Protein AF-A0A8C4X9M4-F1 (afdb_monomer_lite)

Radius of gyration: 30.43 Å; chains: 1; bounding box: 102×62×81 Å

Organism: Erpetoichthys calabaricus (NCBI:txid27687)

pLDDT: mean 81.37, std 16.79, range [33.28, 98.75]

InterPro domains:
  IPR005076 Glycosyl transferase, family 6 [PF03414] (450-712)
  IPR005076 Glycosyl transferase, family 6 [PTHR10462] (444-713)
  IPR008166 Glycosyltransferase family 92 [PF01697] (181-415)
  IPR029044 Nucleotide-diphospho-sugar transferases [G3DSA:3.90.550.10] (434-714)
  IPR029044 Nucleotide-diphospho-sugar transferases [SSF53448] (448-701)

Structure (mmCIF, N/CA/C/O backbone):
data_AF-A0A8C4X9M4-F1
#
_entry.id   AF-A0A8C4X9M4-F1
#
loop_
_atom_site.group_PDB
_atom_site.id
_atom_site.type_symbol
_atom_site.label_atom_id
_atom_site.label_alt_id
_atom_site.label_comp_id
_atom_site.label_asym_id
_atom_site.label_entity_id
_atom_site.label_seq_id
_atom_site.pdbx_PDB_ins_code
_atom_site.Cartn_x
_atom_site.Cartn_y
_atom_site.Cartn_z
_atom_site.occupancy
_atom_site.B_iso_or_equiv
_atom_site.auth_seq_id
_atom_site.auth_comp_id
_atom_site.auth_asym_id
_atom_site.auth_atom_id
_atom_site.pdbx_PDB_model_num
ATOM 1 N N . MET A 1 1 ? -63.709 -1.879 -30.026 1.00 47.09 1 MET A N 1
ATOM 2 C CA . MET A 1 1 ? -64.457 -0.706 -30.551 1.00 47.09 1 MET A CA 1
ATOM 3 C C . MET A 1 1 ? -64.930 0.314 -29.487 1.00 47.09 1 MET A C 1
ATOM 5 O O . MET A 1 1 ? -65.822 1.101 -29.778 1.00 47.09 1 MET A O 1
ATOM 9 N N . LYS A 1 2 ? -64.311 0.402 -28.291 1.00 44.72 2 LYS A N 1
ATOM 10 C CA . LYS A 1 2 ? -64.614 1.450 -27.280 1.00 44.72 2 LYS A CA 1
ATOM 11 C C . LYS A 1 2 ? -63.436 2.371 -26.901 1.00 44.72 2 LYS A C 1
ATOM 13 O O . LYS A 1 2 ? -63.653 3.320 -26.165 1.00 44.72 2 LYS A O 1
ATOM 18 N N . ALA A 1 3 ? -62.230 2.161 -27.441 1.00 43.72 3 ALA A N 1
ATOM 19 C CA . ALA A 1 3 ? -61.067 3.018 -27.162 1.00 43.72 3 ALA A CA 1
ATOM 20 C C . ALA A 1 3 ? -60.929 4.222 -28.122 1.00 43.72 3 ALA A C 1
ATOM 22 O O . ALA A 1 3 ? -60.404 5.260 -27.736 1.00 43.72 3 ALA A O 1
ATOM 23 N N . GLY A 1 4 ? -61.457 4.129 -29.351 1.00 40.62 4 GLY A N 1
ATOM 24 C CA . GLY A 1 4 ? -61.323 5.195 -30.358 1.00 40.62 4 GLY A CA 1
ATOM 25 C C . GLY A 1 4 ? -62.154 6.455 -30.081 1.00 40.62 4 GLY A C 1
ATOM 26 O O . GLY A 1 4 ? -61.749 7.544 -30.465 1.00 40.62 4 GLY A O 1
ATOM 27 N N . LYS A 1 5 ? -63.279 6.338 -29.357 1.00 43.12 5 LYS A N 1
ATOM 28 C CA . LYS A 1 5 ? -64.180 7.478 -29.095 1.00 43.12 5 LYS A CA 1
ATOM 29 C C . LYS A 1 5 ? -63.738 8.380 -27.930 1.00 43.12 5 LYS A C 1
ATOM 31 O O . LYS A 1 5 ? -64.136 9.539 -27.901 1.00 43.12 5 LYS A O 1
ATOM 36 N N . SER A 1 6 ? -62.901 7.899 -27.003 1.00 49.69 6 SER A N 1
ATOM 37 C CA . SER A 1 6 ? -62.399 8.728 -25.887 1.00 49.69 6 SER A CA 1
ATOM 38 C C . SER A 1 6 ? -61.188 9.583 -26.261 1.00 49.69 6 SER A C 1
ATOM 40 O O . SER A 1 6 ? -61.026 10.673 -25.716 1.00 49.69 6 SER A O 1
ATOM 42 N N . VAL A 1 7 ? -60.363 9.144 -27.218 1.00 52.72 7 VAL A N 1
ATOM 43 C CA . VAL A 1 7 ? -59.187 9.915 -27.658 1.00 52.72 7 VAL A CA 1
ATOM 44 C C . VAL A 1 7 ? -59.606 11.111 -28.524 1.00 52.72 7 VAL A C 1
ATOM 46 O O . VAL A 1 7 ? -59.104 12.214 -28.322 1.00 52.72 7 VAL A O 1
ATOM 49 N N . GLU A 1 8 ? -60.608 10.954 -29.398 1.00 48.59 8 GLU A N 1
ATOM 50 C CA . GLU A 1 8 ? -61.173 12.078 -30.168 1.00 48.59 8 GLU A CA 1
ATOM 51 C C . GLU A 1 8 ? -61.848 13.142 -29.284 1.00 48.59 8 GLU A C 1
ATOM 53 O O . GLU A 1 8 ? -61.804 14.332 -29.609 1.00 48.59 8 GLU A O 1
ATOM 58 N N . ALA A 1 9 ? -62.427 12.750 -28.144 1.00 51.44 9 ALA A N 1
ATOM 59 C CA . ALA A 1 9 ? -63.027 13.686 -27.193 1.00 51.44 9 ALA A CA 1
ATOM 60 C C . ALA A 1 9 ? -61.966 14.514 -26.438 1.00 51.44 9 ALA A C 1
ATOM 62 O O . ALA A 1 9 ? -62.130 15.723 -26.274 1.00 51.44 9 ALA A O 1
ATOM 63 N N . LEU A 1 10 ? -60.841 13.903 -26.049 1.00 48.84 10 LEU A N 1
ATOM 64 C CA . LEU A 1 10 ? -59.723 14.590 -25.384 1.00 48.84 10 LEU A CA 1
ATOM 65 C C . LEU A 1 10 ? -58.949 15.529 -26.328 1.00 48.84 10 LEU A C 1
ATOM 67 O O . LEU A 1 10 ? -58.513 16.606 -25.914 1.00 48.84 10 LEU A O 1
ATOM 71 N N . ILE A 1 11 ? -58.834 15.179 -27.612 1.00 53.25 11 ILE A N 1
ATOM 72 C CA . ILE A 1 11 ? -58.195 16.044 -28.617 1.00 53.25 11 ILE A CA 1
ATOM 73 C C . ILE A 1 11 ? -59.064 17.282 -28.914 1.00 53.25 11 ILE A C 1
ATOM 75 O O . ILE A 1 11 ? -58.534 18.385 -29.046 1.00 53.25 11 ILE A O 1
ATOM 79 N N . LYS A 1 12 ? -60.400 17.153 -28.925 1.00 52.09 12 LYS A N 1
ATOM 80 C CA . LYS A 1 12 ? -61.302 18.308 -29.107 1.00 52.09 12 LYS A CA 1
ATOM 81 C C . LYS A 1 12 ? -61.300 19.278 -27.921 1.00 52.09 12 LYS A C 1
ATOM 83 O O . LYS A 1 12 ? -61.408 20.481 -28.135 1.00 52.09 12 LYS A O 1
ATOM 88 N N . VAL A 1 13 ? -61.127 18.790 -26.690 1.00 54.84 13 VAL A N 1
ATOM 89 C CA . VAL A 1 13 ? -61.069 19.650 -25.488 1.00 54.84 13 VAL A CA 1
ATOM 90 C C . VAL A 1 13 ? -59.728 20.392 -25.373 1.00 54.84 13 VAL A C 1
ATOM 92 O O . VAL A 1 13 ? -59.682 21.520 -24.887 1.00 54.84 13 VAL A O 1
ATOM 95 N N . THR A 1 14 ? -58.636 19.818 -25.883 1.00 50.75 14 THR A N 1
ATOM 96 C CA . THR A 1 14 ? -57.288 20.415 -25.797 1.00 50.75 14 THR A CA 1
ATOM 97 C C . THR A 1 14 ? -56.970 21.434 -26.900 1.00 50.75 14 THR A C 1
ATOM 99 O O . THR A 1 14 ? -55.984 22.165 -26.782 1.00 50.75 14 THR A O 1
ATOM 102 N N . ALA A 1 15 ? -57.810 21.549 -27.937 1.00 51.25 15 ALA A N 1
ATOM 103 C CA . ALA A 1 15 ? -57.636 22.508 -29.033 1.00 51.25 15 ALA A CA 1
ATOM 104 C C . ALA A 1 15 ? -57.929 23.975 -28.646 1.00 51.25 15 ALA A C 1
ATOM 106 O O . ALA A 1 15 ? -57.422 24.881 -29.300 1.00 51.25 15 ALA A O 1
ATOM 107 N N . ASN A 1 16 ? -58.684 24.217 -27.565 1.00 54.06 16 ASN A N 1
ATOM 108 C CA . ASN A 1 16 ? -59.077 25.562 -27.110 1.00 54.06 16 ASN A CA 1
ATOM 109 C C . ASN A 1 16 ? -58.292 26.075 -25.889 1.00 54.06 16 ASN A C 1
ATOM 111 O O . ASN A 1 16 ? -58.661 27.088 -25.294 1.00 54.06 16 ASN A O 1
ATOM 115 N N . TRP A 1 17 ? -57.213 25.401 -25.485 1.00 53.72 17 TRP A N 1
ATOM 116 C CA . TRP A 1 17 ? -56.373 25.880 -24.386 1.00 53.72 17 TRP A CA 1
ATOM 117 C C . TRP A 1 17 ? -55.208 26.737 -24.895 1.00 53.72 17 TRP A C 1
ATOM 119 O O . TRP A 1 17 ? -54.519 26.336 -25.836 1.00 53.72 17 TRP A O 1
ATOM 129 N N . PRO A 1 18 ? -54.932 27.900 -24.271 1.00 60.44 18 PRO A N 1
ATOM 130 C CA . PRO A 1 18 ? -53.779 28.715 -24.635 1.00 60.44 18 PRO A CA 1
ATOM 131 C C . PRO A 1 18 ? -52.488 27.890 -24.507 1.00 60.44 18 PRO A C 1
ATOM 133 O O . PRO A 1 18 ? -52.309 27.166 -23.525 1.00 60.44 18 PRO A O 1
ATOM 136 N N . LYS A 1 19 ? -51.591 28.001 -25.504 1.00 55.25 19 LYS A N 1
ATOM 137 C CA . LYS A 1 19 ? -50.382 27.162 -25.698 1.00 55.25 19 LYS A CA 1
ATOM 138 C C . LYS A 1 19 ? -49.574 26.892 -24.419 1.00 55.25 19 LYS A C 1
ATOM 140 O O . LYS A 1 19 ? -49.049 25.792 -24.270 1.00 55.25 19 LYS A O 1
ATOM 145 N N . LEU A 1 20 ? -49.515 27.847 -23.484 1.00 51.44 20 LEU A N 1
ATOM 146 C CA . LEU A 1 20 ? -48.825 27.676 -22.202 1.00 51.44 20 LEU A CA 1
ATOM 147 C C . LEU A 1 20 ? -49.398 26.519 -21.361 1.00 51.44 20 LEU A C 1
ATOM 149 O O . LEU A 1 20 ? -48.630 25.713 -20.850 1.00 51.44 20 LEU A O 1
ATOM 153 N N . LYS A 1 21 ? -50.727 26.373 -21.251 1.00 55.19 21 LYS A N 1
ATOM 154 C CA . LYS A 1 21 ? -51.350 25.328 -20.411 1.00 55.19 21 LYS A CA 1
ATOM 155 C C . LYS A 1 21 ? -51.181 23.921 -20.988 1.00 55.19 21 LYS A C 1
ATOM 157 O O . LYS A 1 21 ? -51.096 22.960 -20.231 1.00 55.19 21 LYS A O 1
ATOM 162 N N . ARG A 1 22 ? -51.073 23.789 -22.315 1.00 55.50 22 ARG A N 1
ATOM 163 C CA . ARG A 1 22 ? -50.861 22.494 -22.982 1.00 55.50 22 ARG A CA 1
ATOM 164 C C . ARG A 1 22 ? -49.475 21.917 -22.686 1.00 55.50 22 ARG A C 1
ATOM 166 O O . ARG A 1 22 ? -49.361 20.724 -22.433 1.00 55.50 22 ARG A O 1
ATOM 173 N N . ASN A 1 23 ? -48.445 22.763 -22.654 1.00 54.53 23 ASN A N 1
ATOM 174 C CA . ASN A 1 23 ? -47.084 22.332 -22.332 1.00 54.53 23 ASN A CA 1
ATOM 175 C C . ASN A 1 23 ? -46.951 21.881 -20.871 1.00 54.53 23 ASN A C 1
ATOM 177 O O . ASN A 1 23 ? -46.285 20.885 -20.615 1.00 54.53 23 ASN A O 1
ATOM 181 N N . TRP A 1 24 ? -47.637 22.544 -19.934 1.00 60.66 24 TRP A N 1
ATOM 182 C CA . TRP A 1 24 ? -47.657 22.129 -18.525 1.00 60.66 24 TRP A CA 1
ATOM 183 C C . TRP A 1 24 ? -48.346 20.780 -18.310 1.00 60.66 24 TRP A C 1
ATOM 185 O O . TRP A 1 24 ? -47.853 19.967 -17.538 1.00 60.66 24 TRP A O 1
ATOM 195 N N . VAL A 1 25 ? -49.437 20.497 -19.029 1.00 68.19 25 VAL A N 1
ATOM 196 C CA . VAL A 1 25 ? -50.090 19.178 -18.959 1.00 68.19 25 VAL A CA 1
ATOM 197 C C . VAL A 1 25 ? -49.214 18.089 -19.570 1.00 68.19 25 VAL A C 1
ATOM 199 O O . VAL A 1 25 ? -49.108 17.014 -18.993 1.00 68.19 25 VAL A O 1
ATOM 202 N N . ILE A 1 26 ? -48.549 18.357 -20.698 1.00 69.12 26 ILE A N 1
ATOM 203 C CA . ILE A 1 26 ? -47.621 17.391 -21.306 1.00 69.12 26 ILE A CA 1
ATOM 204 C C . ILE A 1 26 ? -46.441 17.121 -20.366 1.00 69.12 26 ILE A C 1
ATOM 206 O O . ILE A 1 26 ? -46.107 15.965 -20.143 1.00 69.12 26 ILE A O 1
ATOM 210 N N . LEU A 1 27 ? -45.862 18.158 -19.753 1.00 66.88 27 LEU A N 1
ATOM 211 C CA . LEU A 1 27 ? -44.806 18.010 -18.746 1.00 66.88 27 LEU A CA 1
ATOM 212 C C . LEU A 1 27 ? -45.279 17.206 -17.533 1.00 66.88 27 LEU A C 1
ATOM 214 O O . LEU A 1 27 ? -44.558 16.328 -17.076 1.00 66.88 27 LEU A O 1
ATOM 218 N N . PHE A 1 28 ? -46.496 17.456 -17.049 1.00 71.88 28 PHE A N 1
ATOM 219 C CA . PHE A 1 28 ? -47.061 16.723 -15.920 1.00 71.88 28 PHE A CA 1
ATOM 220 C C . PHE A 1 28 ? -47.314 15.250 -16.259 1.00 71.88 28 PHE A C 1
ATOM 222 O O . PHE A 1 28 ? -46.987 14.376 -15.465 1.00 71.88 28 PHE A O 1
ATOM 229 N N . VAL A 1 29 ? -47.829 14.951 -17.455 1.00 72.56 29 VAL A N 1
ATOM 230 C CA . VAL A 1 29 ? -48.044 13.571 -17.917 1.00 72.56 29 VAL A CA 1
ATOM 231 C C . VAL A 1 29 ? -46.710 12.856 -18.152 1.00 72.56 29 VAL A C 1
ATOM 233 O O . VAL A 1 29 ? -46.568 11.711 -17.737 1.00 72.56 29 VAL A O 1
ATOM 236 N N . CYS A 1 30 ? -45.706 13.521 -18.729 1.00 69.56 30 CYS A N 1
ATOM 237 C CA . CYS A 1 30 ? -44.357 12.965 -18.867 1.00 69.56 30 CYS A CA 1
ATOM 238 C C . CYS A 1 30 ? -43.699 12.715 -17.503 1.00 69.56 30 CYS A C 1
ATOM 240 O O . CYS A 1 30 ? -43.087 11.669 -17.317 1.00 69.56 30 CYS A O 1
ATOM 242 N N . ALA A 1 31 ? -43.863 13.623 -16.536 1.00 69.94 31 ALA A N 1
ATOM 243 C CA . ALA A 1 31 ? -43.383 13.435 -15.170 1.00 69.94 31 ALA A CA 1
ATOM 244 C C . ALA A 1 31 ? -44.100 12.269 -14.477 1.00 69.94 31 ALA A C 1
ATOM 246 O O . ALA A 1 31 ? -43.450 11.453 -13.835 1.00 69.94 31 ALA A O 1
ATOM 247 N N . LEU A 1 32 ? -45.417 12.127 -14.661 1.00 68.38 32 LEU A N 1
ATOM 248 C CA . LEU A 1 32 ? -46.183 11.013 -14.103 1.00 68.38 32 LEU A CA 1
ATOM 249 C C . LEU A 1 32 ? -45.760 9.672 -14.720 1.00 68.38 32 LEU A C 1
ATOM 251 O O . LEU A 1 32 ? -45.630 8.686 -14.005 1.00 68.38 32 LEU A O 1
ATOM 255 N N . ILE A 1 33 ? -45.502 9.636 -16.031 1.00 71.25 33 ILE A N 1
ATOM 256 C CA . ILE A 1 33 ? -44.995 8.447 -16.729 1.00 71.25 33 ILE A CA 1
ATOM 257 C C . ILE A 1 33 ? -43.567 8.125 -16.279 1.00 71.25 33 ILE A C 1
ATOM 259 O O . ILE A 1 33 ? -43.276 6.960 -16.048 1.00 71.25 33 ILE A O 1
ATOM 263 N N . LEU A 1 34 ? -42.700 9.122 -16.083 1.00 66.69 34 LEU A N 1
ATOM 264 C CA . LEU A 1 34 ? -41.352 8.923 -15.539 1.00 66.69 34 LEU A CA 1
ATOM 265 C C . LEU A 1 34 ? -41.389 8.399 -14.101 1.00 66.69 34 LEU A C 1
ATOM 267 O O . LEU A 1 34 ? -40.649 7.478 -13.781 1.00 66.69 34 LEU A O 1
ATOM 271 N N . VAL A 1 35 ? -42.287 8.914 -13.257 1.00 66.50 35 VAL A N 1
ATOM 272 C CA . VAL A 1 35 ? -42.500 8.422 -11.887 1.00 66.50 35 VAL A CA 1
ATOM 273 C C . VAL A 1 35 ? -43.066 7.001 -11.898 1.00 66.50 35 VAL A C 1
ATOM 275 O O . VAL A 1 35 ? -42.642 6.164 -11.107 1.00 66.50 35 VAL A O 1
ATOM 278 N N . LEU A 1 36 ? -43.992 6.686 -12.804 1.00 59.72 36 LEU A N 1
ATOM 279 C CA . LEU A 1 36 ? -44.545 5.337 -12.933 1.00 59.72 36 LEU A CA 1
ATOM 280 C C . LEU A 1 36 ? -43.521 4.350 -13.508 1.00 59.72 36 LEU A C 1
ATOM 282 O O . LEU A 1 36 ? -43.437 3.232 -13.016 1.00 59.72 36 LEU A O 1
ATOM 286 N N . MET A 1 37 ? -42.694 4.759 -14.475 1.00 57.19 37 MET A N 1
ATOM 287 C CA . MET A 1 37 ? -41.579 3.956 -14.987 1.00 57.19 37 MET A CA 1
ATOM 288 C C . MET A 1 37 ? -40.493 3.747 -13.925 1.00 57.19 37 MET A C 1
ATOM 290 O O . MET A 1 37 ? -39.989 2.638 -13.792 1.00 57.19 37 MET A O 1
ATOM 294 N N . TYR A 1 38 ? -40.177 4.772 -13.130 1.00 51.47 38 TYR A N 1
ATOM 295 C CA . TYR A 1 38 ? -39.238 4.676 -12.009 1.00 51.47 38 TYR A CA 1
ATOM 296 C C . TYR A 1 38 ? -39.736 3.702 -10.928 1.00 51.47 38 TYR A C 1
ATOM 298 O O . TYR A 1 38 ? -38.955 2.916 -10.402 1.00 51.47 38 TYR A O 1
ATOM 306 N N . ASN A 1 39 ? -41.047 3.684 -10.660 1.00 50.28 39 ASN A N 1
ATOM 307 C CA . ASN A 1 39 ? -41.654 2.804 -9.658 1.00 50.28 39 ASN A CA 1
ATOM 308 C C . ASN A 1 39 ? -41.941 1.367 -10.144 1.00 50.28 39 ASN A C 1
ATOM 310 O O . ASN A 1 39 ? -42.086 0.484 -9.307 1.00 50.28 39 ASN A O 1
ATOM 314 N N . PHE A 1 40 ? -42.034 1.105 -11.457 1.00 51.59 40 PHE A N 1
ATOM 315 C CA . PHE A 1 40 ? -42.367 -0.232 -11.995 1.00 51.59 40 PHE A CA 1
ATOM 316 C C . PHE A 1 40 ? -41.189 -1.007 -12.612 1.00 51.59 40 PHE A C 1
ATOM 318 O O . PHE A 1 40 ? -41.346 -2.189 -12.909 1.00 51.59 40 PHE A O 1
ATOM 325 N N . VAL A 1 41 ? -40.022 -0.383 -12.819 1.00 51.62 41 VAL A N 1
ATOM 326 C CA . VAL A 1 41 ? -38.842 -1.037 -13.432 1.00 51.62 41 VAL A CA 1
ATOM 327 C C . VAL A 1 41 ? -37.854 -1.588 -12.390 1.00 51.62 41 VAL A C 1
ATOM 329 O O . VAL A 1 41 ? -36.991 -2.397 -12.725 1.00 51.62 41 VAL A O 1
ATOM 332 N N . LEU A 1 42 ? -37.992 -1.221 -11.114 1.00 42.31 42 LEU A N 1
ATOM 333 C CA . LEU A 1 42 ? -37.138 -1.721 -10.036 1.00 42.31 42 LEU A CA 1
ATOM 334 C C . LEU A 1 42 ? -37.854 -2.844 -9.263 1.00 42.31 42 LEU A C 1
ATOM 336 O O . LEU A 1 42 ? -38.961 -2.621 -8.773 1.00 42.31 42 LEU A O 1
ATOM 340 N N . PRO A 1 43 ? -37.250 -4.042 -9.121 1.00 47.62 43 PRO A N 1
ATOM 341 C CA . PRO A 1 43 ? -37.761 -5.062 -8.212 1.00 47.62 43 PRO A CA 1
ATOM 342 C C . PRO A 1 43 ? -37.904 -4.473 -6.803 1.00 47.62 43 PRO A C 1
ATOM 344 O O . PRO A 1 43 ? -37.061 -3.691 -6.365 1.00 47.62 43 PRO A O 1
ATOM 347 N N . SER A 1 44 ? -38.941 -4.867 -6.067 1.00 48.06 44 SER A N 1
ATOM 348 C CA . SER A 1 44 ? -39.230 -4.383 -4.708 1.00 48.06 44 SER A CA 1
ATOM 349 C C . SER A 1 44 ? -38.080 -4.588 -3.703 1.00 48.06 44 SER A C 1
ATOM 351 O O . SER A 1 44 ? -38.029 -3.885 -2.696 1.00 48.06 44 SER A O 1
ATOM 353 N N . SER A 1 45 ? -37.120 -5.478 -3.989 1.00 46.97 45 SER A N 1
ATOM 354 C CA . SER A 1 45 ? -35.856 -5.600 -3.245 1.00 46.97 45 SER A CA 1
ATOM 355 C C . SER A 1 45 ? -34.909 -4.410 -3.471 1.00 46.97 45 SER A C 1
ATOM 357 O O . SER A 1 45 ? -34.357 -3.880 -2.510 1.00 46.97 45 SER A O 1
ATOM 359 N N . LEU A 1 46 ? -34.783 -3.911 -4.708 1.00 43.88 46 LEU A N 1
ATOM 360 C CA . LEU A 1 46 ? -33.947 -2.750 -5.044 1.00 43.88 46 LEU A CA 1
ATOM 361 C C . LEU A 1 46 ? -34.511 -1.440 -4.485 1.00 43.88 46 LEU A C 1
ATOM 363 O O . LEU A 1 46 ? -33.744 -0.558 -4.112 1.00 43.88 46 LEU A O 1
ATOM 367 N N . PHE A 1 47 ? -35.839 -1.310 -4.406 1.00 43.53 47 PHE A N 1
ATOM 368 C CA . PHE A 1 47 ? -36.482 -0.120 -3.841 1.00 43.53 47 PHE A CA 1
ATOM 369 C C . PHE A 1 47 ? -36.113 0.071 -2.363 1.00 43.53 47 PHE A C 1
ATOM 371 O O . PHE A 1 47 ? -35.767 1.179 -1.968 1.00 43.53 47 PHE A O 1
ATOM 378 N N . ASN A 1 48 ? -36.083 -1.003 -1.566 1.00 42.25 48 ASN A N 1
ATOM 379 C CA . ASN A 1 48 ? -35.665 -0.936 -0.160 1.00 42.25 48 ASN A CA 1
ATOM 380 C C . ASN A 1 48 ? -34.163 -0.638 0.006 1.00 42.25 48 ASN A C 1
ATOM 382 O O . ASN A 1 48 ? -33.794 0.107 0.912 1.00 42.25 48 ASN A O 1
ATOM 386 N N . ILE A 1 49 ? -33.312 -1.146 -0.895 1.00 47.00 49 ILE A N 1
ATOM 387 C CA . ILE A 1 49 ? -31.861 -0.876 -0.901 1.00 47.00 49 ILE A CA 1
ATOM 388 C C . ILE A 1 49 ? -31.564 0.581 -1.304 1.00 47.00 49 ILE A C 1
ATOM 390 O O . ILE A 1 49 ? -30.657 1.204 -0.758 1.00 47.00 49 ILE A O 1
ATOM 394 N N . ILE A 1 50 ? -32.335 1.151 -2.237 1.00 45.56 50 ILE A N 1
ATOM 395 C CA . ILE A 1 50 ? -32.154 2.530 -2.717 1.00 45.56 50 ILE A CA 1
ATOM 396 C C . ILE A 1 50 ? -32.783 3.550 -1.751 1.00 45.56 50 ILE A C 1
ATOM 398 O O . ILE A 1 50 ? -32.194 4.604 -1.525 1.00 45.56 50 ILE A O 1
ATOM 402 N N . HIS A 1 51 ? -33.936 3.259 -1.133 1.00 40.31 51 HIS A N 1
ATOM 403 C CA . HIS A 1 51 ? -34.620 4.214 -0.246 1.00 40.31 51 HIS A CA 1
ATOM 404 C C . HIS A 1 51 ? -34.073 4.300 1.184 1.00 40.31 51 HIS A C 1
ATOM 406 O O . HIS A 1 51 ? -34.354 5.291 1.858 1.00 40.31 51 HIS A O 1
ATOM 412 N N . GLN A 1 52 ? -33.258 3.346 1.649 1.00 46.16 52 GLN A N 1
ATOM 413 C CA . GLN A 1 52 ? -32.510 3.520 2.906 1.00 46.16 52 GLN A CA 1
ATOM 414 C C . GLN A 1 52 ? -31.388 4.573 2.804 1.00 46.16 52 GLN A C 1
ATOM 416 O O . GLN A 1 52 ? -30.823 4.968 3.823 1.00 46.16 52 GLN A O 1
ATOM 421 N N . ARG A 1 53 ? -31.106 5.091 1.600 1.00 48.84 53 ARG A N 1
ATOM 422 C CA . ARG A 1 53 ? -30.031 6.048 1.315 1.00 48.84 53 ARG A CA 1
ATOM 423 C C . ARG A 1 53 ? -30.529 7.490 1.335 1.00 48.84 53 ARG A C 1
ATOM 425 O O . ARG A 1 53 ? -30.599 8.164 0.310 1.00 48.84 53 ARG A O 1
ATOM 432 N N . ILE A 1 54 ? -30.899 7.980 2.515 1.00 41.69 54 ILE A N 1
ATOM 433 C CA . ILE A 1 54 ? -30.961 9.431 2.734 1.00 41.69 54 ILE A CA 1
ATOM 434 C C . ILE A 1 54 ? -29.513 9.920 2.700 1.00 41.69 54 ILE A C 1
ATOM 436 O O . ILE A 1 54 ? -28.705 9.403 3.466 1.00 41.69 54 ILE A O 1
ATOM 440 N N . ALA A 1 55 ? -29.197 10.875 1.819 1.00 36.53 55 ALA A N 1
ATOM 441 C CA . ALA A 1 55 ? -27.874 11.485 1.713 1.00 36.53 55 ALA A CA 1
ATOM 442 C C . ALA A 1 55 ? -27.405 11.963 3.097 1.00 36.53 55 ALA A C 1
ATOM 444 O O . ALA A 1 55 ? -27.855 12.994 3.604 1.00 36.53 55 ALA A O 1
ATOM 445 N N . LYS A 1 56 ? -26.544 11.165 3.728 1.00 46.91 56 LYS A N 1
ATOM 446 C CA . LYS A 1 56 ? -25.822 11.527 4.940 1.00 46.91 56 LYS A CA 1
ATOM 447 C C . LYS A 1 56 ? -24.540 12.218 4.503 1.00 46.91 56 LYS A C 1
ATOM 449 O O . LYS A 1 56 ? -23.978 11.905 3.457 1.00 46.91 56 LYS A O 1
ATOM 454 N N . THR A 1 57 ? -24.086 13.184 5.290 1.00 41.94 57 THR A N 1
ATOM 455 C CA . THR A 1 57 ? -22.770 13.790 5.088 1.00 41.94 57 THR A CA 1
ATOM 456 C C . THR A 1 57 ? -21.722 12.669 5.104 1.00 41.94 57 THR A C 1
ATOM 458 O O . THR A 1 57 ? -21.757 11.865 6.044 1.00 41.94 57 THR A O 1
ATOM 461 N N . PRO A 1 58 ? -20.830 12.569 4.099 1.00 51.00 58 PRO A N 1
ATOM 462 C CA . PRO A 1 58 ? -19.842 11.497 4.050 1.00 51.00 58 PRO A CA 1
ATOM 463 C C . PRO A 1 58 ? -19.021 11.479 5.341 1.00 51.00 58 PRO A C 1
ATOM 465 O O . PRO A 1 58 ? -18.509 12.510 5.781 1.00 51.00 58 PRO A O 1
ATOM 468 N N . SER A 1 59 ? -18.923 10.305 5.966 1.00 59.78 59 SER A N 1
ATOM 469 C CA . SER A 1 59 ? -18.242 10.116 7.256 1.00 59.78 59 SER A CA 1
ATOM 470 C C . SER A 1 59 ? -16.740 9.879 7.068 1.00 59.78 59 SER A C 1
ATOM 472 O O . SER A 1 59 ? -16.201 8.873 7.527 1.00 59.78 59 SER A O 1
ATOM 474 N N . ILE A 1 60 ? -16.075 10.782 6.342 1.00 55.12 60 ILE A N 1
ATOM 475 C CA . ILE A 1 60 ? -14.623 10.757 6.133 1.00 55.12 60 ILE A CA 1
ATOM 476 C C . ILE A 1 60 ? -14.001 11.832 7.012 1.00 55.12 60 ILE A C 1
ATOM 478 O O . ILE A 1 60 ? -14.263 13.022 6.837 1.00 55.12 60 ILE A O 1
ATOM 482 N N . PHE A 1 61 ? -13.151 11.409 7.941 1.00 58.41 61 PHE A N 1
ATOM 483 C CA . PHE A 1 61 ? -12.427 12.311 8.824 1.00 58.41 61 PHE A CA 1
ATOM 484 C C . PHE A 1 61 ? -10.939 12.259 8.492 1.00 58.41 61 PHE A C 1
ATOM 486 O O . PHE A 1 61 ? -10.289 11.233 8.688 1.00 58.41 61 PHE A O 1
ATOM 493 N N . THR A 1 62 ? -10.398 13.373 8.002 1.00 52.59 62 THR A N 1
ATOM 494 C CA . THR A 1 62 ? -8.949 13.585 7.930 1.00 52.59 62 THR A CA 1
ATOM 495 C C . THR A 1 62 ? -8.489 14.152 9.262 1.00 52.59 62 THR A C 1
ATOM 497 O O . THR A 1 62 ? -8.917 15.239 9.655 1.00 52.59 62 THR A O 1
ATOM 500 N N . MET A 1 63 ? -7.648 13.410 9.976 1.00 53.25 63 MET A N 1
ATOM 501 C CA . MET A 1 63 ? -7.089 13.877 11.239 1.00 53.25 63 MET A CA 1
ATOM 502 C C . MET A 1 63 ? -5.766 14.600 10.990 1.00 53.25 63 MET A C 1
ATOM 504 O O . MET A 1 63 ? -4.876 14.086 10.318 1.00 53.25 63 MET A O 1
ATOM 508 N N . HIS A 1 64 ? -5.653 15.812 11.529 1.00 51.53 64 HIS A N 1
ATOM 509 C CA . HIS A 1 64 ? -4.401 16.559 11.584 1.00 51.53 64 HIS A CA 1
ATOM 510 C C . HIS A 1 64 ? -3.813 16.395 12.984 1.00 51.53 64 HIS A C 1
ATOM 512 O O . HIS A 1 64 ? -4.487 16.697 13.970 1.00 51.53 64 HIS A O 1
ATOM 518 N N . HIS A 1 65 ? -2.577 15.905 13.072 1.00 57.03 65 HIS A N 1
ATOM 519 C CA . HIS A 1 65 ? -1.945 15.599 14.353 1.00 57.03 65 HIS A CA 1
ATOM 520 C C . HIS A 1 65 ? -1.051 16.757 14.818 1.00 57.03 65 HIS A C 1
ATOM 522 O O . HIS A 1 65 ? -0.261 17.266 14.019 1.00 57.03 65 HIS A O 1
ATOM 528 N N . PRO A 1 66 ? -1.130 17.178 16.095 1.00 50.47 66 PRO A N 1
ATOM 529 C CA . PRO A 1 66 ? -0.151 18.089 16.679 1.00 50.47 66 PRO A CA 1
ATOM 530 C C . PRO A 1 66 ? 1.223 17.434 16.637 1.00 50.47 66 PRO A C 1
ATOM 532 O O . PRO A 1 66 ? 1.466 16.435 17.313 1.00 50.47 66 PRO A O 1
ATOM 535 N N . THR A 1 67 ? 2.136 18.008 15.862 1.00 46.34 67 THR A N 1
ATOM 536 C CA . THR A 1 67 ? 3.518 17.545 15.801 1.00 46.34 67 THR A CA 1
ATOM 537 C C . THR A 1 67 ? 4.368 18.285 16.824 1.00 46.34 67 THR A C 1
ATOM 539 O O . THR A 1 67 ? 4.720 19.451 16.640 1.00 46.34 67 THR A O 1
ATOM 542 N N . SER A 1 68 ? 4.794 17.574 17.863 1.00 53.09 68 SER A N 1
ATOM 543 C CA . SER A 1 68 ? 6.141 17.776 18.393 1.00 53.09 68 SER A CA 1
ATOM 544 C C . SER A 1 68 ? 6.986 16.577 17.960 1.00 53.09 68 SER A C 1
ATOM 546 O O . SER A 1 68 ? 6.450 15.488 17.797 1.00 53.09 68 SER A O 1
ATOM 548 N N . HIS A 1 69 ? 8.306 16.721 17.824 1.00 53.41 69 HIS A N 1
ATOM 549 C CA . HIS A 1 69 ? 9.196 15.586 17.508 1.00 53.41 69 HIS A CA 1
ATOM 550 C C . HIS A 1 69 ? 9.174 14.473 18.588 1.00 53.41 69 HIS A C 1
ATOM 552 O O . HIS A 1 69 ? 9.883 13.479 18.466 1.00 53.41 69 HIS A O 1
ATOM 558 N N . LYS A 1 70 ? 8.410 14.661 19.676 1.00 61.12 70 LYS A N 1
ATOM 559 C CA . LYS A 1 70 ? 8.405 13.823 20.878 1.00 61.12 70 LYS A CA 1
ATOM 560 C C . LYS A 1 70 ? 7.067 13.117 21.135 1.00 61.12 70 LYS A C 1
ATOM 562 O O . LYS A 1 70 ? 7.081 12.048 21.724 1.00 61.12 70 LYS A O 1
ATOM 567 N N . PHE A 1 71 ? 5.937 13.692 20.721 1.00 68.94 71 PHE A N 1
ATOM 568 C CA . PHE A 1 71 ? 4.599 13.141 20.963 1.00 68.94 71 PHE A CA 1
ATOM 569 C C . PHE A 1 71 ? 3.651 13.473 19.810 1.00 68.94 71 PHE A C 1
ATOM 571 O O . PHE A 1 71 ? 3.653 14.612 19.330 1.00 68.94 71 PHE A O 1
ATOM 578 N N . VAL A 1 72 ? 2.826 12.495 19.427 1.00 74.94 72 VAL A N 1
ATOM 579 C CA . VAL A 1 72 ? 1.799 12.608 18.386 1.00 74.94 72 VAL A CA 1
ATOM 580 C C . VAL A 1 72 ? 0.450 12.202 18.971 1.00 74.94 72 VAL A C 1
ATOM 582 O O . VAL A 1 72 ? 0.240 11.037 19.299 1.00 74.94 72 VAL A O 1
ATOM 585 N N . ALA A 1 73 ? -0.468 13.166 19.099 1.00 79.50 73 ALA A N 1
ATOM 586 C CA . ALA A 1 73 ? -1.836 12.916 19.556 1.00 79.50 73 ALA A CA 1
ATOM 587 C C . ALA A 1 73 ? -2.730 12.515 18.377 1.00 79.50 73 ALA A C 1
ATOM 589 O O . ALA A 1 73 ? -2.828 13.251 17.390 1.00 79.50 73 ALA A O 1
ATOM 590 N N . PHE A 1 74 ? -3.443 11.401 18.503 1.00 81.69 74 PHE A N 1
ATOM 591 C CA . PHE A 1 74 ? -4.399 10.960 17.491 1.00 81.69 74 PHE A CA 1
ATOM 592 C C . PHE A 1 74 ? -5.827 11.344 17.847 1.00 81.69 74 PHE A C 1
ATOM 594 O O . PHE A 1 74 ? -6.529 11.959 17.047 1.00 81.69 74 PHE A O 1
ATOM 601 N N . SER A 1 75 ? -6.243 11.032 19.068 1.00 89.44 75 SER A N 1
ATOM 602 C CA . SER A 1 75 ? -7.624 11.199 19.516 1.00 89.44 75 SER A CA 1
ATOM 603 C C . SER A 1 75 ? -7.683 11.423 21.018 1.00 89.44 75 SER A C 1
ATOM 605 O O . SER A 1 75 ? -6.798 10.975 21.747 1.00 89.44 75 SER A O 1
ATOM 607 N N . ALA A 1 76 ? -8.752 12.060 21.491 1.00 91.69 76 ALA A N 1
ATOM 608 C CA . ALA A 1 76 ? -9.003 12.221 22.915 1.00 91.69 76 ALA A CA 1
ATOM 609 C C . ALA A 1 76 ? -10.437 11.846 23.292 1.00 91.69 76 ALA A C 1
ATOM 611 O O . ALA A 1 76 ? -11.374 12.168 22.560 1.00 91.69 76 ALA A O 1
ATOM 612 N N . PHE A 1 77 ? -10.618 11.214 24.451 1.00 92.25 77 PHE A N 1
ATOM 613 C CA . PHE A 1 77 ? -11.910 10.718 24.929 1.00 92.25 77 PHE A CA 1
ATOM 614 C C . PHE A 1 77 ? -12.140 11.068 26.397 1.00 92.25 77 PHE A C 1
ATOM 616 O O . PHE A 1 77 ? -11.236 10.943 27.219 1.00 92.25 77 PHE A O 1
ATOM 623 N N . LEU A 1 78 ? -13.364 11.473 26.741 1.00 92.19 78 LEU A N 1
ATOM 624 C CA . LEU A 1 78 ? -13.787 11.586 28.138 1.00 92.19 78 LEU A CA 1
ATOM 625 C C . LEU A 1 78 ? -14.097 10.193 28.711 1.00 92.19 78 LEU A C 1
ATOM 627 O O . LEU A 1 78 ? -15.013 9.524 28.227 1.00 92.19 78 LEU A O 1
ATOM 631 N N . ASP A 1 79 ? -13.393 9.807 29.775 1.00 88.94 79 ASP A N 1
ATOM 632 C CA . ASP A 1 79 ? -13.636 8.590 30.551 1.00 88.94 79 ASP A CA 1
ATOM 633 C C . ASP A 1 79 ? -14.103 8.950 31.970 1.00 88.94 79 ASP A C 1
ATOM 635 O O . ASP A 1 79 ? -13.349 9.439 32.813 1.00 88.94 79 ASP A O 1
ATOM 639 N N . ASP A 1 80 ? -15.393 8.740 32.216 1.00 87.88 80 ASP A N 1
ATOM 640 C CA . ASP A 1 80 ? -16.071 8.992 33.489 1.00 87.88 80 ASP A CA 1
ATOM 641 C C . ASP A 1 80 ? -16.697 7.717 34.074 1.00 87.88 80 ASP A C 1
ATOM 643 O O . ASP A 1 80 ? -17.645 7.791 34.856 1.00 87.88 80 ASP A O 1
ATOM 647 N N . ARG A 1 81 ? -16.186 6.542 33.674 1.00 85.06 81 ARG A N 1
ATOM 648 C CA . ARG A 1 81 ? -16.701 5.235 34.111 1.00 85.06 81 ARG A CA 1
ATOM 649 C C . ARG A 1 81 ? -16.268 4.853 35.523 1.00 85.06 81 ARG A C 1
ATOM 651 O O . ARG A 1 81 ? -16.997 4.119 36.185 1.00 85.06 81 ARG A O 1
ATOM 658 N N . ASP A 1 82 ? -15.097 5.304 35.975 1.00 70.56 82 ASP A N 1
ATOM 659 C CA . ASP A 1 82 ? -14.610 4.989 37.318 1.00 70.56 82 ASP A CA 1
ATOM 660 C C . ASP A 1 82 ? -15.310 5.855 38.371 1.00 70.56 82 ASP A C 1
ATOM 662 O O . ASP A 1 82 ? -14.960 7.014 38.598 1.00 70.56 82 ASP A O 1
ATOM 666 N N . SER A 1 83 ? -16.304 5.268 39.038 1.00 54.31 83 SER A N 1
ATOM 667 C CA . SER A 1 83 ? -17.044 5.908 40.126 1.00 54.31 83 SER A CA 1
ATOM 668 C C . SER A 1 83 ? -16.220 6.108 41.403 1.00 54.31 83 SER A C 1
ATOM 670 O O . SER A 1 83 ? -16.675 6.823 42.294 1.00 54.31 83 SER A O 1
ATOM 672 N N . ASN A 1 84 ? -15.052 5.463 41.521 1.00 52.53 84 ASN A N 1
ATOM 673 C CA . ASN A 1 84 ? -14.165 5.570 42.683 1.00 52.53 84 ASN A CA 1
ATOM 674 C C . ASN A 1 84 ? -13.072 6.636 42.500 1.00 52.53 84 ASN A C 1
ATOM 676 O O . ASN A 1 84 ? -12.416 7.007 43.475 1.00 52.53 84 ASN A O 1
ATOM 680 N N . SER A 1 85 ? -12.879 7.139 41.278 1.00 59.12 85 SER A N 1
ATOM 681 C CA . SER A 1 85 ? -11.947 8.230 40.993 1.00 59.12 85 SER A CA 1
ATOM 682 C C . SER A 1 85 ? -12.512 9.586 41.429 1.00 59.12 85 SER A C 1
ATOM 684 O O . SER A 1 85 ? -13.696 9.881 41.280 1.00 59.12 85 SER A O 1
ATOM 686 N N . VAL A 1 86 ? -11.636 10.440 41.970 1.00 60.75 86 VAL A N 1
ATOM 687 C CA . VAL A 1 86 ? -11.986 11.764 42.527 1.00 60.75 86 VAL A CA 1
ATOM 688 C C . VAL A 1 86 ? -12.511 12.730 41.448 1.00 60.75 86 VAL A C 1
ATOM 690 O O . VAL A 1 86 ? -13.291 13.633 41.754 1.00 60.75 86 VAL A O 1
ATOM 693 N N . SER A 1 87 ? -12.121 12.536 40.186 1.00 69.31 87 SER A N 1
ATOM 694 C CA . SER A 1 87 ? -12.592 13.306 39.031 1.00 69.31 87 SER A CA 1
ATOM 695 C C . SER A 1 87 ? -12.568 12.457 37.747 1.00 69.31 87 SER A C 1
ATOM 697 O O . SER A 1 87 ? -11.757 11.534 37.644 1.00 69.31 87 SER A O 1
ATOM 699 N N . PRO A 1 88 ? -13.451 12.733 36.763 1.00 85.88 88 PRO A N 1
ATOM 700 C CA . PRO A 1 88 ? -13.377 12.096 35.450 1.00 85.88 88 PRO A CA 1
ATOM 701 C C . PRO A 1 88 ? -12.064 12.466 34.751 1.00 85.88 88 PRO A C 1
ATOM 703 O O . PRO A 1 88 ? -11.504 13.540 34.984 1.00 85.88 88 PRO A O 1
ATOM 706 N N . VAL A 1 89 ? -11.589 11.603 33.859 1.00 89.06 89 VAL A N 1
ATOM 707 C CA . VAL A 1 89 ? -10.317 11.801 33.154 1.00 89.06 89 VAL A CA 1
ATOM 708 C C . VAL A 1 89 ? -10.531 11.936 31.653 1.00 89.06 89 VAL A C 1
ATOM 710 O O . VAL A 1 89 ? -11.539 11.504 31.099 1.00 89.06 89 VAL A O 1
ATOM 713 N N . ILE A 1 90 ? -9.577 12.569 30.982 1.00 90.38 90 ILE A N 1
ATOM 714 C CA . ILE A 1 90 ? -9.502 12.643 29.527 1.00 90.38 90 ILE A CA 1
ATOM 715 C C . ILE A 1 90 ? -8.333 11.764 29.100 1.00 90.38 90 ILE A C 1
ATOM 717 O O . ILE A 1 90 ? -7.197 12.011 29.503 1.00 90.38 90 ILE A O 1
ATOM 721 N N . ARG A 1 91 ? -8.622 10.744 28.298 1.00 89.06 91 ARG A N 1
ATOM 722 C CA . ARG A 1 91 ? -7.623 9.850 27.713 1.00 89.06 91 ARG A CA 1
ATOM 723 C C . ARG A 1 91 ? -7.182 10.386 26.374 1.00 89.06 91 ARG A C 1
ATOM 725 O O . ARG A 1 91 ? -8.033 10.677 25.534 1.00 89.06 91 ARG A O 1
ATOM 732 N N . VAL A 1 92 ? -5.880 10.521 26.177 1.00 87.31 92 VAL A N 1
ATOM 733 C CA . VAL A 1 92 ? -5.290 10.943 24.908 1.00 87.31 92 VAL A CA 1
ATOM 734 C C . VAL A 1 92 ? -4.520 9.770 24.327 1.00 87.31 92 VAL A C 1
ATOM 736 O O . VAL A 1 92 ? -3.492 9.371 24.869 1.00 87.31 92 VAL A O 1
ATOM 739 N N . ILE A 1 93 ? -5.029 9.250 23.214 1.00 85.94 93 ILE A N 1
ATOM 740 C CA . ILE A 1 93 ? -4.424 8.144 22.478 1.00 85.94 93 ILE A CA 1
ATOM 741 C C . ILE A 1 93 ? -3.421 8.721 21.478 1.00 85.94 93 ILE A C 1
ATOM 743 O O . ILE A 1 93 ? -3.749 9.646 20.723 1.00 85.94 93 ILE A O 1
ATOM 747 N N . GLY A 1 94 ? -2.200 8.197 21.484 1.00 80.44 94 GLY A N 1
ATOM 748 C CA . GLY A 1 94 ? -1.077 8.761 20.746 1.00 80.44 94 GLY A CA 1
ATOM 749 C C . GLY A 1 94 ? 0.122 7.827 20.620 1.00 80.44 94 GLY A C 1
ATOM 750 O O . GLY A 1 94 ? 0.117 6.705 21.120 1.00 80.44 94 GLY A O 1
ATOM 751 N N . LEU A 1 95 ? 1.177 8.340 19.992 1.00 75.56 95 LEU A N 1
ATOM 752 C CA . LEU A 1 95 ? 2.532 7.788 20.059 1.00 75.56 95 LEU A CA 1
ATOM 753 C C . LEU A 1 95 ? 3.407 8.716 20.900 1.00 75.56 95 LEU A C 1
ATOM 755 O O . LEU A 1 95 ? 3.387 9.935 20.705 1.00 75.56 95 LEU A O 1
ATOM 759 N N . ASN A 1 96 ? 4.202 8.145 21.802 1.00 69.38 96 ASN A N 1
ATOM 760 C CA . ASN A 1 96 ? 5.112 8.893 22.666 1.00 69.38 96 ASN A CA 1
ATOM 761 C C . ASN A 1 96 ? 6.556 8.424 22.495 1.00 69.38 96 ASN A C 1
ATOM 763 O O . ASN A 1 96 ? 6.804 7.228 22.507 1.00 69.38 96 ASN A O 1
ATOM 767 N N . ASN A 1 97 ? 7.520 9.341 22.397 1.00 64.94 97 ASN A N 1
ATOM 768 C CA . ASN A 1 97 ? 8.946 9.024 22.350 1.00 64.94 97 ASN A CA 1
ATOM 769 C C . ASN A 1 97 ? 9.492 8.649 23.744 1.00 64.94 97 ASN A C 1
ATOM 771 O O . ASN A 1 97 ? 9.668 9.508 24.609 1.00 64.94 97 ASN A O 1
ATOM 775 N N . LEU A 1 98 ? 9.796 7.363 23.936 1.00 57.06 98 LEU A N 1
ATOM 776 C CA . LEU A 1 98 ? 10.228 6.737 25.189 1.00 57.06 98 LEU A CA 1
ATOM 777 C C . LEU A 1 98 ? 11.619 7.191 25.662 1.00 57.06 98 LEU A C 1
ATOM 779 O O . LEU A 1 98 ? 11.947 7.040 26.840 1.00 57.06 98 LEU A O 1
ATOM 783 N N . TYR A 1 99 ? 12.450 7.777 24.791 1.00 55.12 99 TYR A N 1
ATOM 784 C CA . TYR A 1 99 ? 13.775 8.275 25.187 1.00 55.12 99 TYR A CA 1
ATOM 785 C C . TYR A 1 99 ? 13.740 9.647 25.871 1.00 55.12 99 TYR A C 1
ATOM 787 O O . TYR A 1 99 ? 14.750 10.091 26.428 1.00 55.12 99 TYR A O 1
ATOM 795 N N . HIS A 1 100 ? 12.592 10.328 25.878 1.00 57.78 100 HIS A N 1
ATOM 796 C CA . HIS A 1 100 ? 12.446 11.641 26.493 1.00 57.78 100 HIS A CA 1
ATOM 797 C C . HIS A 1 100 ? 11.725 11.567 27.847 1.00 57.78 100 HIS A C 1
ATOM 799 O O . HIS A 1 100 ? 10.515 11.427 27.918 1.00 57.78 100 HIS A O 1
ATOM 805 N N . LYS A 1 101 ? 12.474 11.768 28.942 1.00 61.06 101 LYS A N 1
ATOM 806 C CA . LYS A 1 101 ? 11.968 11.795 30.336 1.00 61.06 101 LYS A CA 1
ATOM 807 C C . LYS A 1 101 ? 11.356 13.141 30.769 1.00 61.06 101 LYS A C 1
ATOM 809 O O . LYS A 1 101 ? 11.344 13.469 31.957 1.00 61.06 101 LYS A O 1
ATOM 814 N N . GLU A 1 102 ? 10.959 13.988 29.824 1.00 68.12 102 GLU A N 1
ATOM 815 C CA . GLU A 1 102 ? 10.375 15.295 30.145 1.00 68.12 102 GLU A CA 1
ATOM 816 C C . GLU A 1 102 ? 8.921 15.137 30.594 1.00 68.12 102 GLU A C 1
ATOM 818 O O . GLU A 1 102 ? 8.189 14.306 30.071 1.00 68.12 102 GLU A O 1
ATOM 823 N N . LYS A 1 103 ? 8.483 15.974 31.540 1.00 76.94 103 LYS A N 1
ATOM 824 C CA . LYS A 1 103 ? 7.076 15.997 31.949 1.00 76.94 103 LYS A CA 1
ATOM 825 C C . LYS A 1 103 ? 6.198 16.453 30.789 1.00 76.94 103 LYS A C 1
ATOM 827 O O . LYS A 1 103 ? 6.454 17.501 30.192 1.00 76.94 103 LYS A O 1
ATOM 832 N N . VAL A 1 104 ? 5.129 15.707 30.549 1.00 79.75 104 VAL A N 1
ATOM 833 C CA . VAL A 1 104 ? 4.101 16.047 29.567 1.00 79.75 104 VAL A CA 1
ATOM 834 C C . VAL A 1 104 ? 2.921 16.727 30.263 1.00 79.75 104 VAL A C 1
ATOM 836 O O . VAL A 1 104 ? 2.507 16.341 31.359 1.00 79.75 104 VAL A O 1
ATOM 839 N N . TYR A 1 105 ? 2.389 17.767 29.627 1.00 84.75 105 TYR A N 1
ATOM 840 C CA . TYR A 1 105 ? 1.245 18.537 30.092 1.00 84.75 105 TYR A CA 1
ATOM 841 C C . TYR A 1 105 ? 0.106 18.464 29.080 1.00 84.75 105 TYR A C 1
ATOM 843 O O . TYR A 1 105 ? 0.314 18.621 27.876 1.00 84.75 105 TYR A O 1
ATOM 851 N N . CYS A 1 106 ? -1.104 18.275 29.593 1.00 87.62 106 CYS A N 1
ATOM 852 C CA . CYS A 1 106 ? -2.341 18.366 28.841 1.00 87.62 106 CYS A CA 1
ATOM 853 C C . CYS A 1 106 ? -2.955 19.753 29.037 1.00 87.62 106 CYS A C 1
ATOM 855 O O . CYS A 1 106 ? -3.128 20.206 30.170 1.00 87.62 106 CYS A O 1
ATOM 857 N N . HIS A 1 107 ? -3.321 20.409 27.944 1.00 89.81 107 HIS A N 1
ATOM 858 C CA . HIS A 1 107 ? -4.003 21.697 27.921 1.00 89.81 107 HIS A CA 1
ATOM 859 C C . HIS A 1 107 ? -5.444 21.476 27.472 1.00 89.81 107 HIS A C 1
ATOM 861 O O . HIS A 1 107 ? -5.710 21.329 26.282 1.00 89.81 107 HIS A O 1
ATOM 867 N N . VAL A 1 108 ? -6.365 21.412 28.429 1.00 91.62 108 VAL A N 1
ATOM 868 C CA . VAL A 1 108 ? -7.785 21.134 28.187 1.00 91.62 108 VAL A CA 1
ATOM 869 C C . VAL A 1 108 ? -8.527 22.448 27.991 1.00 91.62 108 VAL A C 1
ATOM 871 O O . VAL A 1 108 ? -8.501 23.301 28.880 1.00 91.62 108 VAL A O 1
ATOM 874 N N . ARG A 1 109 ? -9.205 22.605 26.853 1.00 92.06 109 ARG A N 1
ATOM 875 C CA . ARG A 1 109 ? -10.088 23.737 26.568 1.00 92.06 109 ARG A CA 1
ATOM 876 C C . ARG A 1 109 ? -11.542 23.352 26.816 1.00 92.06 109 ARG A C 1
ATOM 878 O O . ARG A 1 109 ? -12.043 22.351 26.301 1.00 92.06 109 ARG A O 1
ATOM 885 N N . CYS A 1 110 ? -12.229 24.207 27.553 1.00 92.06 110 CYS A N 1
ATOM 886 C CA . CYS A 1 110 ? -13.661 24.142 27.803 1.00 92.06 110 CYS A CA 1
ATOM 887 C C . CYS A 1 110 ? -14.256 25.552 27.839 1.00 92.06 110 CYS A C 1
ATOM 889 O O . CYS A 1 110 ? -13.527 26.545 27.788 1.00 92.06 110 CYS A O 1
ATOM 891 N N . ASP A 1 111 ? -15.579 25.648 27.957 1.00 90.94 111 ASP A N 1
ATOM 892 C CA . ASP A 1 111 ? -16.291 26.936 27.962 1.00 90.94 111 ASP A CA 1
ATOM 893 C C . ASP A 1 111 ? -15.822 27.898 29.073 1.00 90.94 111 ASP A C 1
ATOM 895 O O . ASP A 1 111 ? -15.932 29.115 28.934 1.00 90.94 111 ASP A O 1
ATOM 899 N N . SER A 1 112 ? -15.278 27.371 30.177 1.00 89.12 112 SER A N 1
ATOM 900 C CA . SER A 1 112 ? -14.776 28.169 31.303 1.00 89.12 112 SER A CA 1
ATOM 901 C C . SER A 1 112 ? -13.320 28.628 31.159 1.00 89.12 112 SER A C 1
ATOM 903 O O . SER A 1 112 ? -12.859 29.427 31.977 1.00 89.12 112 SER A O 1
ATOM 905 N N . GLY A 1 113 ? -12.585 28.150 30.150 1.00 90.25 113 GLY A N 1
ATOM 906 C CA . GLY A 1 113 ? -11.191 28.520 29.905 1.00 90.25 113 GLY A CA 1
ATOM 907 C C . GLY A 1 113 ? -10.294 27.342 29.520 1.00 90.25 113 GLY A C 1
ATOM 908 O O . GLY A 1 113 ? -10.759 26.283 29.103 1.00 90.25 113 GLY A O 1
ATOM 909 N N . ILE A 1 114 ? -8.979 27.549 29.642 1.00 90.81 114 ILE A N 1
ATOM 910 C CA . ILE A 1 114 ? -7.961 26.530 29.361 1.00 90.81 114 ILE A CA 1
ATOM 911 C C . ILE A 1 114 ? -7.282 26.138 30.671 1.00 90.81 114 ILE A C 1
ATOM 913 O O . ILE A 1 114 ? -6.768 26.998 31.384 1.00 90.81 114 ILE A O 1
ATOM 917 N N . TYR A 1 115 ? -7.220 24.840 30.954 1.00 91.12 115 TYR A N 1
ATOM 918 C CA . TYR A 1 115 ? -6.584 24.291 32.148 1.00 91.12 115 TYR A CA 1
ATOM 919 C C . TYR A 1 115 ? -5.401 23.412 31.752 1.00 91.12 115 TYR A C 1
ATOM 921 O O . TYR A 1 115 ? -5.542 22.500 30.941 1.00 91.12 115 TYR A O 1
ATOM 929 N N . SER A 1 116 ? -4.232 23.691 32.329 1.00 90.31 116 SER A N 1
ATOM 930 C CA . SER A 1 116 ? -3.035 22.865 32.157 1.00 90.31 116 SER A CA 1
ATOM 931 C C . SER A 1 116 ? -2.924 21.883 33.317 1.00 90.31 116 SER A C 1
ATOM 933 O O . SER A 1 116 ? -2.924 22.296 34.479 1.00 90.31 116 SER A O 1
ATOM 935 N N . VAL A 1 117 ? -2.803 20.598 33.007 1.00 88.50 117 VAL A N 1
ATOM 936 C CA . VAL A 1 117 ? -2.582 19.524 33.983 1.00 88.50 117 VAL A CA 1
ATOM 937 C C . VAL A 1 117 ? -1.385 18.689 33.562 1.00 88.50 117 VAL A C 1
ATOM 939 O O . VAL A 1 117 ? -1.125 18.532 32.374 1.00 88.50 117 VAL A O 1
ATOM 942 N N . GLN A 1 118 ? -0.625 18.175 34.525 1.00 87.19 118 GLN A N 1
ATOM 943 C CA . GLN A 1 118 ? 0.418 17.201 34.212 1.00 87.19 118 GLN A CA 1
ATOM 944 C C . GLN A 1 118 ? -0.262 15.878 33.834 1.00 87.19 118 GLN A C 1
ATOM 946 O O . GLN A 1 118 ? -1.162 15.438 34.551 1.00 87.19 118 GLN A O 1
ATOM 951 N N . ALA A 1 119 ? 0.152 15.268 32.724 1.00 82.25 119 ALA A N 1
ATOM 952 C CA . ALA A 1 119 ? -0.332 13.951 32.331 1.00 82.25 119 ALA A CA 1
ATOM 953 C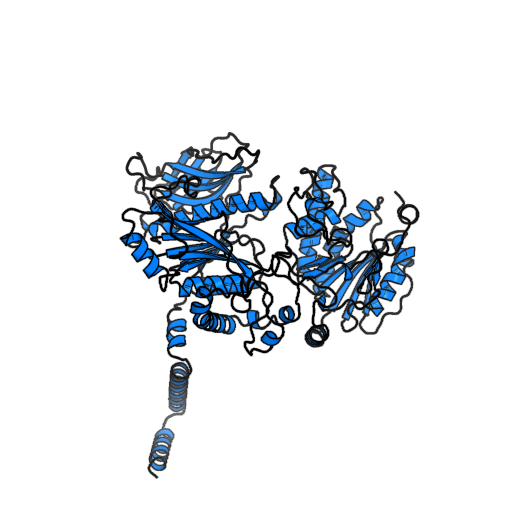 C . ALA A 1 119 ? 0.113 12.899 33.363 1.00 82.25 119 ALA A C 1
ATOM 955 O O . ALA A 1 119 ? 1.250 12.929 33.844 1.00 82.25 119 ALA A O 1
ATOM 956 N N . MET A 1 120 ? -0.789 11.984 33.712 1.00 77.12 120 MET A N 1
ATOM 957 C CA . MET A 1 120 ? -0.469 10.749 34.420 1.00 77.12 120 MET A CA 1
ATOM 958 C C . MET A 1 120 ? -0.106 9.699 33.366 1.00 77.12 120 MET A C 1
ATOM 960 O O . MET A 1 120 ? -0.834 9.533 32.387 1.00 77.12 120 MET A O 1
ATOM 964 N N . GLU A 1 121 ? 1.032 9.031 33.538 1.00 62.88 121 GLU A N 1
ATOM 965 C CA . GLU A 1 121 ? 1.568 8.069 32.570 1.00 62.88 121 GLU A CA 1
ATOM 966 C C . GLU A 1 121 ? 1.087 6.640 32.873 1.00 62.88 121 GLU A C 1
ATOM 968 O O . GLU A 1 121 ? 1.559 6.028 33.831 1.00 62.88 121 GLU A O 1
ATOM 973 N N . PRO A 1 122 ? 0.244 6.045 32.019 1.00 54.53 122 PRO A N 1
ATOM 974 C CA . PRO A 1 122 ? 0.428 4.684 31.555 1.00 54.53 122 PRO A CA 1
ATOM 975 C C . PRO A 1 122 ? 1.186 4.768 30.229 1.00 54.53 122 PRO A C 1
ATOM 977 O O . PRO A 1 122 ? 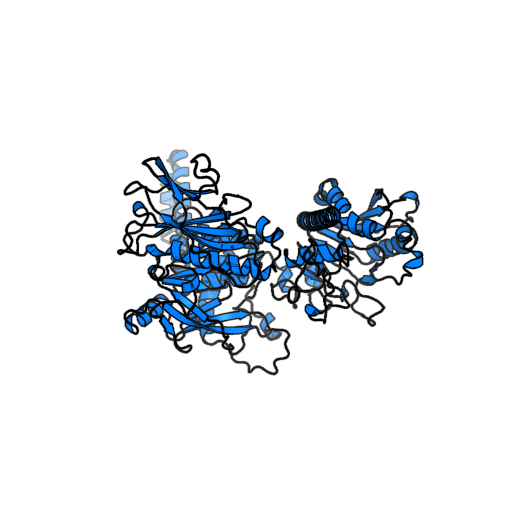0.620 5.026 29.167 1.00 54.53 122 PRO A O 1
ATOM 980 N N . VAL A 1 123 ? 2.505 4.626 30.303 1.00 50.88 123 VAL A N 1
ATOM 981 C CA . VAL A 1 123 ? 3.323 4.325 29.129 1.00 50.88 123 VAL A CA 1
ATOM 982 C C . VAL A 1 123 ? 3.399 2.808 29.053 1.00 50.88 123 VAL A C 1
ATOM 984 O O . VAL A 1 123 ? 3.908 2.183 29.986 1.00 50.88 123 VAL A O 1
ATOM 987 N N . PHE A 1 124 ? 2.888 2.217 27.974 1.00 53.91 124 PHE A N 1
ATOM 988 C CA . PHE A 1 124 ? 3.105 0.797 27.719 1.00 53.91 124 PHE A CA 1
ATOM 989 C C . PHE A 1 124 ? 4.554 0.644 27.247 1.00 53.91 124 PHE A C 1
ATOM 991 O O . PHE A 1 124 ? 4.973 1.175 26.222 1.00 53.91 124 PHE A O 1
ATOM 998 N N . SER A 1 125 ? 5.363 0.032 28.109 1.00 42.78 125 SER A N 1
ATOM 999 C CA . SER A 1 125 ? 6.756 -0.306 27.845 1.00 42.78 125 SER A CA 1
ATOM 1000 C C . SER A 1 125 ? 6.787 -1.643 27.123 1.00 42.78 125 SER A C 1
ATOM 1002 O O . SER A 1 125 ? 6.333 -2.625 27.701 1.00 42.78 125 SER A O 1
ATOM 1004 N N . ASN A 1 126 ? 7.430 -1.715 25.958 1.00 45.38 126 ASN A N 1
ATOM 1005 C CA . ASN A 1 126 ? 7.951 -2.987 25.465 1.00 45.38 126 ASN A CA 1
ATOM 1006 C C . ASN A 1 126 ? 9.447 -3.099 25.775 1.00 45.38 126 ASN A C 1
ATOM 1008 O O . ASN A 1 126 ? 10.222 -2.169 25.545 1.00 45.38 126 ASN A O 1
ATOM 1012 N N . ASP A 1 127 ? 9.840 -4.285 26.246 1.00 42.38 127 ASP A N 1
ATOM 1013 C CA . ASP A 1 127 ? 11.195 -4.756 26.583 1.00 42.38 127 ASP A CA 1
ATOM 1014 C C . ASP A 1 127 ? 12.204 -4.742 25.403 1.00 42.38 127 ASP A C 1
ATOM 1016 O O . ASP A 1 127 ? 13.269 -5.357 25.469 1.00 42.38 127 ASP A O 1
ATOM 1020 N N . ILE A 1 128 ? 11.903 -4.052 24.298 1.00 40.31 128 ILE A N 1
ATOM 1021 C CA . ILE A 1 128 ? 12.589 -4.203 23.007 1.00 40.31 128 ILE A CA 1
ATOM 1022 C C . ILE A 1 128 ? 12.967 -2.839 22.406 1.00 40.31 128 ILE A C 1
ATOM 1024 O O . ILE A 1 128 ? 12.609 -2.518 21.284 1.00 40.31 128 ILE A O 1
ATOM 1028 N N . GLY A 1 129 ? 13.702 -2.007 23.150 1.00 40.09 129 GLY A N 1
ATOM 1029 C CA . GLY A 1 129 ? 14.564 -0.963 22.563 1.00 40.09 129 GLY A CA 1
ATOM 1030 C C . GLY A 1 129 ? 13.934 0.021 21.556 1.00 40.09 129 GLY A C 1
ATOM 1031 O O . GLY A 1 129 ? 14.647 0.480 20.667 1.00 40.09 129 GLY A O 1
ATOM 1032 N N . VAL A 1 130 ? 12.644 0.350 21.683 1.00 46.47 130 VAL A N 1
ATOM 1033 C CA . VAL A 1 130 ? 11.910 1.244 20.767 1.00 46.47 130 VAL A CA 1
ATOM 1034 C C . VAL A 1 130 ? 12.082 2.725 21.170 1.00 46.47 130 VAL A C 1
ATOM 1036 O O . VAL A 1 130 ? 11.961 3.035 22.357 1.00 46.47 130 VAL A O 1
ATOM 1039 N N . PRO A 1 131 ? 12.306 3.680 20.236 1.00 44.88 131 PRO A N 1
ATOM 1040 C CA . PRO A 1 131 ? 12.292 5.110 20.529 1.00 44.88 131 PRO A CA 1
ATOM 1041 C C . PRO A 1 131 ? 10.923 5.683 20.856 1.00 44.88 131 PRO A C 1
ATOM 1043 O O . PRO A 1 131 ? 10.876 6.719 21.506 1.00 44.88 131 PRO A O 1
ATOM 1046 N N . SER A 1 132 ? 9.825 5.066 20.415 1.00 52.09 132 SER A N 1
ATOM 1047 C CA . SER A 1 132 ? 8.464 5.553 20.646 1.00 52.09 132 SER A CA 1
ATOM 1048 C C . SER A 1 132 ? 7.474 4.414 20.885 1.00 52.09 132 SER A C 1
ATOM 1050 O O . SER A 1 132 ? 7.409 3.519 20.061 1.00 52.09 132 SER A O 1
ATOM 1052 N N . GLY A 1 133 ? 6.696 4.463 21.966 1.00 59.34 133 GLY A N 1
ATOM 1053 C CA . GLY A 1 133 ? 5.690 3.456 22.323 1.00 59.34 133 GLY A CA 1
ATOM 1054 C C . GLY A 1 133 ? 4.264 3.993 22.224 1.00 59.34 133 GLY A C 1
ATOM 1055 O O . GLY A 1 133 ? 4.052 5.214 22.154 1.00 59.34 133 GLY A O 1
ATOM 1056 N N . GLU A 1 134 ? 3.287 3.086 22.227 1.00 71.19 134 GLU A N 1
ATOM 1057 C CA . GLU A 1 134 ? 1.875 3.438 22.325 1.00 71.19 134 GLU A CA 1
ATOM 1058 C C . GLU A 1 134 ? 1.618 4.233 23.603 1.00 71.19 134 GLU A C 1
ATOM 1060 O O . GLU A 1 134 ? 2.174 3.970 24.674 1.00 71.19 134 GLU A O 1
ATOM 1065 N N . SER A 1 135 ? 0.757 5.239 23.495 1.00 70.62 135 SER A N 1
ATOM 1066 C CA . SER A 1 135 ? 0.468 6.131 24.603 1.00 70.62 135 SER A CA 1
ATOM 1067 C C . SER A 1 135 ? -1.030 6.280 24.810 1.00 70.62 135 SER A C 1
ATOM 1069 O O . SER A 1 135 ? -1.748 6.710 23.910 1.00 70.62 135 SER A O 1
ATOM 1071 N N . ASP A 1 136 ? -1.478 5.960 26.023 1.00 76.00 136 ASP A N 1
ATOM 1072 C CA . ASP A 1 136 ? -2.812 6.259 26.552 1.00 76.00 136 ASP A CA 1
ATOM 1073 C C . ASP A 1 136 ? -2.645 7.228 27.725 1.00 76.00 136 ASP A C 1
ATOM 1075 O O . ASP A 1 136 ? -2.680 6.846 28.893 1.00 76.00 136 ASP A O 1
ATOM 1079 N N . MET A 1 137 ? -2.352 8.495 27.427 1.00 80.94 137 MET A N 1
ATOM 1080 C CA . MET A 1 137 ? -2.085 9.470 28.483 1.00 80.94 137 MET A CA 1
ATOM 1081 C C . MET A 1 137 ? -3.370 9.827 29.216 1.00 80.94 137 MET A C 1
ATOM 1083 O O . MET A 1 137 ? -4.381 10.166 28.597 1.00 80.94 137 MET A O 1
ATOM 1087 N N . ILE A 1 138 ? -3.297 9.857 30.543 1.00 85.75 138 ILE A N 1
ATOM 1088 C CA . ILE A 1 138 ? -4.436 10.185 31.392 1.00 85.75 138 ILE A CA 1
ATOM 1089 C C . ILE A 1 138 ? -4.292 11.625 31.881 1.00 85.75 138 ILE A C 1
ATOM 1091 O O . ILE A 1 138 ? -3.362 11.970 32.609 1.00 85.75 138 ILE A O 1
ATOM 1095 N N . CYS A 1 139 ? -5.233 12.481 31.501 1.00 88.06 139 CYS A N 1
ATOM 1096 C CA . CYS A 1 139 ? -5.278 13.882 31.900 1.00 88.06 139 CYS A CA 1
ATOM 1097 C C . CYS A 1 139 ? -6.460 14.120 32.847 1.00 88.06 139 CYS A C 1
ATOM 1099 O O . CYS A 1 139 ? -7.599 13.785 32.529 1.00 88.06 139 CYS A O 1
ATOM 1101 N N . GLU A 1 140 ? -6.219 14.741 34.000 1.00 89.56 140 GLU A N 1
ATOM 1102 C CA . GLU A 1 140 ? -7.289 15.115 34.932 1.00 89.56 140 GLU A CA 1
ATOM 1103 C C . GLU A 1 140 ? -8.248 16.144 34.296 1.00 89.56 140 GLU A C 1
ATOM 1105 O O . GLU A 1 140 ? -7.807 17.176 33.780 1.00 89.56 140 GLU A O 1
ATOM 1110 N N . ASN A 1 141 ? -9.566 15.920 34.372 1.00 89.62 141 ASN A N 1
ATOM 1111 C CA . ASN A 1 141 ? -10.540 16.913 33.920 1.00 89.62 141 ASN A CA 1
ATOM 1112 C C . ASN A 1 141 ? -10.777 17.998 34.987 1.00 89.62 141 ASN A C 1
ATOM 1114 O O . ASN A 1 141 ? -11.586 17.833 35.902 1.00 89.62 141 ASN A O 1
ATOM 1118 N N . ARG A 1 142 ? -10.134 19.160 34.818 1.00 89.19 142 ARG A N 1
ATOM 1119 C CA . ARG A 1 142 ? -10.331 20.344 35.681 1.00 89.19 142 ARG A CA 1
ATOM 1120 C C . ARG A 1 142 ? -11.400 21.327 35.205 1.00 89.19 142 ARG A C 1
ATOM 1122 O O . ARG A 1 142 ? -11.616 22.344 35.858 1.00 89.19 142 ARG A O 1
ATOM 1129 N N . CYS A 1 143 ? -12.100 21.020 34.117 1.00 88.12 143 CYS A N 1
ATOM 1130 C CA . CYS A 1 143 ? -13.205 21.841 33.619 1.00 88.12 143 CYS A CA 1
ATOM 1131 C C . CYS A 1 143 ? -14.496 21.683 34.441 1.00 88.12 143 CYS A C 1
ATOM 1133 O O . CYS A 1 143 ? -15.456 22.425 34.236 1.00 88.12 143 CYS A O 1
ATOM 1135 N N . GLY A 1 144 ? -14.544 20.737 35.386 1.00 84.06 144 GLY A N 1
ATOM 1136 C CA . GLY A 1 144 ? -15.725 20.503 36.213 1.00 84.06 144 GLY A CA 1
ATOM 1137 C C . GLY A 1 144 ? -16.934 20.117 35.358 1.00 84.06 144 GLY A C 1
ATOM 1138 O O . GLY A 1 144 ? -16.894 19.119 34.641 1.00 84.06 144 GLY A O 1
ATOM 1139 N N . SER A 1 145 ? -18.009 20.905 35.443 1.00 82.50 145 SER A N 1
ATOM 1140 C CA . SER A 1 145 ? -19.234 20.723 34.654 1.00 82.50 145 SER A CA 1
ATOM 1141 C C . SER A 1 145 ? -19.264 21.521 33.345 1.00 82.50 145 SER A C 1
ATOM 1143 O O . SER A 1 145 ? -20.302 21.533 32.690 1.00 82.50 145 SER A O 1
ATOM 1145 N N . ALA A 1 146 ? -18.200 22.254 33.001 1.00 84.88 146 ALA A N 1
ATOM 1146 C CA . ALA A 1 146 ? -18.139 22.986 31.738 1.00 84.88 146 ALA A CA 1
ATOM 1147 C C . ALA A 1 146 ? -17.993 22.018 30.555 1.00 84.88 146 ALA A C 1
ATOM 1149 O O . ALA A 1 146 ? -17.319 20.990 30.671 1.00 84.88 146 ALA A O 1
ATOM 1150 N N . SER A 1 147 ? -18.583 22.372 29.411 1.00 88.69 147 SER A N 1
ATOM 1151 C CA . SER A 1 147 ? -18.515 21.553 28.200 1.00 88.69 147 SER A CA 1
ATOM 1152 C C . SER A 1 147 ? -17.072 21.464 27.708 1.00 88.69 147 SER A C 1
ATOM 1154 O O . SER A 1 147 ? -16.387 22.480 27.554 1.00 88.69 147 SER A O 1
ATOM 1156 N N . LEU A 1 148 ? -16.604 20.242 27.468 1.00 92.50 148 LEU A N 1
ATOM 1157 C CA . LEU A 1 148 ? -15.271 19.977 26.931 1.00 92.50 148 LEU A CA 1
ATOM 1158 C C . LEU A 1 148 ? -15.243 20.221 25.419 1.00 92.50 148 LEU A C 1
ATOM 1160 O O . LEU A 1 148 ? -16.170 19.830 24.712 1.00 92.50 148 LEU A O 1
ATOM 1164 N N . ILE A 1 149 ? -14.165 20.836 24.926 1.00 91.00 149 ILE A N 1
ATOM 1165 C CA . ILE A 1 149 ? -14.020 21.208 23.513 1.00 91.00 149 ILE A CA 1
ATOM 1166 C C . ILE A 1 149 ? -12.881 20.408 22.870 1.00 91.00 149 ILE A C 1
ATOM 1168 O O . ILE A 1 149 ? -13.115 19.516 22.053 1.00 91.00 149 ILE A O 1
ATOM 1172 N N . ASP A 1 150 ? -11.641 20.710 23.246 1.00 91.56 150 ASP A N 1
ATOM 1173 C CA . ASP A 1 150 ? -10.433 20.109 22.684 1.00 91.56 150 ASP A CA 1
ATOM 1174 C C . ASP A 1 150 ? -9.303 20.051 23.722 1.00 91.56 150 ASP A C 1
ATOM 1176 O O . ASP A 1 150 ? -9.394 20.609 24.820 1.00 91.56 150 ASP A O 1
ATOM 1180 N N . ILE A 1 151 ? -8.257 19.301 23.393 1.00 89.44 151 ILE A N 1
ATOM 1181 C CA . ILE A 1 151 ? -7.071 19.115 24.222 1.00 89.44 151 ILE A CA 1
ATOM 1182 C C . ILE A 1 151 ? -5.817 19.215 23.358 1.00 89.44 151 ILE A C 1
ATOM 1184 O O . ILE A 1 151 ? -5.755 18.663 22.261 1.00 89.44 151 ILE A O 1
ATOM 1188 N N . ALA A 1 152 ? -4.801 19.909 23.857 1.00 86.81 152 ALA A N 1
ATOM 1189 C CA . ALA A 1 152 ? -3.462 19.902 23.280 1.00 86.81 152 ALA A CA 1
ATOM 1190 C C . ALA A 1 152 ? -2.456 19.306 24.266 1.00 86.81 152 ALA A C 1
ATOM 1192 O O . ALA A 1 152 ? -2.674 19.322 25.477 1.00 86.81 152 ALA A O 1
ATOM 1193 N N . VAL A 1 153 ? -1.347 18.787 23.748 1.00 81.19 153 VAL A N 1
ATOM 1194 C CA . VAL A 1 153 ? -0.309 18.131 24.547 1.00 81.19 153 VAL A CA 1
ATOM 1195 C C . VAL A 1 153 ? 1.017 18.816 24.274 1.00 81.19 153 VAL A C 1
ATOM 1197 O O . VAL A 1 153 ? 1.382 19.027 23.118 1.00 81.19 153 VAL A O 1
ATOM 1200 N N . SER A 1 154 ? 1.748 19.175 25.327 1.00 79.19 154 SER A N 1
ATOM 1201 C CA . SER A 1 154 ? 3.068 19.781 25.175 1.00 79.19 154 SER A CA 1
ATOM 1202 C C . SER A 1 154 ? 3.993 19.484 26.354 1.00 79.19 154 SER A C 1
ATOM 1204 O O . SER A 1 154 ? 3.564 19.044 27.417 1.00 79.19 154 SER A O 1
ATOM 1206 N N . THR A 1 155 ? 5.286 19.761 26.190 1.00 76.44 155 THR A N 1
ATOM 1207 C CA . THR A 1 155 ? 6.272 19.686 27.283 1.00 76.44 155 THR A CA 1
ATOM 1208 C C . THR A 1 155 ? 6.330 20.970 28.121 1.00 76.44 155 THR A C 1
ATOM 1210 O O . THR A 1 155 ? 7.118 21.077 29.061 1.00 76.44 155 THR A O 1
ATOM 1213 N N . LYS A 1 156 ? 5.511 21.980 27.794 1.00 74.94 156 LYS A N 1
ATOM 1214 C CA . LYS A 1 156 ? 5.485 23.280 28.472 1.00 74.94 156 LYS A CA 1
ATOM 1215 C C . LYS A 1 156 ? 4.194 23.429 29.266 1.00 74.94 156 LYS A C 1
ATOM 1217 O O . LYS A 1 156 ? 3.116 23.132 28.785 1.00 74.94 156 LYS A O 1
ATOM 1222 N N . HIS A 1 157 ? 4.277 23.999 30.464 1.00 75.88 157 HIS A N 1
ATOM 1223 C CA . HIS A 1 157 ? 3.088 24.255 31.288 1.00 75.88 157 HIS A CA 1
ATOM 1224 C C . HIS A 1 157 ? 2.210 25.420 30.759 1.00 75.88 157 HIS A C 1
ATOM 1226 O O . HIS A 1 157 ? 1.037 25.541 31.118 1.00 75.88 157 HIS A O 1
ATOM 1232 N N . ASN A 1 158 ? 2.757 26.298 29.907 1.00 69.12 158 ASN A N 1
ATOM 1233 C CA . ASN A 1 158 ? 2.071 27.510 29.443 1.00 69.12 158 ASN A CA 1
ATOM 1234 C C . ASN A 1 158 ? 1.065 27.250 28.308 1.00 69.12 158 ASN A C 1
ATOM 1236 O O . ASN A 1 158 ? 1.378 26.583 27.328 1.00 69.12 158 ASN A O 1
ATOM 1240 N N . HIS A 1 159 ? -0.097 27.910 28.393 1.00 61.75 159 HIS A N 1
ATOM 1241 C CA . HIS A 1 159 ? -1.243 27.830 27.466 1.00 61.75 159 HIS A CA 1
ATOM 1242 C C . HIS A 1 159 ? -0.982 28.307 26.022 1.00 61.75 159 HIS A C 1
ATOM 1244 O O . HIS A 1 159 ? -1.895 28.318 25.201 1.00 61.75 159 HIS A O 1
ATOM 1250 N N . SER A 1 160 ? 0.250 28.702 25.692 1.00 57.91 160 SER A N 1
ATOM 1251 C CA . SER A 1 160 ? 0.677 29.077 24.335 1.00 57.91 160 SER A CA 1
ATOM 1252 C C . SER A 1 160 ? 0.613 27.908 23.338 1.00 57.91 160 SER A C 1
ATOM 1254 O O . SER A 1 160 ? 0.813 28.119 22.150 1.00 57.91 160 SER A O 1
ATOM 1256 N N . ALA A 1 161 ? 0.363 26.688 23.821 1.00 60.75 161 ALA A N 1
ATOM 1257 C CA . ALA A 1 161 ? 0.508 25.424 23.108 1.00 60.75 161 ALA A CA 1
ATOM 1258 C C . ALA A 1 161 ? -0.833 24.767 22.723 1.00 60.75 161 ALA A C 1
ATOM 1260 O O . ALA A 1 161 ? -0.955 23.551 22.776 1.00 60.75 161 ALA A O 1
ATOM 1261 N N . MET A 1 162 ? -1.847 25.556 22.347 1.00 73.44 162 MET A N 1
ATOM 1262 C CA . MET A 1 162 ? -3.080 25.011 21.744 1.00 73.44 162 MET A CA 1
ATOM 1263 C C . MET A 1 162 ? -2.939 24.707 20.243 1.00 73.44 162 MET A C 1
ATOM 1265 O O . MET A 1 162 ? -3.903 24.307 19.592 1.00 73.44 162 MET A O 1
ATOM 1269 N N . GLU A 1 163 ? -1.756 24.937 19.679 1.00 68.88 163 GLU A N 1
ATOM 1270 C CA . GLU A 1 163 ? -1.435 24.584 18.302 1.00 68.88 163 GLU A CA 1
ATOM 1271 C C . GLU A 1 163 ? -1.502 23.058 18.127 1.00 68.88 163 GLU A C 1
ATOM 1273 O O . GLU A 1 163 ? -0.858 22.308 18.859 1.00 68.88 163 GLU A O 1
ATOM 1278 N N . GLY A 1 164 ? -2.342 22.606 17.192 1.00 72.38 164 GLY A N 1
ATOM 1279 C CA . GLY A 1 164 ? -2.593 21.188 16.924 1.00 72.38 164 GLY A CA 1
ATOM 1280 C C . GLY A 1 164 ? -3.500 20.467 17.936 1.00 72.38 164 GLY A C 1
ATOM 1281 O O . GLY A 1 164 ? -3.453 19.252 18.035 1.00 72.38 164 GLY A O 1
ATOM 1282 N N . SER A 1 165 ? -4.351 21.160 18.694 1.00 84.69 165 SER A N 1
ATOM 1283 C CA . SER A 1 165 ? -5.314 20.495 19.592 1.00 84.69 165 SER A CA 1
ATOM 1284 C C . SER A 1 165 ? -6.215 19.464 18.890 1.00 84.69 165 SER A C 1
ATOM 1286 O O . SER A 1 165 ? -6.725 19.729 17.800 1.00 84.69 165 SER A O 1
ATOM 1288 N N . VAL A 1 166 ? -6.506 18.346 19.561 1.00 87.81 166 VAL A N 1
ATOM 1289 C CA . VAL A 1 166 ? -7.468 17.326 19.116 1.00 87.81 166 VAL A CA 1
ATOM 1290 C C . VAL A 1 166 ? -8.797 17.474 19.857 1.00 87.81 166 VAL A C 1
ATOM 1292 O O . VAL A 1 166 ? -8.831 17.778 21.049 1.00 87.81 166 VAL A O 1
ATOM 1295 N N . LYS A 1 167 ? -9.916 17.261 19.158 1.00 91.50 167 LYS A N 1
ATOM 1296 C CA . LYS A 1 167 ? -11.255 17.341 19.758 1.00 91.50 167 LYS A CA 1
ATOM 1297 C C . LYS A 1 167 ? -11.438 16.244 20.810 1.00 91.50 167 LYS A C 1
ATOM 1299 O O . LYS A 1 167 ? -11.080 15.094 20.564 1.00 91.50 167 LYS A O 1
ATOM 1304 N N . ILE A 1 168 ? -12.058 16.585 21.939 1.00 91.88 168 ILE A N 1
ATOM 1305 C CA . ILE A 1 168 ? -12.451 15.592 22.944 1.00 91.88 168 ILE A CA 1
ATOM 1306 C C . ILE A 1 168 ? -13.767 14.949 22.496 1.00 91.88 168 ILE A C 1
ATOM 1308 O O . ILE A 1 168 ? -14.775 15.623 22.281 1.00 91.88 168 ILE A O 1
ATOM 1312 N N . LEU A 1 169 ? -13.748 13.632 22.321 1.00 91.94 169 LEU A N 1
ATOM 1313 C CA . LEU A 1 169 ? -14.877 12.827 21.873 1.00 91.94 169 LEU A CA 1
ATOM 1314 C C . LEU A 1 169 ? -15.611 12.194 23.061 1.00 91.94 169 LEU A C 1
ATOM 1316 O O . LEU A 1 169 ? -15.097 12.122 24.180 1.00 91.94 169 LEU A O 1
ATOM 1320 N N . ASN A 1 170 ? -16.833 11.720 22.802 1.00 90.62 170 ASN A N 1
ATOM 1321 C CA . ASN A 1 170 ? -17.698 11.067 23.790 1.00 90.62 170 ASN A CA 1
ATOM 1322 C C . ASN A 1 170 ? -17.967 11.896 25.054 1.00 90.62 170 ASN A C 1
ATOM 1324 O O . ASN A 1 170 ? -18.143 11.347 26.148 1.00 90.62 170 ASN A O 1
ATOM 1328 N N . THR A 1 171 ? -18.031 13.221 24.898 1.00 90.88 171 THR A N 1
ATOM 1329 C CA . THR A 1 171 ? -18.456 14.137 25.962 1.00 90.88 171 THR A CA 1
ATOM 1330 C C . THR A 1 171 ? -19.889 13.833 26.392 1.00 90.88 171 THR A C 1
ATOM 1332 O O . THR A 1 171 ? -20.669 13.261 25.628 1.00 90.88 171 THR A O 1
ATOM 1335 N N . LYS A 1 172 ? -20.253 14.204 27.623 1.00 87.69 172 LYS A N 1
ATOM 1336 C CA . LYS A 1 172 ? -21.564 13.873 28.206 1.00 87.69 172 LYS A CA 1
ATOM 1337 C C . LYS A 1 172 ? -22.729 14.382 27.357 1.00 87.69 172 LYS A C 1
ATOM 1339 O O . LYS A 1 172 ? -23.723 13.680 27.216 1.00 87.69 172 LYS A O 1
ATOM 1344 N N . GLU A 1 173 ? -22.576 15.557 26.760 1.00 86.00 173 GLU A N 1
ATOM 1345 C CA . GLU A 1 173 ? -23.577 16.214 25.918 1.00 86.00 173 GLU A CA 1
ATOM 1346 C C . GLU A 1 173 ? -23.750 15.512 24.563 1.00 86.00 173 GLU A C 1
ATOM 1348 O O . GLU A 1 173 ? -24.813 15.601 23.954 1.00 86.00 173 GLU A O 1
ATOM 1353 N N . GLY A 1 174 ? -22.710 14.820 24.084 1.00 83.62 174 GLY A N 1
ATOM 1354 C CA . GLY A 1 174 ? -22.702 14.134 22.791 1.00 83.62 174 GLY A CA 1
ATOM 1355 C C . GLY A 1 174 ? -23.109 12.659 22.842 1.00 83.62 174 GLY A C 1
ATOM 1356 O O . GLY A 1 174 ? -23.223 12.032 21.789 1.00 83.62 174 GLY A O 1
ATOM 1357 N N . ARG A 1 175 ? -23.303 12.077 24.033 1.00 91.12 175 ARG A N 1
ATOM 1358 C CA . ARG A 1 175 ? -23.640 10.652 24.182 1.00 91.12 175 ARG A CA 1
ATOM 1359 C C . ARG A 1 175 ? -25.111 10.394 23.837 1.00 91.12 175 ARG A C 1
ATOM 1361 O O . ARG A 1 175 ? -25.982 11.111 24.329 1.00 91.12 175 ARG A O 1
ATOM 1368 N N . PRO A 1 176 ? -25.422 9.348 23.055 1.00 91.88 176 PRO A N 1
ATOM 1369 C CA . PRO A 1 176 ? -26.804 8.940 22.849 1.00 91.88 176 PRO A CA 1
ATOM 1370 C C . PRO A 1 176 ? -27.378 8.297 24.124 1.00 91.88 176 PRO A C 1
ATOM 1372 O O . PRO A 1 176 ? -26.647 7.733 24.940 1.00 91.88 176 PRO A O 1
ATOM 1375 N N . THR A 1 177 ? -28.702 8.362 24.291 1.00 90.00 177 THR A N 1
ATOM 1376 C CA . THR A 1 177 ? -29.408 7.743 25.430 1.00 90.00 177 THR A CA 1
ATOM 1377 C C . THR A 1 177 ? -29.451 6.220 25.343 1.00 90.00 177 THR A C 1
ATOM 1379 O O . THR A 1 177 ? -29.501 5.541 26.364 1.00 90.00 177 THR A O 1
ATOM 1382 N N . GLU A 1 178 ? -29.424 5.684 24.125 1.00 92.69 178 GLU A N 1
ATOM 1383 C CA . GLU A 1 178 ? -29.418 4.255 23.831 1.00 92.69 178 GLU A CA 1
ATOM 1384 C C . GLU A 1 178 ? -28.318 3.939 22.818 1.00 92.69 178 GLU A C 1
ATOM 1386 O O . GLU A 1 178 ? -27.872 4.810 22.065 1.00 92.69 178 GLU A O 1
ATOM 1391 N N . PHE A 1 179 ? -27.888 2.679 22.785 1.00 93.38 179 PHE A N 1
ATOM 1392 C CA . PHE A 1 179 ? -26.959 2.228 21.758 1.00 93.38 179 PHE A CA 1
ATOM 1393 C C . PHE A 1 179 ? -27.607 2.346 20.377 1.00 93.38 179 PHE A C 1
ATOM 1395 O O . PHE A 1 179 ? -28.703 1.843 20.142 1.00 93.38 179 PHE A O 1
ATOM 1402 N N . GLN A 1 180 ? -26.895 2.981 19.454 1.00 92.81 180 GLN A N 1
ATOM 1403 C CA . GLN A 1 180 ? -27.301 3.129 18.058 1.00 92.81 180 GLN A CA 1
ATOM 1404 C C . GLN A 1 180 ? -27.045 1.844 17.262 1.00 92.81 180 GLN A C 1
ATOM 1406 O O . GLN A 1 180 ? -27.722 1.583 16.268 1.00 92.81 180 GLN A O 1
ATOM 1411 N N . HIS A 1 181 ? -26.080 1.034 17.707 1.00 94.75 181 HIS A N 1
ATOM 1412 C CA . HIS A 1 181 ? -25.647 -0.179 17.023 1.00 94.75 181 HIS A CA 1
ATOM 1413 C C . HIS A 1 181 ? -25.554 -1.365 17.990 1.00 94.75 181 HIS A C 1
ATOM 1415 O O . HIS A 1 181 ? -25.036 -1.251 19.103 1.00 94.75 181 HIS A O 1
ATOM 1421 N N . GLY A 1 182 ? -26.034 -2.533 17.552 1.00 93.81 182 GLY A N 1
ATOM 1422 C CA . GLY A 1 182 ? -25.888 -3.781 18.306 1.00 93.81 182 GLY A CA 1
ATOM 1423 C C . GLY A 1 182 ? -24.456 -4.319 18.270 1.00 93.81 182 GLY A C 1
ATOM 1424 O O . GLY A 1 182 ? -23.904 -4.674 19.309 1.00 93.81 182 GLY A O 1
ATOM 1425 N N . LEU A 1 183 ? -23.850 -4.335 17.082 1.00 96.19 183 LEU A N 1
ATOM 1426 C CA . LEU A 1 183 ? -22.468 -4.742 16.849 1.00 96.19 183 LEU A CA 1
ATOM 1427 C C . LEU A 1 183 ? -21.836 -3.810 15.812 1.00 96.19 183 LEU A C 1
ATOM 1429 O O . LEU A 1 183 ? -22.412 -3.607 14.740 1.00 96.19 183 LEU A O 1
ATOM 1433 N N . THR A 1 184 ? -20.663 -3.273 16.131 1.00 96.88 184 THR A N 1
ATOM 1434 C CA . THR A 1 184 ? -19.845 -2.463 15.219 1.00 96.88 184 THR A CA 1
ATOM 1435 C C . THR A 1 184 ? -18.560 -3.204 14.882 1.00 96.88 184 THR A C 1
ATOM 1437 O O . THR A 1 184 ? -17.949 -3.814 15.757 1.00 96.88 184 THR A O 1
ATOM 1440 N N . ILE A 1 185 ? -18.154 -3.159 13.615 1.00 96.31 185 ILE A N 1
ATOM 1441 C CA . ILE A 1 185 ? -16.911 -3.780 13.150 1.00 96.31 185 ILE A CA 1
ATOM 1442 C C . ILE A 1 185 ? -15.827 -2.717 13.057 1.00 96.31 185 ILE A C 1
ATOM 1444 O O . ILE A 1 185 ? -16.005 -1.708 12.382 1.00 96.31 185 ILE A O 1
ATOM 1448 N N . CYS A 1 186 ? -14.702 -2.954 13.711 1.00 94.12 186 CYS A N 1
ATOM 1449 C CA . CYS A 1 186 ? -13.505 -2.141 13.592 1.00 94.12 186 CYS A CA 1
ATOM 1450 C C . CYS A 1 186 ? -12.515 -2.884 12.705 1.00 94.12 186 CYS A C 1
ATOM 1452 O O . CYS A 1 186 ? -11.939 -3.884 13.137 1.00 94.12 186 CYS A O 1
ATOM 1454 N N . ILE A 1 187 ? -12.316 -2.391 11.481 1.00 91.75 187 ILE A N 1
ATOM 1455 C CA . ILE A 1 187 ? -11.227 -2.860 10.628 1.00 91.75 187 ILE A CA 1
ATOM 1456 C C . ILE A 1 187 ? -9.936 -2.245 11.165 1.00 91.75 187 ILE A C 1
ATOM 1458 O O . ILE A 1 187 ? -9.584 -1.120 10.809 1.00 91.75 187 ILE A O 1
ATOM 1462 N N . ASN A 1 188 ? -9.299 -2.955 12.096 1.00 79.31 188 ASN A N 1
ATOM 1463 C CA . ASN A 1 188 ? -8.140 -2.473 12.845 1.00 79.31 188 ASN A CA 1
ATOM 1464 C C . ASN A 1 188 ? -6.811 -2.775 12.144 1.00 79.31 188 ASN A C 1
ATOM 1466 O O . ASN A 1 188 ? -5.836 -2.069 12.386 1.00 79.31 188 ASN A O 1
ATOM 1470 N N . LYS A 1 189 ? -6.776 -3.754 11.228 1.00 79.31 189 LYS A N 1
ATOM 1471 C CA . LYS A 1 189 ? -5.637 -3.936 10.322 1.00 79.31 189 LYS A CA 1
ATOM 1472 C C . LYS A 1 189 ? -5.536 -2.719 9.403 1.00 79.31 189 LYS A C 1
ATOM 1474 O O . LYS A 1 189 ? -6.416 -2.486 8.574 1.00 79.31 189 LYS A O 1
ATOM 1479 N N . VAL A 1 190 ? -4.464 -1.952 9.584 1.00 69.94 190 VAL A N 1
ATOM 1480 C CA . VAL A 1 190 ? -4.194 -0.703 8.867 1.00 69.94 190 VAL A CA 1
ATOM 1481 C C . VAL A 1 190 ? -4.323 -0.920 7.359 1.00 69.94 190 VAL A C 1
ATOM 1483 O O . VAL A 1 190 ? -3.631 -1.767 6.789 1.00 69.94 190 VAL A O 1
ATOM 1486 N N . LEU A 1 191 ? -5.165 -0.120 6.698 1.00 70.56 191 LEU A N 1
ATOM 1487 C CA . LEU A 1 191 ? -5.103 -0.001 5.245 1.00 70.56 191 LEU A CA 1
ATOM 1488 C C . LEU A 1 191 ? -3.899 0.888 4.891 1.00 70.56 191 LEU A C 1
ATOM 1490 O O . LEU A 1 191 ? -3.998 2.117 4.914 1.00 70.56 191 LEU A O 1
ATOM 1494 N N . ASP A 1 192 ? -2.764 0.236 4.635 1.00 62.12 192 ASP A N 1
ATOM 1495 C CA . ASP A 1 192 ? -1.515 0.816 4.127 1.00 62.12 192 ASP A CA 1
ATOM 1496 C C . ASP A 1 192 ? -1.212 0.162 2.780 1.00 62.12 192 ASP A C 1
ATOM 1498 O O . ASP A 1 192 ? -0.997 -1.046 2.678 1.00 62.12 192 ASP A O 1
ATOM 1502 N N . GLU A 1 193 ? -1.352 0.953 1.727 1.00 61.66 193 GLU A N 1
ATOM 1503 C CA . GLU A 1 193 ? -1.289 0.556 0.327 1.00 61.66 193 GLU A CA 1
ATOM 1504 C C . GLU A 1 193 ? -2.166 -0.648 -0.005 1.00 61.66 193 GLU A C 1
ATOM 1506 O O . GLU A 1 193 ? -1.859 -1.482 -0.857 1.00 61.66 193 GLU A O 1
ATOM 1511 N N . TYR A 1 194 ? -3.304 -0.734 0.679 1.00 67.31 194 TYR A N 1
ATOM 1512 C CA . TYR A 1 194 ? -4.200 -1.862 0.546 1.00 67.31 194 TYR A CA 1
ATOM 1513 C C . TYR A 1 194 ? -4.865 -1.858 -0.833 1.00 67.31 194 TYR A C 1
ATOM 1515 O O . TYR A 1 194 ? -5.606 -0.935 -1.196 1.00 67.31 194 TYR A O 1
ATOM 1523 N N . ILE A 1 195 ? -4.606 -2.911 -1.607 1.00 65.94 195 ILE A N 1
ATOM 1524 C CA . ILE A 1 195 ? -5.094 -3.038 -2.982 1.00 65.94 195 ILE A CA 1
ATOM 1525 C C . ILE A 1 195 ? -6.125 -4.152 -3.181 1.00 65.94 195 ILE A C 1
ATOM 1527 O O . ILE A 1 195 ? -6.639 -4.279 -4.288 1.00 65.94 195 ILE A O 1
ATOM 1531 N N . ASN A 1 196 ? -6.507 -4.915 -2.146 1.00 78.06 196 ASN A N 1
ATOM 1532 C CA . ASN A 1 196 ? -7.503 -5.994 -2.272 1.00 78.06 196 ASN A CA 1
ATOM 1533 C C . ASN A 1 196 ? -8.941 -5.440 -2.314 1.00 78.06 196 ASN A C 1
ATOM 1535 O O . ASN A 1 196 ? -9.783 -5.760 -1.472 1.00 78.06 196 ASN A O 1
ATOM 1539 N N . VAL A 1 197 ? -9.226 -4.596 -3.304 1.00 84.38 197 VAL A N 1
ATOM 1540 C CA . VAL A 1 197 ? -10.498 -3.892 -3.502 1.00 84.38 197 VAL A CA 1
ATOM 1541 C C . VAL A 1 197 ? -11.679 -4.854 -3.470 1.00 84.38 197 VAL A C 1
ATOM 1543 O O . VAL A 1 197 ? -12.622 -4.641 -2.711 1.00 84.38 197 VAL A O 1
ATOM 1546 N N . ILE A 1 198 ? -11.636 -5.934 -4.255 1.00 83.88 198 ILE A N 1
ATOM 1547 C CA . ILE A 1 198 ? -12.787 -6.841 -4.345 1.00 83.88 198 ILE A CA 1
ATOM 1548 C C . ILE A 1 198 ? -13.016 -7.615 -3.044 1.00 83.88 198 ILE A C 1
ATOM 1550 O O . ILE A 1 198 ? -14.163 -7.865 -2.674 1.00 83.88 198 ILE A O 1
ATOM 1554 N N . GLN A 1 199 ? -11.948 -7.974 -2.328 1.00 86.44 199 GLN A N 1
ATOM 1555 C CA . GLN A 1 199 ? -12.056 -8.700 -1.065 1.00 86.44 199 GLN A CA 1
ATOM 1556 C C . GLN A 1 199 ? -12.701 -7.825 0.009 1.00 86.44 199 GLN A C 1
ATOM 1558 O O . GLN A 1 199 ? -13.662 -8.259 0.634 1.00 86.44 199 GLN A O 1
ATOM 1563 N N . LEU A 1 200 ? -12.267 -6.567 0.142 1.00 89.69 200 LEU A N 1
ATOM 1564 C CA . LEU A 1 200 ? -12.870 -5.636 1.094 1.00 89.69 200 LEU A CA 1
ATOM 1565 C C . LEU A 1 200 ? -14.357 -5.397 0.804 1.00 89.69 200 LEU A C 1
ATOM 1567 O O . LEU A 1 200 ? -15.162 -5.415 1.731 1.00 89.69 200 LEU A O 1
ATOM 1571 N N . ILE A 1 201 ? -14.740 -5.216 -0.466 1.00 90.81 201 ILE A N 1
ATOM 1572 C CA . ILE A 1 201 ? -16.153 -5.066 -0.856 1.00 90.81 201 ILE A CA 1
ATOM 1573 C C . ILE A 1 201 ? -16.960 -6.294 -0.410 1.00 90.81 201 ILE A C 1
ATOM 1575 O O . ILE A 1 201 ? -18.024 -6.136 0.183 1.00 90.81 201 ILE A O 1
ATOM 1579 N N . GLN A 1 202 ? -16.457 -7.508 -0.661 1.00 90.69 202 GLN A N 1
ATOM 1580 C CA . GLN A 1 202 ? -17.119 -8.749 -0.243 1.00 90.69 202 GLN A CA 1
ATOM 1581 C C . GLN A 1 202 ? -17.261 -8.840 1.277 1.00 90.69 202 GLN A C 1
ATOM 1583 O O . GLN A 1 202 ? -18.336 -9.191 1.756 1.00 90.69 202 GLN A O 1
ATOM 1588 N N . SER A 1 203 ? -16.224 -8.477 2.033 1.00 92.56 203 SER A N 1
ATOM 1589 C CA . SER A 1 203 ? -16.274 -8.459 3.496 1.00 92.56 203 SER A CA 1
ATOM 1590 C C . SER A 1 203 ? -17.284 -7.439 4.023 1.00 92.56 203 SER A C 1
ATOM 1592 O O . SER A 1 203 ? -18.116 -7.786 4.854 1.00 92.56 203 SER A O 1
ATOM 1594 N N . ILE A 1 204 ? -17.294 -6.209 3.496 1.00 93.50 204 ILE A N 1
ATOM 1595 C CA . ILE A 1 204 ? -18.260 -5.161 3.872 1.00 93.50 204 ILE A CA 1
ATOM 1596 C C . ILE A 1 204 ? -19.700 -5.619 3.610 1.00 93.50 204 ILE A C 1
ATOM 1598 O O . ILE A 1 204 ? -20.567 -5.467 4.475 1.00 93.50 204 ILE A O 1
ATOM 1602 N N . GLU A 1 205 ? -19.966 -6.194 2.436 1.00 93.00 205 GLU A N 1
ATOM 1603 C CA . GLU A 1 205 ? -21.298 -6.697 2.095 1.00 93.00 205 GLU A CA 1
ATOM 1604 C C . GLU A 1 205 ? -21.695 -7.895 2.963 1.00 93.00 205 GLU A C 1
ATOM 1606 O O . GLU A 1 205 ? -22.843 -7.983 3.402 1.00 93.00 205 GLU A O 1
ATOM 1611 N N . MET A 1 206 ? -20.744 -8.765 3.314 1.00 93.12 206 MET A N 1
ATOM 1612 C CA . MET A 1 206 ? -20.970 -9.823 4.299 1.00 93.12 206 MET A CA 1
ATOM 1613 C C . MET A 1 206 ? -21.289 -9.265 5.686 1.00 93.12 206 MET A C 1
ATOM 1615 O O . MET A 1 206 ? -22.228 -9.740 6.320 1.00 93.12 206 MET A O 1
ATOM 1619 N N . TYR A 1 207 ? -20.587 -8.232 6.156 1.00 95.12 207 TYR A N 1
ATOM 1620 C CA . TYR A 1 207 ? -20.889 -7.589 7.439 1.00 95.12 207 TYR A CA 1
ATOM 1621 C C . TYR A 1 207 ? -22.309 -7.020 7.447 1.00 95.12 207 TYR A C 1
ATOM 1623 O O . TYR A 1 207 ? -23.038 -7.177 8.427 1.00 95.12 207 TYR A O 1
ATOM 1631 N N . ARG A 1 208 ? -22.737 -6.413 6.335 1.00 92.62 208 ARG A N 1
ATOM 1632 C CA . ARG A 1 208 ? -24.106 -5.910 6.174 1.00 92.62 208 ARG A CA 1
ATOM 1633 C C . ARG A 1 208 ? -25.130 -7.046 6.221 1.00 92.62 208 ARG A C 1
ATOM 1635 O O . ARG A 1 208 ? -26.103 -6.944 6.964 1.00 92.62 208 ARG A O 1
ATOM 1642 N N . LEU A 1 209 ? -24.893 -8.138 5.489 1.00 92.56 209 LEU A N 1
ATOM 1643 C CA . LEU A 1 209 ? -25.753 -9.330 5.484 1.00 92.56 209 LEU A CA 1
ATOM 1644 C C . LEU A 1 209 ? -25.861 -9.989 6.866 1.00 92.56 209 LEU A C 1
ATOM 1646 O O . LEU A 1 209 ? -26.935 -10.437 7.260 1.00 92.56 209 LEU A O 1
ATOM 1650 N N . LEU A 1 210 ? -24.762 -10.014 7.618 1.00 94.00 210 LEU A N 1
ATOM 1651 C CA . LEU A 1 210 ? -24.696 -10.587 8.962 1.00 94.00 210 LEU A CA 1
ATOM 1652 C C . LEU A 1 210 ? -25.249 -9.647 10.046 1.00 94.00 210 LEU A C 1
ATOM 1654 O O . LEU A 1 210 ? -25.353 -10.048 11.205 1.00 94.00 210 LEU A O 1
ATOM 1658 N N . GLY A 1 211 ? -25.669 -8.430 9.688 1.00 93.94 211 GLY A N 1
ATOM 1659 C CA . GLY A 1 211 ? -26.359 -7.508 10.589 1.00 93.94 211 GLY A CA 1
ATOM 1660 C C . GLY A 1 211 ? -25.438 -6.594 11.397 1.00 93.94 211 GLY A C 1
ATOM 1661 O O . GLY A 1 211 ? -25.788 -6.221 12.518 1.00 93.94 211 GLY A O 1
ATOM 1662 N N . ALA A 1 212 ? -24.272 -6.226 10.858 1.00 95.69 212 ALA A N 1
ATOM 1663 C CA . ALA A 1 212 ? -23.468 -5.138 11.410 1.00 95.69 212 ALA A CA 1
ATOM 1664 C C . ALA A 1 212 ? -24.282 -3.837 11.459 1.00 95.69 212 ALA A C 1
ATOM 1666 O O . ALA A 1 212 ? -24.984 -3.496 10.508 1.00 95.69 212 ALA A O 1
ATOM 1667 N N . GLY A 1 213 ? -24.155 -3.081 12.547 1.00 92.75 213 GLY A N 1
ATOM 1668 C CA . GLY A 1 213 ? -24.766 -1.756 12.652 1.00 92.75 213 GLY A CA 1
ATOM 1669 C C . GLY A 1 213 ? -23.943 -0.660 11.973 1.00 92.75 213 GLY A C 1
ATOM 1670 O O . GLY A 1 213 ? -24.518 0.284 11.434 1.00 92.75 213 GLY A O 1
ATOM 1671 N N . LYS A 1 214 ? -22.613 -0.785 12.019 1.00 93.81 214 LYS A N 1
ATOM 1672 C CA . LYS A 1 214 ? -21.635 0.167 11.480 1.00 93.81 214 LYS A CA 1
ATOM 1673 C C . LYS A 1 214 ? -20.289 -0.530 11.269 1.00 93.81 214 LYS A C 1
ATOM 1675 O O . LYS A 1 214 ? -19.983 -1.506 11.959 1.00 93.81 214 LYS A O 1
ATOM 1680 N N . VAL A 1 215 ? -19.478 -0.005 10.355 1.00 94.94 215 VAL A N 1
ATOM 1681 C CA . VAL A 1 215 ? -18.072 -0.393 10.183 1.00 94.94 215 VAL A CA 1
ATOM 1682 C C . VAL A 1 215 ? -17.186 0.848 10.299 1.00 94.94 215 VAL A C 1
ATOM 1684 O O . VAL A 1 215 ? -17.457 1.863 9.662 1.00 94.94 215 VAL A O 1
ATOM 1687 N N . SER A 1 216 ? -16.125 0.778 11.093 1.00 93.62 216 SER A N 1
ATOM 1688 C CA . SER A 1 216 ? -15.079 1.801 11.168 1.00 93.62 216 SER A CA 1
ATOM 1689 C C . SER A 1 216 ? -13.826 1.279 10.467 1.00 93.62 216 SER A C 1
ATOM 1691 O O . SER A 1 216 ? -13.387 0.159 10.732 1.00 93.62 216 SER A O 1
ATOM 1693 N N . VAL A 1 217 ? -13.264 2.078 9.561 1.00 92.00 217 VAL A N 1
ATOM 1694 C CA . VAL A 1 217 ? -12.085 1.731 8.758 1.00 92.00 217 VAL A CA 1
ATOM 1695 C C . VAL A 1 217 ? -10.992 2.759 8.991 1.00 92.00 217 VAL A C 1
ATOM 1697 O O . VAL A 1 217 ? -11.208 3.952 8.772 1.00 92.00 217 VAL A O 1
ATOM 1700 N N . TYR A 1 218 ? -9.812 2.289 9.383 1.00 88.69 218 TYR A N 1
ATOM 1701 C CA . TYR A 1 218 ? -8.632 3.126 9.568 1.00 88.69 218 TYR A CA 1
ATOM 1702 C C . TYR A 1 218 ? -7.710 3.011 8.353 1.00 88.69 218 TYR A C 1
ATOM 1704 O O . TYR A 1 218 ? -7.338 1.908 7.944 1.00 88.69 218 TYR A O 1
ATOM 1712 N N . LYS A 1 219 ? -7.337 4.153 7.768 1.00 85.19 219 LYS A N 1
ATOM 1713 C CA . LYS A 1 219 ? -6.440 4.212 6.607 1.00 85.19 219 LYS A CA 1
ATOM 1714 C C . LYS A 1 219 ? -5.305 5.207 6.819 1.00 85.19 219 LYS A C 1
ATOM 1716 O O . LYS A 1 219 ? -5.519 6.282 7.384 1.00 85.19 219 LYS A O 1
ATOM 1721 N N . ILE A 1 220 ? -4.133 4.866 6.289 1.00 79.94 220 ILE A N 1
ATOM 1722 C CA . ILE A 1 220 ? -3.011 5.802 6.129 1.00 79.94 220 ILE A CA 1
ATOM 1723 C C . ILE A 1 220 ? -3.030 6.319 4.692 1.00 79.94 220 ILE A C 1
ATOM 1725 O O . ILE A 1 220 ? -3.224 7.506 4.441 1.00 79.94 220 ILE A O 1
ATOM 1729 N N . ASN A 1 221 ? -2.926 5.395 3.741 1.00 74.50 221 ASN A N 1
ATOM 1730 C CA . ASN A 1 221 ? -3.019 5.638 2.309 1.00 74.50 221 ASN A CA 1
ATOM 1731 C C . ASN A 1 221 ? -3.745 4.447 1.641 1.00 74.50 221 ASN A C 1
ATOM 1733 O O . ASN A 1 221 ? -3.941 3.389 2.237 1.00 74.50 221 ASN A O 1
ATOM 1737 N N . CYS A 1 222 ? -4.202 4.614 0.404 1.00 78.50 222 CYS A N 1
ATOM 1738 C CA . CYS A 1 222 ? -4.750 3.516 -0.393 1.00 78.50 222 CYS A CA 1
ATOM 1739 C C . CYS A 1 222 ? -4.714 3.880 -1.883 1.00 78.50 222 CYS A C 1
ATOM 1741 O O . CYS A 1 222 ? -4.413 5.021 -2.232 1.00 78.50 222 CYS A O 1
ATOM 1743 N N . SER A 1 223 ? -5.006 2.919 -2.762 1.00 75.81 223 SER A N 1
ATOM 1744 C CA . SER A 1 223 ? -5.140 3.199 -4.200 1.00 75.81 223 SER A CA 1
ATOM 1745 C C . SER A 1 223 ? -6.338 4.110 -4.500 1.00 75.81 223 SER A C 1
ATOM 1747 O O . SER A 1 223 ? -7.335 4.085 -3.778 1.00 75.81 223 SER A O 1
ATOM 1749 N N . ASP A 1 224 ? -6.301 4.843 -5.616 1.00 78.38 224 ASP A N 1
ATOM 1750 C CA . ASP A 1 224 ? -7.421 5.694 -6.059 1.00 78.38 224 ASP A CA 1
ATOM 1751 C C . ASP A 1 224 ? -8.727 4.900 -6.230 1.00 78.38 224 ASP A C 1
ATOM 1753 O O . ASP A 1 224 ? -9.825 5.397 -5.968 1.00 78.38 224 ASP A O 1
ATOM 1757 N N . MET A 1 225 ? -8.614 3.637 -6.648 1.00 80.44 225 MET A N 1
ATOM 1758 C CA . MET A 1 225 ? -9.752 2.727 -6.763 1.00 80.44 225 MET A CA 1
ATOM 1759 C C . MET A 1 225 ? -10.338 2.378 -5.391 1.00 80.44 225 MET A C 1
ATOM 1761 O O . MET A 1 225 ? -11.557 2.391 -5.227 1.00 80.44 225 MET A O 1
ATOM 1765 N N . MET A 1 226 ? -9.483 2.089 -4.405 1.00 86.06 226 MET A N 1
ATOM 1766 C CA . MET A 1 226 ? -9.912 1.843 -3.028 1.00 86.06 226 MET A CA 1
ATOM 1767 C C . MET A 1 226 ? -10.557 3.090 -2.419 1.00 86.06 226 MET A C 1
ATOM 1769 O O . MET A 1 226 ? -11.602 2.987 -1.781 1.00 86.06 226 MET A O 1
ATOM 1773 N N . GLN A 1 227 ? -9.978 4.267 -2.664 1.00 87.25 227 GLN A N 1
ATOM 1774 C CA . GLN A 1 227 ? -10.508 5.540 -2.189 1.00 87.25 227 GLN A CA 1
ATOM 1775 C C . GLN A 1 227 ? -11.955 5.748 -2.660 1.00 87.25 227 GLN A C 1
ATOM 1777 O O . GLN A 1 227 ? -12.830 5.971 -1.830 1.00 87.25 227 GLN A O 1
ATOM 1782 N N . GLN A 1 228 ? -12.234 5.551 -3.952 1.00 87.44 228 GLN A N 1
ATOM 1783 C CA . GLN A 1 228 ? -13.594 5.666 -4.501 1.00 87.44 228 GLN A CA 1
ATOM 1784 C C . GLN A 1 228 ? -14.586 4.663 -3.888 1.00 87.44 228 GLN A C 1
ATOM 1786 O O . GLN A 1 228 ? -15.762 4.977 -3.708 1.00 87.44 228 GLN A O 1
ATOM 1791 N N . VAL A 1 229 ? -14.131 3.449 -3.562 1.00 89.38 229 VAL A N 1
ATOM 1792 C CA . VAL A 1 229 ? -14.961 2.433 -2.892 1.00 89.38 229 VAL A CA 1
ATOM 1793 C C . VAL A 1 229 ? -15.285 2.847 -1.458 1.00 89.38 229 VAL A C 1
ATOM 1795 O O . VAL A 1 229 ? -16.432 2.729 -1.028 1.00 89.38 229 VAL A O 1
ATOM 1798 N N . LEU A 1 230 ? -14.294 3.349 -0.720 1.00 90.44 230 LEU A N 1
ATOM 1799 C CA . LEU A 1 230 ? -14.492 3.852 0.637 1.00 90.44 230 LEU A CA 1
ATOM 1800 C C . LEU A 1 230 ? -15.424 5.070 0.653 1.00 90.44 230 LEU A C 1
ATOM 1802 O O . LEU A 1 230 ? -16.305 5.131 1.508 1.00 90.44 230 LEU A O 1
ATOM 1806 N N . ASP A 1 231 ? -15.284 5.986 -0.310 1.00 89.56 231 ASP A N 1
ATOM 1807 C CA . ASP A 1 231 ? -16.151 7.162 -0.455 1.00 89.56 231 ASP A CA 1
ATOM 1808 C C . ASP A 1 231 ? -17.614 6.749 -0.648 1.00 89.56 231 ASP A C 1
ATOM 1810 O O . ASP A 1 231 ? -18.495 7.219 0.071 1.00 89.56 231 ASP A O 1
ATOM 1814 N N . TYR A 1 232 ? -17.863 5.785 -1.537 1.00 88.88 232 TYR A N 1
ATOM 1815 C CA . TYR A 1 232 ? -19.197 5.236 -1.779 1.00 88.88 232 TYR A CA 1
ATOM 1816 C C . TYR A 1 232 ? -19.867 4.701 -0.506 1.00 88.88 232 TYR A C 1
ATOM 1818 O O . TYR A 1 232 ? -21.022 5.019 -0.214 1.00 88.88 232 TYR A O 1
ATOM 1826 N N . TYR A 1 233 ? -19.149 3.897 0.277 1.00 90.25 233 TYR A N 1
ATOM 1827 C CA . TYR A 1 233 ? -19.703 3.340 1.509 1.00 90.25 233 TYR A CA 1
ATOM 1828 C C . TYR A 1 233 ? -19.805 4.360 2.651 1.00 90.25 233 TYR A C 1
ATOM 1830 O O . TYR A 1 233 ? -20.662 4.211 3.531 1.00 90.25 233 TYR A O 1
ATOM 1838 N N . ALA A 1 234 ? -18.952 5.387 2.645 1.00 90.19 234 ALA A N 1
ATOM 1839 C CA . ALA A 1 234 ? -19.006 6.485 3.600 1.00 90.19 234 ALA A CA 1
ATOM 1840 C C . ALA A 1 234 ? -20.209 7.409 3.355 1.00 90.19 234 ALA A C 1
ATOM 1842 O O . ALA A 1 234 ? -20.820 7.878 4.316 1.00 90.19 234 ALA A O 1
ATOM 1843 N N . GLU A 1 235 ? -20.582 7.642 2.093 1.00 87.25 235 GLU A N 1
ATOM 1844 C CA . GLU A 1 235 ? -21.793 8.386 1.708 1.00 87.25 235 GLU A CA 1
ATOM 1845 C C . GLU A 1 235 ? -23.085 7.639 2.079 1.00 87.25 235 GLU A C 1
ATOM 1847 O O . GLU A 1 235 ? -24.063 8.250 2.514 1.00 87.25 235 GLU A O 1
ATOM 1852 N N . ASP A 1 236 ? -23.082 6.306 1.974 1.00 82.81 236 ASP A N 1
ATOM 1853 C CA . ASP A 1 236 ? -24.179 5.439 2.437 1.00 82.81 236 ASP A CA 1
ATOM 1854 C C . ASP A 1 236 ? -24.331 5.460 3.977 1.00 82.81 236 ASP A C 1
ATOM 1856 O O . ASP A 1 236 ? -25.383 5.119 4.522 1.00 82.81 236 ASP A O 1
ATOM 1860 N N . GLY A 1 237 ? -23.293 5.899 4.700 1.00 85.19 237 GLY A N 1
ATOM 1861 C CA . GLY A 1 237 ? -23.272 6.020 6.160 1.00 85.19 237 GLY A CA 1
ATOM 1862 C C . GLY A 1 237 ? -23.172 4.686 6.905 1.00 85.19 237 GLY A C 1
ATOM 1863 O O . GLY A 1 237 ? -23.360 4.659 8.121 1.00 85.19 237 GLY A O 1
ATOM 1864 N N . PHE A 1 238 ? -22.906 3.590 6.188 1.00 89.12 238 PHE A N 1
ATOM 1865 C CA . PHE A 1 238 ? -22.601 2.283 6.773 1.00 89.12 238 PHE A CA 1
ATOM 1866 C C . PHE A 1 238 ? -21.148 2.209 7.254 1.00 89.12 238 PHE A C 1
ATOM 1868 O O . PHE A 1 238 ? -20.864 1.563 8.266 1.00 89.12 238 PHE A O 1
ATOM 1875 N N . ILE A 1 239 ? -20.246 2.898 6.545 1.00 91.94 239 ILE A N 1
ATOM 1876 C CA . ILE A 1 239 ? -18.824 2.973 6.873 1.00 91.94 239 ILE A CA 1
ATOM 1877 C C . ILE A 1 239 ? -18.452 4.366 7.378 1.00 91.94 239 ILE A C 1
ATOM 1879 O O . ILE A 1 239 ? -18.867 5.381 6.829 1.00 91.94 239 ILE A O 1
ATOM 1883 N N . GLU A 1 240 ? -17.623 4.404 8.414 1.00 91.69 240 GLU A N 1
ATOM 1884 C CA . GLU A 1 240 ? -16.874 5.581 8.842 1.00 91.69 240 GLU A CA 1
ATOM 1885 C C . GLU A 1 240 ? -15.397 5.379 8.506 1.00 91.69 240 GLU A C 1
ATOM 1887 O O . GLU A 1 240 ? -14.792 4.390 8.921 1.00 91.69 240 GLU A O 1
ATOM 1892 N N . VAL A 1 241 ? -14.817 6.315 7.756 1.00 90.69 241 VAL A N 1
ATOM 1893 C CA . VAL A 1 241 ? -13.422 6.247 7.312 1.00 90.69 241 VAL A CA 1
ATOM 1894 C C . VAL A 1 241 ? -12.597 7.254 8.102 1.00 90.69 241 VAL A C 1
ATOM 1896 O O . VAL A 1 241 ? -12.829 8.463 8.035 1.00 90.69 241 VAL A O 1
ATOM 1899 N N . LEU A 1 242 ? -11.601 6.754 8.825 1.00 88.75 242 LEU A N 1
ATOM 1900 C CA . LEU A 1 242 ? -10.678 7.534 9.640 1.00 88.75 242 LEU A CA 1
ATOM 1901 C C . LEU A 1 242 ? -9.316 7.558 8.938 1.00 88.75 242 LEU A C 1
ATOM 1903 O O . LEU A 1 242 ? -8.627 6.544 8.868 1.00 88.75 242 LEU A O 1
ATOM 1907 N N . SER A 1 243 ? -8.947 8.715 8.383 1.00 84.56 243 SER A N 1
ATOM 1908 C CA . SER A 1 243 ? -7.698 8.911 7.637 1.00 84.56 243 SER A CA 1
ATOM 1909 C C . SER A 1 243 ? -6.652 9.592 8.510 1.00 84.56 243 SER A C 1
ATOM 1911 O O . SER A 1 243 ? -6.865 10.727 8.944 1.00 84.56 243 SER A O 1
ATOM 1913 N N . TRP A 1 244 ? -5.542 8.904 8.768 1.00 78.31 244 TRP A N 1
ATOM 1914 C CA . TRP A 1 244 ? -4.467 9.381 9.639 1.00 78.31 244 TRP A CA 1
ATOM 1915 C C . TRP A 1 244 ? -3.201 9.547 8.798 1.00 78.31 244 TRP A C 1
ATOM 1917 O O . TRP A 1 244 ? -2.655 8.563 8.303 1.00 78.31 244 TRP A O 1
ATOM 1927 N N . ASP A 1 245 ? -2.729 10.781 8.610 1.00 70.81 245 ASP A N 1
ATOM 1928 C CA . ASP A 1 245 ? -1.478 11.008 7.880 1.00 70.81 245 ASP A CA 1
ATOM 1929 C C . ASP A 1 245 ? -0.280 10.821 8.815 1.00 70.81 245 ASP A C 1
ATOM 1931 O O . ASP A 1 245 ? 0.175 11.746 9.489 1.00 70.81 245 ASP A O 1
ATOM 1935 N N . ILE A 1 246 ? 0.213 9.586 8.865 1.00 69.81 246 ILE A N 1
ATOM 1936 C CA . ILE A 1 246 ? 1.400 9.186 9.634 1.00 69.81 246 ILE A CA 1
ATOM 1937 C C . ILE A 1 246 ? 2.555 8.749 8.734 1.00 69.81 246 ILE A C 1
ATOM 1939 O O . ILE A 1 246 ? 3.528 8.148 9.190 1.00 69.81 246 ILE A O 1
ATOM 1943 N N . SER A 1 247 ? 2.489 9.117 7.453 1.00 64.56 247 SER A N 1
ATOM 1944 C CA . SER A 1 247 ? 3.466 8.753 6.423 1.00 64.56 247 SER A CA 1
ATOM 1945 C C . SER A 1 247 ? 4.896 9.166 6.787 1.00 64.56 247 SER A C 1
ATOM 1947 O O . SER A 1 247 ? 5.860 8.544 6.350 1.00 64.56 247 SER A O 1
ATOM 1949 N N . GLN A 1 248 ? 5.057 10.233 7.576 1.00 60.16 248 GLN A N 1
ATOM 1950 C CA . GLN A 1 248 ? 6.369 10.684 8.045 1.00 60.16 248 GLN A CA 1
ATOM 1951 C C . GLN A 1 248 ? 6.925 9.832 9.192 1.00 60.16 248 GLN A C 1
ATOM 1953 O O . GLN A 1 248 ? 8.132 9.611 9.230 1.00 60.16 248 GLN A O 1
ATOM 1958 N N . LEU A 1 249 ? 6.067 9.307 10.076 1.00 61.59 249 LEU A N 1
ATOM 1959 C CA . LEU A 1 249 ? 6.491 8.446 11.186 1.00 61.59 249 LEU A CA 1
ATOM 1960 C C . LEU A 1 249 ? 7.049 7.117 10.664 1.00 61.59 249 LEU A C 1
ATOM 1962 O O . LEU A 1 249 ? 8.106 6.684 11.121 1.00 61.59 249 LEU A O 1
ATOM 1966 N N . LEU A 1 250 ? 6.411 6.558 9.628 1.00 60.28 250 LEU A N 1
ATOM 1967 C CA . LEU A 1 250 ? 6.858 5.350 8.918 1.00 60.28 250 LEU A CA 1
ATOM 1968 C C . LEU A 1 250 ? 8.231 5.514 8.238 1.00 60.28 250 LEU A C 1
ATOM 1970 O O . LEU A 1 250 ? 8.943 4.537 8.028 1.00 60.28 250 LEU A O 1
ATOM 1974 N N . LYS A 1 251 ? 8.628 6.745 7.885 1.00 53.78 251 LYS A N 1
ATOM 1975 C CA . LYS A 1 251 ? 9.933 7.028 7.256 1.00 53.78 251 LYS A CA 1
ATOM 1976 C C . LYS A 1 251 ? 11.071 7.159 8.268 1.00 53.78 251 LYS A C 1
ATOM 1978 O O . LYS A 1 251 ? 12.226 6.971 7.899 1.00 53.78 251 LYS A O 1
ATOM 1983 N N . SER A 1 252 ? 10.760 7.536 9.508 1.00 48.19 252 SER A N 1
ATOM 1984 C CA . SER A 1 252 ? 11.746 7.870 10.545 1.00 48.19 252 SER A CA 1
ATOM 1985 C C . SER A 1 252 ? 12.023 6.751 11.552 1.00 48.19 252 SER A C 1
ATOM 1987 O O . SER A 1 252 ? 12.904 6.910 12.396 1.00 48.19 252 SER A O 1
ATOM 1989 N N . SER A 1 253 ? 11.274 5.647 11.516 1.00 48.62 253 SER A N 1
ATOM 1990 C CA . SER A 1 253 ? 11.412 4.569 12.494 1.00 48.62 253 SER A CA 1
ATOM 1991 C C . SER A 1 253 ? 12.684 3.748 12.253 1.00 48.62 253 SER A C 1
ATOM 1993 O O . SER A 1 253 ? 12.920 3.246 11.158 1.00 48.62 253 SER A O 1
ATOM 1995 N N . HIS A 1 254 ? 13.480 3.543 13.308 1.00 48.91 254 HIS A N 1
ATOM 1996 C CA . HIS A 1 254 ? 14.562 2.544 13.327 1.00 48.91 254 HIS A CA 1
ATOM 1997 C C . HIS A 1 254 ? 14.034 1.091 13.368 1.00 48.91 254 HIS A C 1
ATOM 1999 O O . HIS A 1 254 ? 14.822 0.148 13.304 1.00 48.91 254 HIS A O 1
ATOM 2005 N N . HIS A 1 255 ? 12.711 0.928 13.472 1.00 54.78 255 HIS A N 1
ATOM 2006 C CA . HIS A 1 255 ? 11.989 -0.340 13.490 1.00 54.78 255 HIS A CA 1
ATOM 2007 C C . HIS A 1 255 ? 11.722 -0.886 12.103 1.00 54.78 255 HIS A C 1
ATOM 2009 O O . HIS A 1 255 ? 11.780 -0.178 11.093 1.00 54.78 255 HIS A O 1
ATOM 2015 N N . THR A 1 256 ? 11.381 -2.168 12.088 1.00 60.09 256 THR A N 1
ATOM 2016 C CA . THR A 1 256 ? 10.847 -2.817 10.901 1.00 60.09 256 THR A CA 1
ATOM 2017 C C . THR A 1 256 ? 9.517 -2.139 10.503 1.00 60.09 256 THR A C 1
ATOM 2019 O O . THR A 1 256 ? 8.799 -1.598 11.357 1.00 60.09 256 THR A O 1
ATOM 2022 N N . HIS A 1 257 ? 9.195 -2.082 9.203 1.00 66.75 257 HIS A N 1
ATOM 2023 C CA . HIS A 1 257 ? 7.928 -1.472 8.746 1.00 66.75 257 HIS A CA 1
ATOM 2024 C C . HIS A 1 257 ? 6.741 -2.207 9.371 1.00 66.75 257 HIS A C 1
ATOM 2026 O O . HIS A 1 257 ? 5.759 -1.594 9.788 1.00 66.75 257 HIS A O 1
ATOM 2032 N N . LYS A 1 258 ? 6.881 -3.528 9.501 1.00 67.88 258 LYS A N 1
ATOM 2033 C CA . LYS A 1 258 ? 5.900 -4.412 10.114 1.00 67.88 258 LYS A CA 1
ATOM 2034 C C . LYS A 1 258 ? 5.642 -4.077 11.585 1.00 67.88 258 LYS A C 1
ATOM 2036 O O . LYS A 1 258 ? 4.488 -3.865 11.934 1.00 67.88 258 LYS A O 1
ATOM 2041 N N . GLU A 1 259 ? 6.683 -3.970 12.411 1.00 67.75 259 GLU A N 1
ATOM 2042 C CA . GLU A 1 259 ? 6.548 -3.606 13.837 1.00 67.75 259 GLU A CA 1
ATOM 2043 C C . GLU A 1 259 ? 5.842 -2.256 13.998 1.00 67.75 259 GLU A C 1
ATOM 2045 O O . GLU A 1 259 ? 4.947 -2.097 14.822 1.00 67.75 259 GLU A O 1
ATOM 2050 N N . THR A 1 260 ? 6.200 -1.273 13.167 1.00 70.56 260 THR A N 1
ATOM 2051 C CA . THR A 1 260 ? 5.576 0.055 13.236 1.00 70.56 260 THR A CA 1
ATOM 2052 C C . THR A 1 260 ? 4.082 -0.019 12.916 1.00 70.56 260 THR A C 1
ATOM 2054 O O . THR A 1 260 ? 3.274 0.610 13.598 1.00 70.56 260 THR A O 1
ATOM 2057 N N . LEU A 1 261 ? 3.698 -0.807 11.906 1.00 73.75 261 LEU A N 1
ATOM 2058 C CA . LEU A 1 261 ? 2.292 -1.043 11.588 1.00 73.75 261 LEU A CA 1
ATOM 2059 C C . LEU A 1 261 ? 1.556 -1.794 12.703 1.00 73.75 261 LEU A C 1
ATOM 2061 O O . LEU A 1 261 ? 0.406 -1.454 12.955 1.00 73.75 261 LEU A O 1
ATOM 2065 N N . GLU A 1 262 ? 2.182 -2.764 13.371 1.00 75.44 262 GLU A N 1
ATOM 2066 C CA . GLU A 1 262 ? 1.592 -3.477 14.517 1.00 75.44 262 GLU A CA 1
ATOM 2067 C C . GLU A 1 262 ? 1.250 -2.499 15.657 1.00 75.44 262 GLU A C 1
ATOM 2069 O O . GLU A 1 262 ? 0.095 -2.435 16.077 1.00 75.44 262 GLU A O 1
ATOM 2074 N N . HIS A 1 263 ? 2.177 -1.614 16.039 1.00 74.00 263 HIS A N 1
ATOM 2075 C CA . HIS A 1 263 ? 1.918 -0.566 17.041 1.00 74.00 263 HIS A CA 1
ATOM 2076 C C . HIS A 1 263 ? 0.764 0.374 16.646 1.00 74.00 263 HIS A C 1
ATOM 2078 O O . HIS A 1 263 ? -0.065 0.783 17.462 1.00 74.00 263 HIS A O 1
ATOM 2084 N N . ILE A 1 264 ? 0.684 0.733 15.362 1.00 78.06 264 ILE A N 1
ATOM 2085 C CA . ILE A 1 264 ? -0.406 1.570 14.847 1.00 78.06 264 ILE A CA 1
ATOM 2086 C C . ILE A 1 264 ? -1.749 0.819 14.910 1.00 78.06 264 ILE A C 1
ATOM 2088 O O . ILE A 1 264 ? -2.772 1.429 15.225 1.00 78.06 264 ILE A O 1
ATOM 2092 N N . GLN A 1 265 ? -1.770 -0.490 14.640 1.00 80.94 265 GLN A N 1
ATOM 2093 C CA . GLN A 1 265 ? -2.983 -1.314 14.731 1.00 80.94 265 GLN A CA 1
ATOM 2094 C C . GLN A 1 265 ? -3.534 -1.368 16.160 1.00 80.94 265 GLN A C 1
ATOM 2096 O O . GLN A 1 265 ? -4.754 -1.299 16.348 1.00 80.94 265 GLN A O 1
ATOM 2101 N N . ASP A 1 266 ? -2.666 -1.428 17.166 1.00 80.38 266 ASP A N 1
ATOM 2102 C CA . ASP A 1 266 ? -3.069 -1.396 18.575 1.00 80.38 266 ASP A CA 1
ATOM 2103 C C . ASP A 1 266 ? -3.700 -0.047 18.939 1.00 80.38 266 ASP A C 1
ATOM 2105 O O . ASP A 1 266 ? -4.797 0.018 19.508 1.00 80.38 266 ASP A O 1
ATOM 2109 N N . ILE A 1 267 ? -3.085 1.047 18.484 1.00 82.25 267 ILE A N 1
ATOM 2110 C CA . ILE A 1 267 ? -3.630 2.403 18.612 1.00 82.25 267 ILE A CA 1
ATOM 2111 C C . ILE A 1 267 ? -5.002 2.540 17.924 1.00 82.25 267 ILE A C 1
ATOM 2113 O O . ILE A 1 267 ? -5.924 3.154 18.470 1.00 82.25 267 ILE A O 1
ATOM 2117 N N . PHE A 1 268 ? -5.174 1.964 16.734 1.00 86.62 268 PHE A N 1
ATOM 2118 C CA . PHE A 1 268 ? -6.460 1.971 16.030 1.00 86.62 268 PHE A CA 1
ATOM 2119 C C . PHE A 1 268 ? -7.515 1.159 16.778 1.00 86.62 268 PHE A C 1
ATOM 2121 O O . PHE A 1 268 ? -8.674 1.568 16.863 1.00 86.62 268 PHE A O 1
ATOM 2128 N N . SER A 1 269 ? -7.114 0.028 17.356 1.00 87.12 269 SER A N 1
ATOM 2129 C CA . SER A 1 269 ? -7.995 -0.840 18.133 1.00 87.12 269 SER A CA 1
ATOM 2130 C C . SER A 1 269 ? -8.545 -0.112 19.360 1.00 87.12 269 SER A C 1
ATOM 2132 O O . SER A 1 269 ? -9.760 -0.117 19.583 1.00 87.12 269 SER A O 1
ATOM 2134 N N . ILE A 1 270 ? -7.687 0.585 20.113 1.00 86.38 270 ILE A N 1
ATOM 2135 C CA . ILE A 1 270 ? -8.114 1.337 21.299 1.00 86.38 270 ILE A CA 1
ATOM 2136 C C . ILE A 1 270 ? -8.938 2.578 20.934 1.00 86.38 270 ILE A C 1
ATOM 2138 O O . ILE A 1 270 ? -9.980 2.798 21.556 1.00 86.38 270 ILE A O 1
ATOM 2142 N N . ASP A 1 271 ? -8.564 3.339 19.891 1.00 90.31 271 ASP A N 1
ATOM 2143 C CA . ASP A 1 271 ? -9.400 4.439 19.381 1.00 90.31 271 ASP A CA 1
ATOM 2144 C C . ASP A 1 271 ? -10.793 3.919 19.021 1.00 90.31 271 ASP A C 1
ATOM 2146 O O . ASP A 1 271 ? -11.788 4.515 19.434 1.00 90.31 271 ASP A O 1
ATOM 2150 N N . CYS A 1 272 ? -10.886 2.783 18.322 1.00 91.94 272 CYS A N 1
ATOM 2151 C CA . CYS A 1 272 ? -12.170 2.256 17.875 1.00 91.94 272 CYS A CA 1
ATOM 2152 C C . CYS A 1 272 ? -13.066 1.833 19.036 1.00 91.94 272 CYS A C 1
ATOM 2154 O O . CYS A 1 272 ? -14.272 2.109 19.027 1.00 91.94 272 CYS A O 1
ATOM 2156 N N . VAL A 1 273 ? -12.481 1.198 20.053 1.00 91.69 273 VAL A N 1
ATOM 2157 C CA . VAL A 1 273 ? -13.184 0.806 21.276 1.00 91.69 273 VAL A CA 1
ATOM 2158 C C . VAL A 1 273 ? -13.708 2.036 22.009 1.00 91.69 273 VAL A C 1
ATOM 2160 O O . VAL A 1 273 ? -14.913 2.117 22.265 1.00 91.69 273 VAL A O 1
ATOM 2163 N N . TYR A 1 274 ? -12.855 3.030 22.278 1.00 91.38 274 TYR A N 1
ATOM 2164 C CA . TYR A 1 274 ? -13.290 4.251 22.954 1.00 91.38 274 TYR A CA 1
ATOM 2165 C C . TYR A 1 274 ? -14.333 4.999 22.134 1.00 91.38 274 TYR A C 1
ATOM 2167 O O . TYR A 1 274 ? -15.390 5.324 22.668 1.00 91.38 274 TYR A O 1
ATOM 2175 N N . ARG A 1 275 ? -14.111 5.204 20.833 1.00 93.00 275 ARG A N 1
ATOM 2176 C CA . ARG A 1 275 ? -15.037 5.879 19.909 1.00 93.00 275 ARG A CA 1
ATOM 2177 C C . ARG A 1 275 ? -16.429 5.262 19.912 1.00 93.00 275 ARG A C 1
ATOM 2179 O O . ARG A 1 275 ? -17.412 5.997 19.862 1.00 93.00 275 ARG A O 1
ATOM 2186 N N . ASN A 1 276 ? -16.523 3.940 20.033 1.00 93.94 276 ASN A N 1
ATOM 2187 C CA . ASN A 1 276 ? -17.792 3.218 20.007 1.00 93.94 276 ASN A CA 1
ATOM 2188 C C . ASN A 1 276 ? -18.389 2.916 21.393 1.00 93.94 276 ASN A C 1
ATOM 2190 O O . ASN A 1 276 ? -19.490 2.372 21.476 1.00 93.94 276 ASN A O 1
ATOM 2194 N N . MET A 1 277 ? -17.729 3.328 22.480 1.00 92.12 277 MET A N 1
ATOM 2195 C CA . MET A 1 277 ? -18.089 3.017 23.872 1.00 92.12 277 MET A CA 1
ATOM 2196 C C . MET A 1 277 ? -19.531 3.365 24.280 1.00 92.12 277 MET A C 1
ATOM 2198 O O . MET A 1 277 ? -20.136 2.681 25.115 1.00 92.12 277 MET A O 1
ATOM 2202 N N . TYR A 1 278 ? -20.102 4.427 23.709 1.00 93.62 278 TYR A N 1
ATOM 2203 C CA . TYR A 1 278 ? -21.477 4.847 24.007 1.00 93.62 278 TYR A CA 1
ATOM 2204 C C . TYR A 1 278 ? -22.448 4.669 22.842 1.00 93.62 278 TYR A C 1
ATOM 2206 O O . TYR A 1 278 ? -23.651 4.771 23.054 1.00 93.62 278 TYR A O 1
ATOM 2214 N N . THR A 1 279 ? -21.964 4.368 21.639 1.00 94.81 279 THR A N 1
ATOM 2215 C CA . THR A 1 279 ? -22.801 4.216 20.440 1.00 94.81 279 THR A CA 1
ATOM 2216 C C . THR A 1 279 ? -23.080 2.755 20.104 1.00 94.81 279 THR A C 1
ATOM 2218 O O . THR A 1 279 ? -24.124 2.464 19.522 1.00 94.81 279 THR A O 1
ATOM 2221 N N . SER A 1 280 ? -22.203 1.831 20.503 1.00 95.69 280 SER A N 1
ATOM 2222 C CA . SER A 1 280 ? -22.289 0.411 20.152 1.00 95.69 280 SER A CA 1
ATOM 2223 C C . SER A 1 280 ? -22.339 -0.471 21.391 1.00 95.69 280 SER A C 1
ATOM 2225 O O . SER A 1 280 ? -21.573 -0.265 22.331 1.00 95.69 280 SER A O 1
ATOM 2227 N N . LYS A 1 281 ? -23.221 -1.477 21.388 1.00 94.19 281 LYS A N 1
ATOM 2228 C CA . LYS A 1 281 ? -23.297 -2.452 22.486 1.00 94.19 281 LYS A CA 1
ATOM 2229 C C . LYS A 1 281 ? -22.084 -3.386 22.495 1.00 94.19 281 LYS A C 1
ATOM 2231 O O . LYS A 1 281 ? -21.528 -3.645 23.556 1.00 94.19 281 LYS A O 1
ATOM 2236 N N . TYR A 1 282 ? -21.685 -3.865 21.319 1.00 94.69 282 TYR A N 1
ATOM 2237 C CA . TYR A 1 282 ? -20.491 -4.678 21.123 1.00 94.69 282 TYR A CA 1
ATOM 2238 C C . TYR A 1 282 ? -19.645 -4.146 19.967 1.00 94.69 282 TYR A C 1
ATOM 2240 O O . TYR A 1 282 ? -20.161 -3.524 19.034 1.00 94.69 282 TYR A O 1
ATOM 2248 N N . VAL A 1 283 ? -18.350 -4.439 20.019 1.00 95.38 283 VAL A N 1
ATOM 2249 C CA . VAL A 1 283 ? -17.365 -4.135 18.983 1.00 95.38 283 VAL A CA 1
ATOM 2250 C C . VAL A 1 283 ? -16.593 -5.408 18.638 1.00 95.38 283 VAL A C 1
ATOM 2252 O O . VAL A 1 283 ? -16.158 -6.114 19.543 1.00 95.38 283 VAL A O 1
ATOM 2255 N N . LEU A 1 284 ? -16.418 -5.699 17.348 1.00 94.75 284 LEU A N 1
ATOM 2256 C CA . LEU A 1 284 ? -15.506 -6.735 16.856 1.00 94.75 284 LEU A CA 1
ATOM 2257 C C . LEU A 1 284 ? -14.281 -6.063 16.232 1.00 94.75 284 LEU A C 1
ATOM 2259 O O . LEU A 1 284 ? -14.424 -5.292 15.283 1.00 94.75 284 LEU A O 1
ATOM 2263 N N . LEU A 1 285 ? -13.094 -6.381 16.744 1.00 90.88 285 LEU A N 1
ATOM 2264 C CA . LEU A 1 285 ? -11.821 -6.042 16.107 1.00 90.88 285 LEU A CA 1
ATOM 2265 C C . LEU A 1 285 ? -11.487 -7.144 15.091 1.00 90.88 285 LEU A C 1
ATOM 2267 O O . LEU A 1 285 ? -11.432 -8.314 15.472 1.00 90.88 285 LEU A O 1
ATOM 2271 N N . SER A 1 286 ? -11.337 -6.794 13.813 1.00 88.81 286 SER A N 1
ATOM 2272 C CA . SER A 1 286 ? -11.171 -7.763 12.718 1.00 88.81 286 SER A CA 1
ATOM 2273 C C . SER A 1 286 ? -10.353 -7.178 11.571 1.00 88.81 286 SER A C 1
ATOM 2275 O O . SER A 1 286 ? -10.439 -5.985 11.284 1.00 88.81 286 SER A O 1
ATOM 2277 N N . GLY A 1 287 ? -9.614 -8.017 10.850 1.00 87.44 287 GLY A N 1
ATOM 2278 C CA . GLY A 1 287 ? -9.006 -7.644 9.573 1.00 87.44 287 GLY A CA 1
ATOM 2279 C C . GLY A 1 287 ? -10.040 -7.495 8.443 1.00 87.44 287 GLY A C 1
ATOM 2280 O O . GLY A 1 287 ? -11.167 -7.985 8.555 1.00 87.44 287 GLY A O 1
ATOM 2281 N N . PRO A 1 288 ? -9.684 -6.843 7.319 1.00 85.31 288 PRO A N 1
ATOM 2282 C CA . PRO A 1 288 ? -10.573 -6.716 6.163 1.00 85.31 288 PRO A CA 1
ATOM 2283 C C . PRO A 1 288 ? -10.804 -8.047 5.428 1.00 85.31 288 PRO A C 1
ATOM 2285 O O . PRO A 1 288 ? -11.779 -8.174 4.693 1.00 85.31 288 PRO A O 1
ATOM 2288 N N . GLU A 1 289 ? -9.945 -9.045 5.627 1.00 86.75 289 GLU A N 1
ATOM 2289 C CA . GLU A 1 289 ? -10.069 -10.410 5.095 1.00 86.75 289 GLU A CA 1
ATOM 2290 C C . GLU A 1 289 ? -10.745 -11.420 6.047 1.00 86.75 289 GLU A C 1
ATOM 2292 O O . GLU A 1 289 ? -10.889 -12.595 5.698 1.00 86.75 289 GLU A O 1
ATOM 2297 N N . GLU A 1 290 ? -11.160 -10.975 7.234 1.00 91.56 290 GLU A N 1
ATOM 2298 C CA . GLU A 1 290 ? -11.674 -11.827 8.307 1.00 91.56 290 GLU A CA 1
ATOM 2299 C C . GLU A 1 290 ? -13.170 -11.636 8.521 1.00 91.56 290 GLU A C 1
ATOM 2301 O O . GLU A 1 290 ? -13.640 -10.522 8.724 1.00 91.56 290 GLU A O 1
ATOM 2306 N N . ILE A 1 291 ? -13.934 -12.727 8.535 1.00 93.31 291 ILE A N 1
ATOM 2307 C CA . ILE A 1 291 ? -15.389 -12.667 8.690 1.00 93.31 291 ILE A CA 1
ATOM 2308 C C . ILE A 1 291 ? -15.816 -13.584 9.833 1.00 93.31 291 ILE A C 1
ATOM 2310 O O . ILE A 1 291 ? -15.560 -14.784 9.798 1.00 93.31 291 ILE A O 1
ATOM 2314 N N . LEU A 1 292 ? -16.511 -13.043 10.838 1.00 94.69 292 LEU A N 1
ATOM 2315 C CA . LEU A 1 292 ? -17.164 -13.857 11.867 1.00 94.69 292 LEU A CA 1
ATOM 2316 C C . LEU A 1 292 ? -18.365 -14.585 11.263 1.00 94.69 292 LEU A C 1
ATOM 2318 O O . LEU A 1 292 ? -19.392 -13.969 10.990 1.00 94.69 292 LEU A O 1
ATOM 2322 N N . ILE A 1 293 ? -18.260 -15.896 11.089 1.00 93.19 293 ILE A N 1
ATOM 2323 C CA . ILE A 1 293 ? -19.308 -16.732 10.511 1.00 93.19 293 ILE A CA 1
ATOM 2324 C C . ILE A 1 293 ? -20.075 -17.448 11.633 1.00 93.19 293 ILE A C 1
ATOM 2326 O O . ILE A 1 293 ? -19.503 -18.281 12.342 1.00 93.19 293 ILE A O 1
ATOM 2330 N N . PRO A 1 294 ? -21.381 -17.166 11.810 1.00 92.94 294 PRO A N 1
ATOM 2331 C CA . PRO A 1 294 ? -22.232 -17.947 12.697 1.00 92.94 294 PRO A CA 1
ATOM 2332 C C . PRO A 1 294 ? -22.597 -19.273 12.027 1.00 92.94 294 PRO A C 1
ATOM 2334 O O . PRO A 1 294 ? -23.205 -19.287 10.955 1.00 92.94 294 PRO A O 1
ATOM 2337 N N . ASN A 1 295 ? -22.275 -20.391 12.668 1.00 89.19 295 ASN A N 1
ATOM 2338 C CA . ASN A 1 295 ? -22.543 -21.730 12.141 1.00 89.19 295 ASN A CA 1
ATOM 2339 C C . ASN A 1 295 ? -23.942 -22.238 12.525 1.00 89.19 295 ASN A C 1
ATOM 2341 O O . ASN A 1 295 ? -24.559 -22.975 11.757 1.00 89.19 295 ASN A O 1
ATOM 2345 N N . GLN A 1 296 ? -24.473 -21.798 13.671 1.00 88.88 296 GLN A N 1
ATOM 2346 C CA . GLN A 1 296 ? -25.775 -22.237 14.206 1.00 88.88 296 GLN A CA 1
ATOM 2347 C C . GLN A 1 296 ? -26.882 -21.171 14.144 1.00 88.88 296 GLN A C 1
ATOM 2349 O O . GLN A 1 296 ? -28.020 -21.448 14.518 1.00 88.88 296 GLN A O 1
ATOM 2354 N N . HIS A 1 297 ? -26.568 -19.960 13.680 1.00 90.19 297 HIS A N 1
ATOM 2355 C CA . HIS A 1 297 ? -27.485 -18.814 13.658 1.00 90.19 297 HIS A CA 1
ATOM 2356 C C . HIS A 1 297 ? -27.464 -18.118 12.301 1.00 90.19 297 HIS A C 1
ATOM 2358 O O . HIS A 1 297 ? -26.468 -18.192 11.586 1.00 90.19 297 HIS A O 1
ATOM 2364 N N . GLU A 1 298 ? -28.539 -17.421 11.933 1.00 87.62 298 GLU A N 1
ATOM 2365 C CA . GLU A 1 298 ? -28.602 -16.753 10.624 1.00 87.62 298 GLU A CA 1
ATOM 2366 C C . GLU A 1 298 ? -27.672 -15.535 10.535 1.00 87.62 298 GLU A C 1
ATOM 2368 O O . GLU A 1 298 ? -27.045 -15.307 9.500 1.00 87.62 298 GLU A O 1
ATOM 2373 N N . ASN A 1 299 ? -27.564 -14.762 11.619 1.00 92.19 299 ASN A N 1
ATOM 2374 C CA . ASN A 1 299 ? -26.861 -13.480 11.652 1.00 92.19 299 ASN A CA 1
ATOM 2375 C C . ASN A 1 299 ? -26.296 -13.163 13.052 1.00 92.19 299 ASN A C 1
ATOM 2377 O O . ASN A 1 299 ? -26.566 -13.859 14.036 1.00 92.19 299 ASN A O 1
ATOM 2381 N N . TRP A 1 300 ? -25.515 -12.085 13.154 1.00 95.19 300 TRP A N 1
ATOM 2382 C CA . TRP A 1 300 ? -24.880 -11.660 14.403 1.00 95.19 300 TRP A CA 1
ATOM 2383 C C . TRP A 1 300 ? -25.870 -11.172 15.453 1.00 95.19 300 TRP A C 1
ATOM 2385 O O . TRP A 1 300 ? -25.623 -11.348 16.641 1.00 95.19 300 TRP A O 1
ATOM 2395 N N . THR A 1 301 ? -27.013 -10.612 15.054 1.00 93.19 301 THR A N 1
ATOM 2396 C CA . THR A 1 301 ? -28.032 -10.171 16.019 1.00 93.19 301 THR A CA 1
ATOM 2397 C C . THR A 1 301 ? -28.561 -11.358 16.824 1.00 93.19 301 THR A C 1
ATOM 2399 O O . THR A 1 301 ? -28.662 -11.287 18.052 1.00 93.19 301 THR A O 1
ATOM 2402 N N . GLU A 1 302 ? -28.860 -12.472 16.153 1.00 94.12 302 GLU A N 1
ATOM 2403 C CA . GLU A 1 302 ? -29.313 -13.687 16.824 1.00 94.12 302 GLU A CA 1
ATOM 2404 C C . GLU A 1 302 ? -28.199 -14.332 17.657 1.00 94.12 302 GLU A C 1
ATOM 2406 O O . GLU A 1 302 ? -28.435 -14.645 18.829 1.00 94.12 302 GLU A O 1
ATOM 2411 N N . LEU A 1 303 ? -26.993 -14.463 17.087 1.00 95.25 303 LEU A N 1
ATOM 2412 C CA . LEU A 1 303 ? -25.820 -15.007 17.777 1.00 95.25 303 LEU A CA 1
ATOM 2413 C C . LEU A 1 303 ? -25.552 -14.243 19.080 1.00 95.25 303 LEU A C 1
ATOM 2415 O O . LEU A 1 303 ? -25.550 -14.835 20.157 1.00 95.25 303 LEU A O 1
ATOM 2419 N N . MET A 1 304 ? -25.412 -12.917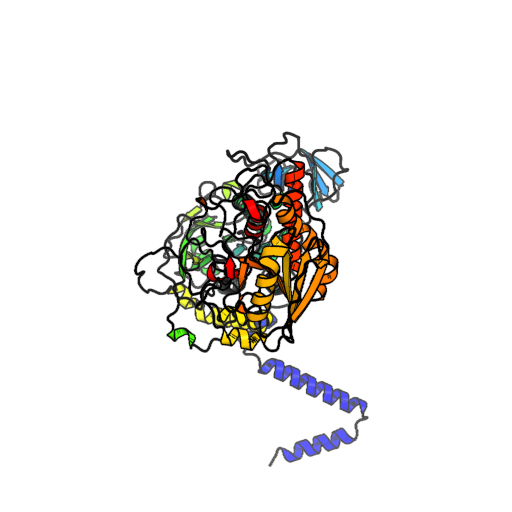 19.012 1.00 94.50 304 MET A N 1
ATOM 2420 C CA . MET A 1 304 ? -25.087 -12.096 20.182 1.00 94.50 304 MET A CA 1
ATOM 2421 C C . MET A 1 304 ? -26.196 -12.124 21.234 1.00 94.50 304 MET A C 1
ATOM 2423 O O . MET A 1 304 ? -25.915 -12.145 22.433 1.00 94.50 304 MET A O 1
ATOM 2427 N N . ARG A 1 305 ? -27.467 -12.179 20.816 1.00 92.44 305 ARG A N 1
ATOM 2428 C CA . ARG A 1 305 ? -28.592 -12.340 21.745 1.00 92.44 305 ARG A CA 1
ATOM 2429 C C . ARG A 1 305 ? -28.526 -13.681 22.478 1.00 92.44 305 ARG A C 1
ATOM 2431 O O . ARG A 1 305 ? -28.812 -13.722 23.672 1.00 92.44 305 ARG A O 1
ATOM 2438 N N . LYS A 1 306 ? -28.184 -14.769 21.784 1.00 93.75 306 LYS A N 1
ATOM 2439 C CA . LYS A 1 306 ? -28.055 -16.107 22.380 1.00 93.75 306 LYS A CA 1
ATOM 2440 C C . LYS A 1 306 ? -26.860 -16.204 23.322 1.00 93.75 306 LYS A C 1
ATOM 2442 O O . LYS A 1 306 ? -27.039 -16.679 24.440 1.00 93.75 306 LYS A O 1
ATOM 2447 N N . LEU A 1 307 ? -25.706 -15.673 22.923 1.00 93.06 307 LEU A N 1
ATOM 2448 C CA . LEU A 1 307 ? -24.508 -15.628 23.763 1.00 93.06 307 LEU A CA 1
ATOM 2449 C C . LEU A 1 307 ? -24.755 -14.860 25.065 1.00 93.06 307 LEU A C 1
ATOM 2451 O O . LEU A 1 307 ? -24.462 -15.370 26.144 1.00 93.06 307 LEU A O 1
ATOM 2455 N N . ALA A 1 308 ? -25.393 -13.688 24.984 1.00 89.00 308 ALA A N 1
ATOM 2456 C CA . ALA A 1 308 ? -25.747 -12.901 26.165 1.00 89.00 308 ALA A CA 1
ATOM 2457 C C . ALA A 1 308 ? -26.743 -13.618 27.101 1.00 89.00 308 ALA A C 1
ATOM 2459 O O . ALA A 1 308 ? -26.712 -13.399 28.308 1.00 89.00 308 ALA A O 1
ATOM 2460 N N . GLN A 1 309 ? -27.626 -14.472 26.564 1.00 90.75 309 GLN A N 1
ATOM 2461 C CA . GLN A 1 309 ? -28.571 -15.269 27.360 1.00 90.75 309 GLN A CA 1
ATOM 2462 C C . GLN A 1 309 ? -27.911 -16.479 28.032 1.00 90.75 309 GLN A C 1
ATOM 2464 O O . GLN A 1 309 ? -28.273 -16.824 29.152 1.00 90.75 309 GLN A O 1
ATOM 2469 N N . GLN A 1 310 ? -26.985 -17.150 27.344 1.00 91.81 310 GLN A N 1
ATOM 2470 C CA . GLN A 1 310 ? -26.318 -18.355 27.850 1.00 91.81 310 GLN A CA 1
ATOM 2471 C C . GLN A 1 310 ? -25.197 -18.037 28.841 1.00 91.81 310 GLN A C 1
ATOM 2473 O O . GLN A 1 310 ? -24.906 -18.842 29.725 1.00 91.81 310 GLN A O 1
ATOM 2478 N N . HIS A 1 311 ? -24.582 -16.865 28.707 1.00 88.75 311 HIS A N 1
ATOM 2479 C CA . HIS A 1 311 ? -23.431 -16.456 29.496 1.00 88.75 311 HIS A CA 1
ATOM 2480 C C . HIS A 1 311 ? -23.723 -15.151 30.234 1.00 88.75 311 HIS A C 1
ATOM 2482 O O . HIS A 1 311 ? -23.172 -14.098 29.919 1.00 88.75 311 HIS A O 1
ATOM 2488 N N . GLU A 1 312 ? -24.601 -15.218 31.235 1.00 83.88 312 GLU A N 1
ATOM 2489 C CA . GLU A 1 312 ? -24.975 -14.045 32.025 1.00 83.88 312 GLU A CA 1
ATOM 2490 C C . GLU A 1 312 ? -23.738 -13.380 32.666 1.00 83.88 312 GLU A C 1
ATOM 2492 O O . GLU A 1 312 ? -22.888 -14.025 33.303 1.00 83.88 312 GLU A O 1
ATOM 2497 N N . GLY A 1 313 ? -23.611 -12.070 32.446 1.00 80.75 313 GLY A N 1
ATOM 2498 C CA . GLY A 1 313 ? -22.482 -11.253 32.896 1.00 80.75 313 GLY A CA 1
ATOM 2499 C C . GLY A 1 313 ? -21.182 -11.428 32.101 1.00 80.75 313 GLY A C 1
ATOM 2500 O O . GLY A 1 313 ? -20.159 -10.911 32.540 1.00 80.75 313 GLY A O 1
ATOM 2501 N N . ALA A 1 314 ? -21.175 -12.174 30.991 1.00 84.38 314 ALA A N 1
ATOM 2502 C CA . ALA A 1 314 ? -20.050 -12.161 30.058 1.00 84.38 314 ALA A CA 1
ATOM 2503 C C . ALA A 1 314 ? -20.100 -10.894 29.193 1.00 84.38 314 ALA A C 1
ATOM 2505 O O . ALA A 1 314 ? -21.106 -10.611 28.542 1.00 84.38 314 ALA A O 1
ATOM 2506 N N . GLU A 1 315 ? -18.996 -10.154 29.181 1.00 86.94 315 GLU A N 1
ATOM 2507 C CA . GLU A 1 315 ? -18.870 -8.881 28.457 1.00 86.94 315 GLU A CA 1
ATOM 2508 C C . GLU A 1 315 ? -17.925 -8.989 27.251 1.00 86.94 315 GLU A C 1
ATOM 2510 O O . GLU A 1 315 ? -17.892 -8.098 26.403 1.00 86.94 315 GLU A O 1
ATOM 2515 N N . THR A 1 316 ? -17.210 -10.113 27.142 1.00 90.44 316 THR A N 1
ATOM 2516 C CA . THR A 1 316 ? -16.273 -10.414 26.057 1.00 90.44 316 THR A CA 1
ATOM 2517 C C . THR A 1 316 ? -16.453 -11.855 25.582 1.00 90.44 316 THR A C 1
ATOM 2519 O O . THR A 1 316 ? -16.501 -12.789 26.387 1.00 90.44 316 THR A O 1
ATOM 2522 N N . PHE A 1 317 ? -16.514 -12.048 24.265 1.00 92.94 317 PHE A N 1
ATOM 2523 C CA . PHE A 1 317 ? -16.633 -13.354 23.618 1.00 92.94 317 PHE A CA 1
ATOM 2524 C C . PHE A 1 317 ? -15.450 -13.577 22.678 1.00 92.94 317 PHE A C 1
ATOM 2526 O O . PHE A 1 317 ? -15.176 -12.738 21.821 1.00 92.94 317 PHE A O 1
ATOM 2533 N N . VAL A 1 318 ? -14.755 -14.700 22.844 1.00 92.31 318 VAL A N 1
ATOM 2534 C CA . VAL A 1 318 ? -13.513 -15.019 22.129 1.00 92.31 318 VAL A CA 1
ATOM 2535 C C . VAL A 1 318 ? -13.776 -16.109 21.098 1.00 92.31 318 VAL A C 1
ATOM 2537 O O . VAL A 1 318 ? -14.314 -17.165 21.435 1.00 92.31 318 VAL A O 1
ATOM 2540 N N . PHE A 1 319 ? -13.361 -15.873 19.856 1.00 93.75 319 PHE A N 1
ATOM 2541 C CA . PHE A 1 319 ? -13.577 -16.762 18.717 1.00 93.75 319 PHE A CA 1
ATOM 2542 C C . PHE A 1 319 ? -12.244 -17.232 18.136 1.00 93.75 319 PHE A C 1
ATOM 2544 O O . PHE A 1 319 ? -11.283 -16.465 18.038 1.00 93.75 319 PHE A O 1
ATOM 2551 N N . ASN A 1 320 ? -12.205 -18.498 17.722 1.00 92.69 320 ASN A N 1
ATOM 2552 C CA . ASN A 1 320 ? -11.071 -19.076 17.008 1.00 92.69 320 ASN A CA 1
ATOM 2553 C C . ASN A 1 320 ? -11.025 -18.577 15.556 1.00 92.69 320 ASN A C 1
ATOM 2555 O O . ASN A 1 320 ? -12.064 -18.515 14.891 1.00 92.69 320 ASN A O 1
ATOM 2559 N N . VAL A 1 321 ? -9.821 -18.283 15.057 1.00 91.19 321 VAL A N 1
ATOM 2560 C CA . VAL A 1 321 ? -9.577 -17.986 13.640 1.00 91.19 321 VAL A CA 1
ATOM 2561 C C . VAL A 1 321 ? -9.281 -19.277 12.887 1.00 91.19 321 VAL A C 1
ATOM 2563 O O . VAL A 1 321 ? -8.458 -20.073 13.326 1.00 91.19 321 VAL A O 1
ATOM 2566 N N . HIS A 1 322 ? -9.959 -19.487 11.761 1.00 90.19 322 HIS A N 1
ATOM 2567 C CA . HIS A 1 322 ? -9.715 -20.589 10.836 1.00 90.19 322 HIS A CA 1
ATOM 2568 C C . HIS A 1 322 ? -9.295 -20.033 9.484 1.00 90.19 322 HIS A C 1
ATOM 2570 O O . HIS A 1 322 ? -9.950 -19.151 8.927 1.00 90.19 322 HIS A O 1
ATOM 2576 N N . VAL A 1 323 ? -8.197 -20.563 8.964 1.00 86.44 323 VAL A N 1
ATOM 2577 C CA . VAL A 1 323 ? -7.554 -20.095 7.744 1.00 86.44 323 VAL A CA 1
ATOM 2578 C C . VAL A 1 323 ? -8.024 -20.931 6.565 1.00 86.44 323 VAL A C 1
ATOM 2580 O O . VAL A 1 323 ? -7.753 -22.130 6.505 1.00 86.44 323 VAL A O 1
ATOM 2583 N N . PHE A 1 324 ? -8.708 -20.283 5.628 1.00 83.31 324 PHE A N 1
ATOM 2584 C CA . PHE A 1 324 ? -9.231 -20.864 4.400 1.00 83.31 324 PHE A CA 1
ATOM 2585 C C . PHE A 1 324 ? -8.364 -20.421 3.223 1.00 83.31 324 PHE A C 1
ATOM 2587 O O . PHE A 1 324 ? -8.384 -19.259 2.809 1.00 83.31 324 PHE A O 1
ATOM 2594 N N . SER A 1 325 ? -7.601 -21.360 2.672 1.00 78.62 325 SER A N 1
ATOM 2595 C CA . SER A 1 325 ? -6.741 -21.120 1.514 1.00 78.62 325 SER A CA 1
ATOM 2596 C C . SER A 1 325 ? -7.508 -21.419 0.231 1.00 78.62 325 SER A C 1
ATOM 2598 O O . SER A 1 325 ? -8.096 -22.495 0.091 1.00 78.62 325 SER A O 1
ATOM 2600 N N . ALA A 1 326 ? -7.507 -20.466 -0.701 1.00 73.50 326 ALA A N 1
ATOM 2601 C CA . ALA A 1 326 ? -8.126 -20.631 -2.009 1.00 73.50 326 ALA A CA 1
ATOM 2602 C C . ALA A 1 326 ? -7.457 -21.773 -2.785 1.00 73.50 326 ALA A C 1
ATOM 2604 O O . ALA A 1 326 ? -6.235 -21.891 -2.820 1.00 73.50 326 ALA A O 1
ATOM 2605 N N . VAL A 1 327 ? -8.270 -22.595 -3.437 1.00 67.44 327 VAL A N 1
ATOM 2606 C CA . VAL A 1 327 ? -7.854 -23.669 -4.338 1.00 67.44 327 VAL A CA 1
ATOM 2607 C C . VAL A 1 327 ? -8.168 -23.217 -5.758 1.00 67.44 327 VAL A C 1
ATOM 2609 O O . VAL A 1 327 ? -9.242 -22.662 -6.009 1.00 67.44 327 VAL A O 1
ATOM 2612 N N . ALA A 1 328 ? -7.209 -23.386 -6.675 1.00 56.09 328 ALA A N 1
ATOM 2613 C CA . ALA A 1 328 ? -7.373 -22.968 -8.062 1.00 56.09 328 ALA A CA 1
ATOM 2614 C C . ALA A 1 328 ? -8.646 -23.603 -8.652 1.00 56.09 328 ALA A C 1
ATOM 2616 O O . ALA A 1 328 ? -8.851 -24.803 -8.486 1.00 56.09 328 ALA A O 1
ATOM 2617 N N . PRO A 1 329 ? -9.510 -22.820 -9.310 1.00 50.84 329 PRO A N 1
ATOM 2618 C CA . PRO A 1 329 ? -10.722 -23.358 -9.900 1.00 50.84 329 PRO A CA 1
ATOM 2619 C C . PRO A 1 329 ? -10.372 -24.244 -11.098 1.00 50.84 329 PRO A C 1
ATOM 2621 O O . PRO A 1 329 ? -9.465 -23.915 -11.869 1.00 50.84 329 PRO A O 1
ATOM 2624 N N . ASP A 1 330 ? -11.120 -25.333 -11.282 1.00 43.09 330 ASP A N 1
ATOM 2625 C CA . ASP A 1 330 ? -11.001 -26.184 -12.464 1.00 43.09 330 ASP A CA 1
ATOM 2626 C C . ASP A 1 330 ? -11.133 -25.347 -13.738 1.00 43.09 330 ASP A C 1
ATOM 2628 O O . ASP A 1 330 ? -11.999 -24.468 -13.844 1.00 43.09 330 ASP A O 1
ATOM 2632 N N . THR A 1 331 ? -10.298 -25.644 -14.736 1.00 42.06 331 THR A N 1
ATOM 2633 C CA . THR A 1 331 ? -10.253 -24.949 -16.034 1.00 42.06 331 THR A CA 1
ATOM 2634 C C . THR A 1 331 ? -11.603 -24.902 -16.760 1.00 42.06 331 THR A C 1
ATOM 2636 O O . THR A 1 331 ? -11.808 -24.028 -17.601 1.00 42.06 331 THR A O 1
ATOM 2639 N N . ASP A 1 332 ? -12.551 -25.772 -16.404 1.00 37.97 332 ASP A N 1
ATOM 2640 C CA . ASP A 1 332 ? -13.903 -25.802 -16.973 1.00 37.97 332 ASP A CA 1
ATOM 2641 C C . ASP A 1 332 ? -14.866 -24.769 -16.350 1.00 37.97 332 ASP A C 1
ATOM 2643 O O . ASP A 1 332 ? -15.840 -24.355 -16.987 1.00 37.97 332 ASP A O 1
ATOM 2647 N N . SER A 1 333 ? -14.574 -24.257 -15.150 1.00 36.53 333 SER A N 1
ATOM 2648 C CA . SER A 1 333 ? -15.395 -23.238 -14.469 1.00 36.53 333 SER A CA 1
ATOM 2649 C C . SER A 1 333 ? -15.215 -21.813 -15.027 1.00 36.53 333 SER A C 1
ATOM 2651 O O . SER A 1 333 ? -16.070 -20.947 -14.809 1.00 36.53 333 SER A O 1
ATOM 2653 N N . LEU A 1 334 ? -14.180 -21.594 -15.856 1.00 39.88 334 LEU A N 1
ATOM 2654 C CA . LEU A 1 334 ? -13.932 -20.363 -16.632 1.00 39.88 334 LEU A CA 1
ATOM 2655 C C . LEU A 1 334 ? -15.081 -20.006 -17.598 1.00 39.88 334 LEU A C 1
ATOM 2657 O O . LEU A 1 334 ? -15.085 -18.928 -18.194 1.00 39.88 334 LEU A O 1
ATOM 2661 N N . THR A 1 335 ? -16.048 -20.911 -17.773 1.00 33.44 335 THR A N 1
ATOM 2662 C CA . THR A 1 335 ? -17.176 -20.781 -18.702 1.00 33.44 335 THR A CA 1
ATOM 2663 C C . THR A 1 335 ? -18.498 -20.373 -18.043 1.00 33.44 335 THR A C 1
ATOM 2665 O O . THR A 1 335 ? -19.485 -20.159 -18.754 1.00 33.44 335 THR A O 1
ATOM 2668 N N . SER A 1 336 ? -18.561 -20.207 -16.713 1.00 35.81 336 SER A N 1
ATOM 2669 C CA . SER A 1 336 ? -19.800 -19.744 -16.078 1.00 35.81 336 SER A CA 1
ATOM 2670 C C . SER A 1 336 ? -19.979 -18.228 -16.266 1.00 35.81 336 SER A C 1
ATOM 2672 O O . SER A 1 336 ? -19.118 -17.419 -15.938 1.00 35.81 336 SER A O 1
ATOM 2674 N N . ASN A 1 337 ? -21.111 -17.851 -16.862 1.00 36.41 337 ASN A N 1
ATOM 2675 C CA . ASN A 1 337 ? -21.484 -16.523 -17.373 1.00 36.41 337 ASN A CA 1
ATOM 2676 C C . ASN A 1 337 ? -21.552 -15.367 -16.345 1.00 36.41 337 ASN A C 1
ATOM 2678 O O . ASN A 1 337 ? -22.174 -14.337 -16.621 1.00 36.41 337 ASN A O 1
ATOM 2682 N N . THR A 1 338 ? -20.950 -15.475 -15.164 1.00 43.78 338 THR A N 1
ATOM 2683 C CA . THR A 1 338 ? -20.839 -14.344 -14.240 1.00 43.78 338 THR A CA 1
ATOM 2684 C C . THR A 1 338 ? -19.599 -13.533 -14.589 1.00 43.78 338 THR A C 1
ATOM 2686 O O . THR A 1 338 ? -18.465 -13.867 -14.263 1.00 43.78 338 THR A O 1
ATOM 2689 N N . GLN A 1 339 ? -19.840 -12.444 -15.314 1.00 53.12 339 GLN A N 1
ATOM 2690 C CA . GLN A 1 339 ? -18.867 -11.449 -15.752 1.00 53.12 339 GLN A CA 1
ATOM 2691 C C . GLN A 1 339 ? -18.343 -10.654 -14.539 1.00 53.12 339 GLN A C 1
ATOM 2693 O O . GLN A 1 339 ? -18.610 -9.463 -14.396 1.00 53.12 339 GLN A O 1
ATOM 2698 N N . TRP A 1 340 ? -17.656 -11.332 -13.616 1.00 58.66 340 TRP A N 1
ATOM 2699 C CA . TRP A 1 340 ? -17.043 -10.695 -12.461 1.00 58.66 340 TRP A CA 1
ATOM 2700 C C . TRP A 1 340 ? -15.906 -9.791 -12.934 1.00 58.66 340 TRP A C 1
ATOM 2702 O O . TRP A 1 340 ? -15.124 -10.169 -13.814 1.00 58.66 340 TRP A O 1
ATOM 2712 N N . PRO A 1 341 ? -15.814 -8.578 -12.388 1.00 59.44 341 PRO A N 1
ATOM 2713 C CA . PRO A 1 341 ? -14.775 -7.666 -12.778 1.00 59.44 341 PRO A CA 1
ATOM 2714 C C . PRO A 1 341 ? -13.423 -8.103 -12.249 1.00 59.44 341 PRO A C 1
ATOM 2716 O O . PRO A 1 341 ? -13.299 -8.616 -11.136 1.00 59.44 341 PRO A O 1
ATOM 2719 N N . ALA A 1 342 ? -12.402 -7.849 -13.053 1.00 64.62 342 ALA A N 1
ATOM 2720 C CA . ALA A 1 342 ? -11.046 -8.198 -12.716 1.00 64.62 342 ALA A CA 1
ATOM 2721 C C . ALA A 1 342 ? -10.426 -7.039 -11.933 1.00 64.62 342 ALA A C 1
ATOM 2723 O O . ALA A 1 342 ? -9.767 -6.166 -12.489 1.00 64.62 342 ALA A O 1
ATOM 2724 N N . ASN A 1 343 ? -10.709 -7.009 -10.635 1.00 71.00 343 ASN A N 1
ATOM 2725 C CA . ASN A 1 343 ? -10.126 -6.049 -9.704 1.00 71.00 343 ASN A CA 1
ATOM 2726 C C . ASN A 1 343 ? -9.100 -6.751 -8.813 1.00 71.00 343 ASN A C 1
ATOM 2728 O O . ASN A 1 343 ? -9.232 -7.958 -8.593 1.00 71.00 343 ASN A O 1
ATOM 2732 N N . PRO A 1 344 ? -8.098 -6.028 -8.287 1.00 71.00 344 PRO A N 1
ATOM 2733 C CA . PRO A 1 344 ? -7.146 -6.639 -7.379 1.00 71.00 344 PRO A CA 1
ATOM 2734 C C . PRO A 1 344 ? -7.843 -7.078 -6.076 1.00 71.00 344 PRO A C 1
ATOM 2736 O O . PRO A 1 344 ? -8.789 -6.442 -5.596 1.00 71.00 344 PRO A O 1
ATOM 2739 N N . GLY A 1 345 ? -7.394 -8.209 -5.530 1.00 74.25 345 GLY A N 1
ATOM 2740 C CA . GLY A 1 345 ? -7.945 -8.871 -4.341 1.00 74.25 345 GLY A CA 1
ATOM 2741 C C . GLY A 1 345 ? -8.538 -10.260 -4.608 1.00 74.25 345 GLY A C 1
ATOM 2742 O O . GLY A 1 345 ? -8.864 -10.616 -5.739 1.00 74.25 345 GLY A O 1
ATOM 2743 N N . LEU A 1 346 ? -8.692 -11.051 -3.544 1.00 76.69 346 LEU A N 1
ATOM 2744 C CA . LEU A 1 346 ? -9.299 -12.381 -3.592 1.00 76.69 346 LEU A CA 1
ATOM 2745 C C . LEU A 1 346 ? -10.820 -12.293 -3.791 1.00 76.69 346 LEU A C 1
ATOM 2747 O O . LEU A 1 346 ? -11.532 -11.658 -3.011 1.00 76.69 346 LEU A O 1
ATOM 2751 N N . ASN A 1 347 ? -11.343 -12.979 -4.808 1.00 79.00 347 ASN A N 1
ATOM 2752 C CA . ASN A 1 347 ? -12.784 -13.157 -4.998 1.00 79.00 347 ASN A CA 1
ATOM 2753 C C . ASN A 1 347 ? -13.257 -14.433 -4.277 1.00 79.00 347 ASN A C 1
ATOM 2755 O O . ASN A 1 347 ? -13.156 -15.529 -4.827 1.00 79.00 347 ASN A O 1
ATOM 2759 N N . ILE A 1 348 ? -13.782 -14.295 -3.055 1.00 79.75 348 ILE A N 1
ATOM 2760 C CA . ILE A 1 348 ? -14.223 -15.424 -2.216 1.00 79.75 348 ILE A CA 1
ATOM 2761 C C . ILE A 1 348 ? -15.458 -16.149 -2.778 1.00 79.75 348 ILE A C 1
ATOM 2763 O O . ILE A 1 348 ? -15.771 -17.260 -2.358 1.00 79.75 348 ILE A O 1
ATOM 2767 N N . LEU A 1 349 ? -16.163 -15.557 -3.748 1.00 76.25 349 LEU A N 1
ATOM 2768 C CA . LEU A 1 349 ? -17.236 -16.243 -4.472 1.00 76.25 349 LEU A CA 1
ATOM 2769 C C . LEU A 1 349 ? -16.726 -17.119 -5.620 1.00 76.25 349 LEU A C 1
ATOM 2771 O O . LEU A 1 349 ? -17.416 -18.067 -5.996 1.00 76.25 349 LEU A O 1
ATOM 2775 N N . TYR A 1 350 ? -15.560 -16.786 -6.177 1.00 72.62 350 TYR A N 1
ATOM 2776 C CA . TYR A 1 350 ? -14.992 -17.445 -7.353 1.00 72.62 350 TYR A CA 1
ATOM 2777 C C . TYR A 1 350 ? -14.176 -18.690 -7.003 1.00 72.62 350 TYR A C 1
ATOM 2779 O O . TYR A 1 350 ? -14.267 -19.693 -7.704 1.00 72.62 350 TYR A O 1
ATOM 2787 N N . TYR A 1 351 ? -13.389 -18.631 -5.929 1.00 70.31 351 TYR A N 1
ATOM 2788 C CA . TYR A 1 351 ? -12.530 -19.742 -5.528 1.00 70.31 351 TYR A CA 1
ATOM 2789 C C . TYR A 1 351 ? -13.276 -20.790 -4.693 1.00 70.31 351 TYR A C 1
ATOM 2791 O O . TYR A 1 351 ? -14.227 -20.489 -3.961 1.00 70.31 351 TYR A O 1
ATOM 2799 N N . HIS A 1 352 ? -12.795 -22.027 -4.795 1.00 70.81 352 HIS A N 1
ATOM 2800 C CA . HIS A 1 352 ? -13.028 -23.062 -3.794 1.00 70.81 352 HIS A CA 1
ATOM 2801 C C . HIS A 1 352 ? -12.030 -22.879 -2.652 1.00 70.81 352 HIS A C 1
ATOM 2803 O O . HIS A 1 352 ? -10.970 -22.282 -2.841 1.00 70.81 352 HIS A O 1
ATOM 2809 N N . PHE A 1 353 ? -12.359 -23.373 -1.464 1.00 73.44 353 PHE A N 1
ATOM 2810 C CA . PHE A 1 353 ? -11.501 -23.254 -0.288 1.00 73.44 353 PHE A CA 1
ATOM 2811 C C . PHE A 1 353 ? -11.324 -24.616 0.361 1.00 73.44 353 PHE A C 1
ATOM 2813 O O . PHE A 1 353 ? -12.232 -25.442 0.320 1.00 73.44 353 PHE A O 1
ATOM 2820 N N . ASN A 1 354 ? -10.152 -24.836 0.954 1.00 71.75 354 ASN A N 1
ATOM 2821 C CA . ASN A 1 354 ? -9.892 -26.026 1.753 1.00 71.75 354 ASN A CA 1
ATOM 2822 C C . ASN A 1 354 ? -10.781 -26.096 3.012 1.00 71.75 354 ASN A C 1
ATOM 2824 O O . ASN A 1 354 ? -11.438 -25.129 3.401 1.00 71.75 354 ASN A O 1
ATOM 2828 N N . ASN A 1 355 ? -10.740 -27.240 3.705 1.00 69.94 355 ASN A N 1
ATOM 2829 C CA . ASN A 1 355 ? -11.212 -27.309 5.086 1.00 69.94 355 ASN A CA 1
ATOM 2830 C C . ASN A 1 355 ? -10.300 -26.416 5.937 1.00 69.94 355 ASN A C 1
ATOM 2832 O O . ASN A 1 355 ? -9.124 -26.739 6.107 1.00 69.94 355 ASN A O 1
ATOM 2836 N N . GLY A 1 356 ? -10.827 -25.285 6.409 1.00 73.50 356 GLY A N 1
ATOM 2837 C CA . GLY A 1 356 ? -10.037 -24.276 7.106 1.00 73.50 356 GLY A CA 1
ATOM 2838 C C . GLY A 1 356 ? -9.235 -24.846 8.280 1.00 73.50 356 GLY A C 1
ATOM 2839 O O . GLY A 1 356 ? -9.722 -25.695 9.028 1.00 73.50 356 GLY A O 1
ATOM 2840 N N . VAL A 1 357 ? -7.999 -24.374 8.438 1.00 83.31 357 VAL A N 1
ATOM 2841 C CA . VAL A 1 357 ? -7.076 -24.812 9.499 1.00 83.31 357 VAL A CA 1
ATOM 2842 C C . VAL A 1 357 ? -7.165 -23.842 10.673 1.00 83.31 357 VAL A C 1
ATOM 2844 O O . VAL A 1 357 ? -7.054 -22.634 10.469 1.00 83.31 357 VAL A O 1
ATOM 2847 N N . GLU A 1 358 ? -7.373 -24.342 11.895 1.00 85.62 358 GLU A N 1
ATOM 2848 C CA . GLU A 1 358 ? -7.380 -23.488 13.091 1.00 85.62 358 GLU A CA 1
ATOM 2849 C C . GLU A 1 358 ? -6.009 -22.815 13.271 1.00 85.62 358 GLU A C 1
ATOM 2851 O O . GLU A 1 358 ? -4.971 -23.474 13.239 1.00 85.62 358 GLU A O 1
ATOM 2856 N N . SER A 1 359 ? -6.026 -21.497 13.454 1.00 85.62 359 SER A N 1
ATOM 2857 C CA . SER A 1 359 ? -4.870 -20.677 13.802 1.00 85.62 359 SER A CA 1
ATOM 2858 C C . SER A 1 359 ? -4.778 -20.488 15.319 1.00 85.62 359 SER A C 1
ATOM 2860 O O . SER A 1 359 ? -5.788 -20.497 16.040 1.00 85.62 359 SER A O 1
ATOM 2862 N N . ASP A 1 360 ? -3.563 -20.240 15.804 1.00 84.06 360 ASP A N 1
ATOM 2863 C CA . ASP A 1 360 ? -3.316 -19.817 17.185 1.00 84.06 360 ASP A CA 1
ATOM 2864 C C . ASP A 1 360 ? -3.944 -18.444 17.480 1.00 84.06 360 ASP A C 1
ATOM 2866 O O . ASP A 1 360 ? -4.275 -18.138 18.627 1.00 84.06 360 ASP A O 1
ATOM 2870 N N . GLU A 1 361 ? -4.207 -17.647 16.441 1.00 84.31 361 GLU A N 1
ATOM 2871 C CA . GLU A 1 361 ? -4.871 -16.356 16.563 1.00 84.31 361 GLU A CA 1
ATOM 2872 C C . GLU A 1 361 ? -6.332 -16.465 17.021 1.00 84.31 361 GLU A C 1
ATOM 2874 O O . GLU A 1 361 ? -7.069 -17.410 16.704 1.00 84.31 361 GLU A O 1
ATOM 2879 N N . LYS A 1 362 ? -6.767 -15.435 17.755 1.00 87.69 362 LYS A N 1
ATOM 2880 C CA . LYS A 1 362 ? -8.136 -15.269 18.254 1.00 87.69 362 LYS A CA 1
ATOM 2881 C C . LYS A 1 362 ? -8.648 -13.872 17.924 1.00 87.69 362 LYS A C 1
ATOM 2883 O O . LYS A 1 362 ? -7.867 -12.928 17.791 1.00 87.69 362 LYS A O 1
ATOM 2888 N N . ARG A 1 363 ? -9.970 -13.731 17.821 1.00 90.75 363 ARG A N 1
ATOM 2889 C CA . ARG A 1 363 ? -10.645 -12.425 17.754 1.00 90.75 363 ARG A CA 1
ATOM 2890 C C . ARG A 1 363 ? -11.691 -12.317 18.842 1.00 90.75 363 ARG A C 1
ATOM 2892 O O . ARG A 1 363 ? -12.221 -13.324 19.314 1.00 90.75 363 ARG A O 1
ATOM 2899 N N . MET A 1 364 ? -11.984 -11.085 19.233 1.00 89.81 364 MET A N 1
ATOM 2900 C CA . MET A 1 364 ? -12.873 -10.801 20.347 1.00 89.81 364 MET A CA 1
ATOM 2901 C C . MET A 1 364 ? -14.020 -9.900 19.918 1.00 89.81 364 MET A C 1
ATOM 2903 O O . MET A 1 364 ? -13.813 -8.871 19.277 1.00 89.81 364 MET A O 1
ATOM 2907 N N . VAL A 1 365 ? -15.227 -10.279 20.331 1.00 93.88 365 VAL A N 1
ATOM 2908 C CA . VAL A 1 365 ? -16.379 -9.380 20.376 1.00 93.88 365 VAL A CA 1
ATOM 2909 C C . VAL A 1 365 ? -16.489 -8.858 21.802 1.00 93.88 365 VAL A C 1
ATOM 2911 O O . VAL A 1 365 ? -16.693 -9.636 22.734 1.00 93.88 365 VAL A O 1
ATOM 2914 N N . ILE A 1 366 ? -16.328 -7.552 21.973 1.00 91.25 366 ILE A N 1
ATOM 2915 C CA . ILE A 1 366 ? -16.091 -6.910 23.268 1.00 91.25 366 ILE A CA 1
ATOM 2916 C C . ILE A 1 366 ? -17.184 -5.876 23.535 1.00 91.25 366 ILE A C 1
ATOM 2918 O O . ILE A 1 366 ? -17.548 -5.113 22.639 1.00 91.25 366 ILE A O 1
ATOM 2922 N N . ASN A 1 367 ? -17.691 -5.800 24.767 1.00 91.25 367 ASN A N 1
ATOM 2923 C CA . ASN A 1 367 ? -18.388 -4.608 25.238 1.00 91.25 367 ASN A CA 1
ATOM 2924 C C . ASN A 1 367 ? -17.352 -3.495 25.474 1.00 91.25 367 ASN A C 1
ATOM 2926 O O . ASN A 1 367 ? -16.555 -3.587 26.410 1.00 91.25 367 ASN A O 1
ATOM 2930 N N . PRO A 1 368 ? -17.353 -2.409 24.687 1.00 90.62 368 PRO A N 1
ATOM 2931 C CA . PRO A 1 368 ? -16.301 -1.400 24.774 1.00 90.62 368 PRO A CA 1
ATOM 2932 C C . PRO A 1 368 ? -16.209 -0.719 26.154 1.00 90.62 368 PRO A C 1
ATOM 2934 O O . PRO A 1 368 ? -15.164 -0.183 26.513 1.00 90.62 368 PRO A O 1
ATOM 2937 N N . ARG A 1 369 ? -17.266 -0.779 26.978 1.00 88.00 369 ARG A N 1
ATOM 2938 C CA . ARG A 1 369 ? -17.280 -0.183 28.323 1.00 88.00 369 ARG A CA 1
ATOM 2939 C C . ARG A 1 369 ? -16.448 -0.946 29.352 1.00 88.00 369 ARG A C 1
ATOM 2941 O O . ARG A 1 369 ? -16.159 -0.348 30.386 1.00 88.00 369 ARG A O 1
ATOM 2948 N N . VAL A 1 370 ? -16.044 -2.192 29.091 1.00 84.38 370 VAL A N 1
ATOM 2949 C CA . VAL A 1 370 ? -15.189 -2.961 30.018 1.00 84.38 370 VAL A CA 1
ATOM 2950 C C . VAL A 1 370 ? -13.689 -2.788 29.771 1.00 84.38 370 VAL A C 1
ATOM 2952 O O . VAL A 1 370 ? -12.893 -3.297 30.554 1.00 84.38 370 VAL A O 1
ATOM 2955 N N . ILE A 1 371 ? -13.303 -2.060 28.717 1.00 82.38 371 ILE A N 1
ATOM 2956 C CA . ILE A 1 371 ? -11.902 -1.827 28.348 1.00 82.38 371 ILE A CA 1
ATOM 2957 C C . ILE A 1 371 ? -11.437 -0.464 28.858 1.00 82.38 371 ILE A C 1
ATOM 2959 O O . ILE A 1 371 ? -11.962 0.575 28.457 1.00 82.38 371 ILE A O 1
ATOM 2963 N N . PHE A 1 372 ? -10.446 -0.462 29.739 1.00 76.19 372 PHE A N 1
ATOM 2964 C CA . PHE A 1 372 ? -9.839 0.719 30.351 1.00 76.19 372 PHE A CA 1
ATOM 2965 C C . PHE A 1 372 ? -8.447 1.035 29.799 1.00 76.19 372 PHE A C 1
ATOM 2967 O O . PHE A 1 372 ? -7.980 2.153 29.991 1.00 76.19 372 PHE A O 1
ATOM 2974 N N . ASN A 1 373 ? -7.776 0.093 29.137 1.00 69.94 373 ASN A N 1
ATOM 2975 C CA . ASN A 1 373 ? -6.456 0.305 28.546 1.00 69.94 373 ASN A CA 1
ATOM 2976 C C . ASN A 1 373 ? -6.143 -0.711 27.430 1.00 69.94 373 ASN A C 1
ATOM 2978 O O . ASN A 1 373 ? -6.938 -1.617 27.175 1.00 69.94 373 ASN A O 1
ATOM 2982 N N . LEU A 1 374 ? -4.995 -0.524 26.769 1.00 65.44 374 LEU A N 1
ATOM 2983 C CA . LEU A 1 374 ? -4.500 -1.372 25.679 1.00 65.44 374 LEU A CA 1
ATOM 2984 C C . LEU A 1 374 ? -4.239 -2.820 26.113 1.00 65.44 374 LEU A C 1
ATOM 2986 O O . LEU A 1 374 ? -4.673 -3.729 25.412 1.00 65.44 374 LEU A O 1
ATOM 2990 N N . ASP A 1 375 ? -3.635 -3.050 27.285 1.00 64.62 375 ASP A N 1
ATOM 2991 C CA . ASP A 1 375 ? -3.322 -4.405 27.776 1.00 64.62 375 ASP A CA 1
ATOM 2992 C C . ASP A 1 375 ? -4.562 -5.313 27.820 1.00 64.62 375 ASP A C 1
ATOM 2994 O O . ASP A 1 375 ? -4.492 -6.505 27.516 1.00 64.62 375 ASP A O 1
ATOM 2998 N N . GLN A 1 376 ? -5.729 -4.738 28.131 1.00 60.38 376 GLN A N 1
ATOM 2999 C CA . GLN A 1 376 ? -7.019 -5.433 28.202 1.00 60.38 376 GLN A CA 1
ATOM 3000 C C . GLN A 1 376 ? -7.605 -5.844 26.843 1.00 60.38 376 GLN A C 1
ATOM 3002 O O . GLN A 1 376 ? -8.611 -6.556 26.811 1.00 60.38 376 GLN A O 1
ATOM 3007 N N . LEU A 1 377 ? -6.991 -5.437 25.728 1.00 66.25 377 LEU A N 1
ATOM 3008 C CA . LEU A 1 377 ? -7.289 -5.957 24.390 1.00 66.25 377 LEU A CA 1
ATOM 3009 C C . LEU A 1 377 ? -6.592 -7.296 24.106 1.00 66.25 377 LEU A C 1
ATOM 3011 O O . LEU A 1 377 ? -6.680 -7.809 22.992 1.00 66.25 377 LEU A O 1
ATOM 3015 N N . SER A 1 378 ? -5.977 -7.909 25.120 1.00 63.75 378 SER A N 1
ATOM 3016 C CA . SER A 1 378 ? -5.552 -9.307 25.111 1.00 63.75 378 SER A CA 1
ATOM 3017 C C . SER A 1 378 ? -6.483 -10.184 25.962 1.00 63.75 378 SER A C 1
ATOM 3019 O O . SER A 1 378 ? -7.042 -9.752 26.975 1.00 63.75 378 SER A O 1
ATOM 3021 N N . VAL A 1 379 ? -6.649 -11.449 25.555 1.00 57.72 379 VAL A N 1
ATOM 3022 C CA . VAL A 1 379 ? -7.532 -12.419 26.234 1.00 57.72 379 VAL A CA 1
ATOM 3023 C C . VAL A 1 379 ? -7.148 -12.588 27.711 1.00 57.72 379 VAL A C 1
ATOM 3025 O O . VAL A 1 379 ? -8.034 -12.680 28.560 1.00 57.72 379 VAL A O 1
ATOM 3028 N N . ASP A 1 380 ? -5.850 -12.543 28.020 1.00 53.91 380 ASP A N 1
ATOM 3029 C CA . ASP A 1 380 ? -5.301 -12.772 29.363 1.00 53.91 380 ASP A CA 1
ATOM 3030 C C . ASP A 1 380 ? -5.584 -11.635 30.360 1.00 53.91 380 ASP A C 1
ATOM 3032 O O . ASP A 1 380 ? -5.556 -11.858 31.571 1.00 53.91 380 ASP A O 1
ATOM 3036 N N . HIS A 1 381 ? -5.898 -10.433 29.870 1.00 55.72 381 HIS A N 1
ATOM 3037 C CA . HIS A 1 381 ? -6.092 -9.236 30.697 1.00 55.72 381 HIS A CA 1
ATOM 3038 C C . HIS A 1 381 ? -7.537 -8.710 30.672 1.00 55.72 381 HIS A C 1
ATOM 3040 O O . HIS A 1 381 ? -7.901 -7.857 31.485 1.00 55.72 381 HIS A O 1
ATOM 3046 N N . SER A 1 382 ? -8.379 -9.211 29.762 1.00 54.28 382 SER A N 1
ATOM 3047 C CA . SER A 1 382 ? -9.808 -8.883 29.718 1.00 54.28 382 SER A CA 1
ATOM 3048 C C . SER A 1 382 ? -10.567 -9.542 30.884 1.00 54.28 382 SER A C 1
ATOM 3050 O O . SER A 1 382 ? -10.163 -10.593 31.372 1.00 54.28 382 SER A O 1
ATOM 3052 N N . GLY A 1 383 ? -11.650 -8.916 31.365 1.00 63.28 383 GLY A N 1
ATOM 3053 C CA . GLY A 1 383 ? -12.459 -9.388 32.503 1.00 63.28 383 GLY A CA 1
ATOM 3054 C C . GLY A 1 383 ? -13.153 -10.747 32.285 1.00 63.28 383 GLY A C 1
ATOM 3055 O O . GLY A 1 383 ? -12.590 -11.687 31.744 1.00 63.28 383 GLY A O 1
ATOM 3056 N N . LYS A 1 384 ? -14.407 -10.920 32.722 1.00 77.00 384 LYS A N 1
ATOM 3057 C CA . LYS A 1 384 ? -15.121 -12.194 32.502 1.00 77.00 384 LYS A CA 1
ATOM 3058 C C . LYS A 1 384 ? -15.381 -12.408 31.001 1.00 77.00 384 LYS A C 1
ATOM 3060 O O . LYS A 1 384 ? -16.334 -11.853 30.449 1.00 77.00 384 LYS A O 1
ATOM 3065 N N . TRP A 1 385 ? -14.551 -13.231 30.366 1.00 86.12 385 TRP A N 1
ATOM 3066 C CA . TRP A 1 385 ? -14.662 -13.616 28.962 1.00 86.12 385 TRP A CA 1
ATOM 3067 C C . TRP A 1 385 ? -15.107 -15.072 28.802 1.00 86.12 385 TRP A C 1
ATOM 3069 O O . TRP A 1 385 ? -14.996 -15.887 29.721 1.00 86.12 385 TRP A O 1
ATOM 3079 N N . VAL A 1 386 ? -15.642 -15.399 27.625 1.00 90.88 386 VAL A N 1
ATOM 3080 C CA . VAL A 1 386 ? -16.080 -16.759 27.284 1.00 90.88 386 VAL A CA 1
ATOM 3081 C C . VAL A 1 386 ? -15.534 -17.159 25.920 1.00 90.88 386 VAL A C 1
ATOM 3083 O O . VAL A 1 386 ? -15.721 -16.440 24.937 1.00 90.88 386 VAL A O 1
ATOM 3086 N N . LYS A 1 387 ? -14.882 -18.327 25.849 1.00 91.94 387 LYS A N 1
ATOM 3087 C CA . LYS A 1 387 ? -14.504 -18.946 24.573 1.00 91.94 387 LYS A CA 1
ATOM 3088 C C . LYS A 1 387 ? -15.742 -19.519 23.896 1.00 91.94 387 LYS A C 1
ATOM 3090 O O . LYS A 1 387 ? -16.433 -20.346 24.490 1.00 91.94 387 LYS A O 1
ATOM 3095 N N . ILE A 1 388 ? -15.983 -19.121 22.654 1.00 94.50 388 ILE A N 1
ATOM 3096 C CA . ILE A 1 388 ? -17.081 -19.646 21.851 1.00 94.50 388 ILE A CA 1
ATOM 3097 C C . ILE A 1 388 ? -16.605 -20.876 21.066 1.00 94.50 388 ILE A C 1
ATOM 3099 O O . ILE A 1 388 ? -15.568 -20.806 20.401 1.00 94.50 388 ILE A O 1
ATOM 3103 N N . PRO A 1 389 ? -17.328 -22.008 21.145 1.00 92.81 389 PRO A N 1
ATOM 3104 C CA . PRO A 1 389 ? -17.040 -23.190 20.340 1.00 92.81 389 PRO A CA 1
ATOM 3105 C C . PRO A 1 389 ? -17.129 -22.920 18.829 1.00 92.81 389 PRO A C 1
ATOM 3107 O O . PRO A 1 389 ? -18.073 -22.277 18.362 1.00 92.81 389 PRO A O 1
ATOM 3110 N N . SER A 1 390 ? -16.175 -23.451 18.055 1.00 89.44 390 SER A N 1
ATOM 3111 C CA . SER A 1 390 ? -16.100 -23.247 16.599 1.00 89.44 390 SER A CA 1
ATOM 3112 C C . SER A 1 390 ? -17.346 -23.748 15.852 1.00 89.44 390 SER A C 1
ATOM 3114 O O . SER A 1 390 ? -17.732 -23.181 14.833 1.00 89.44 390 SER A O 1
ATOM 3116 N N . ASP A 1 391 ? -18.027 -24.779 16.361 1.00 88.81 391 ASP A N 1
ATOM 3117 C CA . ASP A 1 391 ? -19.276 -25.302 15.794 1.00 88.81 391 ASP A CA 1
ATOM 3118 C C . ASP A 1 391 ? -20.465 -24.346 15.974 1.00 88.81 391 ASP A C 1
ATOM 3120 O O . ASP A 1 391 ? -21.444 -24.463 15.239 1.00 88.81 391 ASP A O 1
ATOM 3124 N N . MET A 1 392 ? -20.386 -23.395 16.911 1.00 91.56 392 MET A N 1
ATOM 3125 C CA . MET A 1 392 ? -21.371 -22.327 17.089 1.00 91.56 392 MET A CA 1
ATOM 3126 C C . MET A 1 392 ? -21.054 -21.120 16.202 1.00 91.56 392 MET A C 1
ATOM 3128 O O . MET A 1 392 ? -21.934 -20.647 15.476 1.00 91.56 392 MET A O 1
ATOM 3132 N N . ALA A 1 393 ? -19.817 -20.623 16.254 1.00 93.50 393 ALA A N 1
ATOM 3133 C CA . ALA A 1 393 ? -19.334 -19.521 15.426 1.00 93.50 393 ALA A CA 1
ATOM 3134 C C . ALA A 1 393 ? -17.800 -19.448 15.438 1.00 93.50 393 ALA A C 1
ATOM 3136 O O . ALA A 1 393 ? -17.164 -19.758 16.444 1.00 93.50 393 ALA A O 1
ATOM 3137 N N . GLN A 1 394 ? -17.210 -18.979 14.340 1.00 93.06 394 GLN A N 1
ATOM 3138 C CA . GLN A 1 394 ? -15.757 -18.842 14.197 1.00 93.06 394 GLN A CA 1
ATOM 3139 C C . GLN A 1 394 ? -15.394 -17.735 13.203 1.00 93.06 394 GLN A C 1
ATOM 3141 O O . GLN A 1 394 ? -16.219 -17.335 12.381 1.00 93.06 394 GLN A O 1
ATOM 3146 N N . ILE A 1 395 ? -14.157 -17.246 13.256 1.00 93.94 395 ILE A N 1
ATOM 3147 C CA . ILE A 1 395 ? -13.640 -16.283 12.279 1.00 93.94 395 ILE A CA 1
ATOM 3148 C C . ILE A 1 395 ? -13.082 -17.054 11.085 1.00 93.94 395 ILE A C 1
ATOM 3150 O O . ILE A 1 395 ? -12.244 -17.935 11.260 1.00 93.94 395 ILE A O 1
ATOM 3154 N N . HIS A 1 396 ? -13.535 -16.723 9.881 1.00 91.88 396 HIS A N 1
ATOM 3155 C CA . HIS A 1 396 ? -12.977 -17.225 8.630 1.00 91.88 396 HIS A CA 1
ATOM 3156 C C . HIS A 1 396 ? -11.984 -16.192 8.097 1.00 91.88 396 HIS A C 1
ATOM 3158 O O . HIS A 1 396 ? -12.376 -15.060 7.820 1.00 91.88 396 HIS A O 1
ATOM 3164 N N . LEU A 1 397 ? -10.722 -16.588 7.944 1.00 89.31 397 LEU A N 1
ATOM 3165 C CA . LEU A 1 397 ? -9.673 -15.821 7.278 1.00 89.31 397 LEU A CA 1
ATOM 3166 C C . LEU A 1 397 ? -9.474 -16.388 5.868 1.00 89.31 397 LEU A C 1
ATOM 3168 O O . LEU A 1 397 ? -8.945 -17.489 5.723 1.00 89.31 397 LEU A O 1
ATOM 3172 N N . TYR A 1 398 ? -9.892 -15.654 4.835 1.00 85.19 398 TYR A N 1
ATOM 3173 C CA . TYR A 1 398 ? -9.743 -16.097 3.443 1.00 85.19 398 TYR A CA 1
ATOM 3174 C C . TYR A 1 398 ? -8.452 -15.558 2.824 1.00 85.19 398 TYR A C 1
ATOM 3176 O O . TYR A 1 398 ? -8.261 -14.343 2.730 1.00 85.19 398 TYR A O 1
ATOM 3184 N N . GLN A 1 399 ? -7.590 -16.452 2.339 1.00 78.94 399 GLN A N 1
ATOM 3185 C CA . GLN A 1 399 ? -6.305 -16.095 1.731 1.00 78.94 399 GLN A CA 1
ATOM 3186 C C . GLN A 1 399 ? -5.999 -16.917 0.470 1.00 78.94 399 GLN A C 1
ATOM 3188 O O . GLN A 1 399 ? -6.651 -17.921 0.189 1.00 78.94 399 GLN A O 1
ATOM 3193 N N . ASN A 1 400 ? -5.005 -16.486 -0.311 1.00 67.56 400 ASN A N 1
ATOM 3194 C CA . ASN A 1 400 ? -4.549 -17.203 -1.508 1.00 67.56 400 ASN A CA 1
ATOM 3195 C C . ASN A 1 400 ? -3.923 -18.570 -1.172 1.00 67.56 400 ASN A C 1
ATOM 3197 O O . ASN A 1 400 ? -3.466 -18.769 -0.042 1.00 67.56 400 ASN A O 1
ATOM 3201 N N . PRO A 1 401 ? -3.845 -19.496 -2.150 1.00 61.91 401 PRO A N 1
ATOM 3202 C CA . PRO A 1 401 ? -3.059 -20.713 -1.993 1.00 61.91 401 PRO A CA 1
ATOM 3203 C C . PRO A 1 401 ? -1.619 -20.341 -1.640 1.00 61.91 401 PRO A C 1
ATOM 3205 O O . PRO A 1 401 ? -0.949 -19.623 -2.386 1.00 61.91 401 PRO A O 1
ATOM 3208 N N . ILE A 1 402 ? -1.142 -20.816 -0.491 1.00 52.28 402 ILE A N 1
ATOM 3209 C CA . ILE A 1 402 ? 0.276 -20.721 -0.153 1.00 52.28 402 ILE A CA 1
ATOM 3210 C C . ILE A 1 402 ? 1.008 -21.641 -1.135 1.00 52.28 402 ILE A C 1
ATOM 3212 O O . ILE A 1 402 ? 0.615 -22.789 -1.317 1.00 52.28 402 ILE A O 1
ATOM 3216 N N . THR A 1 403 ? 2.083 -21.166 -1.762 1.00 41.41 403 THR A N 1
ATOM 3217 C CA . THR A 1 403 ? 2.965 -21.972 -2.629 1.00 41.41 403 THR A CA 1
ATOM 3218 C C . THR A 1 403 ? 3.741 -23.057 -1.872 1.00 41.41 403 THR A C 1
ATOM 3220 O O . THR A 1 403 ? 4.704 -23.603 -2.402 1.00 41.41 403 THR A O 1
ATOM 3223 N N . THR A 1 404 ? 3.378 -23.362 -0.627 1.00 35.56 404 THR A N 1
ATOM 3224 C CA . THR A 1 404 ? 3.908 -24.517 0.084 1.00 35.56 404 THR A CA 1
ATOM 3225 C C . THR A 1 404 ? 3.202 -25.761 -0.427 1.00 35.56 404 THR A C 1
ATOM 3227 O O . THR A 1 404 ? 1.976 -25.836 -0.441 1.00 35.56 404 THR A O 1
ATOM 3230 N N . GLU A 1 405 ? 4.003 -26.736 -0.849 1.00 33.28 405 GLU A N 1
ATOM 3231 C CA . GLU A 1 405 ? 3.608 -28.107 -1.162 1.00 33.28 405 GLU A CA 1
ATOM 3232 C C . GLU A 1 405 ? 2.949 -28.768 0.064 1.00 33.28 405 GLU A C 1
ATOM 3234 O O . GLU A 1 405 ? 3.547 -29.584 0.759 1.00 33.28 405 GLU A O 1
ATOM 3239 N N . TYR A 1 406 ? 1.711 -28.401 0.377 1.00 34.41 406 TYR A N 1
ATOM 3240 C CA . TYR A 1 406 ? 0.845 -29.231 1.196 1.00 34.41 406 TYR A CA 1
ATOM 3241 C C . TYR A 1 406 ? 0.110 -30.162 0.242 1.00 34.41 406 TYR A C 1
ATOM 3243 O O . TYR A 1 406 ? -0.680 -29.720 -0.591 1.00 34.41 406 TYR A O 1
ATOM 3251 N N . GLY A 1 407 ? 0.469 -31.445 0.323 1.00 37.97 407 GLY A N 1
ATOM 3252 C CA . GLY A 1 407 ? -0.092 -32.508 -0.501 1.00 37.97 407 GLY A CA 1
ATOM 3253 C C . GLY A 1 407 ? -1.616 -32.563 -0.437 1.00 37.97 407 GLY A C 1
ATOM 3254 O O . GLY A 1 407 ? -2.204 -32.126 0.550 1.00 37.97 407 GLY A O 1
ATOM 3255 N N . ASP A 1 408 ? -2.202 -33.094 -1.515 1.00 37.97 408 ASP A N 1
ATOM 3256 C CA . ASP A 1 408 ? -3.612 -33.440 -1.734 1.00 37.97 408 ASP A CA 1
ATOM 3257 C C . ASP A 1 408 ? -4.537 -33.108 -0.556 1.00 37.97 408 ASP A C 1
ATOM 3259 O O . ASP A 1 408 ? -4.884 -33.957 0.271 1.00 37.97 408 ASP A O 1
ATOM 3263 N N . VAL A 1 409 ? -4.931 -31.836 -0.466 1.00 44.12 409 VAL A N 1
ATOM 3264 C CA . VAL A 1 409 ? -5.944 -31.411 0.495 1.00 44.12 409 VAL A CA 1
ATOM 3265 C C . VAL A 1 409 ? -7.296 -31.882 -0.043 1.00 44.12 409 VAL A C 1
ATOM 3267 O O . VAL A 1 409 ? -7.629 -31.542 -1.179 1.00 44.12 409 VAL A O 1
ATOM 3270 N N . PRO A 1 410 ? -8.082 -32.657 0.727 1.00 43.72 410 PRO A N 1
ATOM 3271 C CA . PRO A 1 410 ? -9.364 -33.160 0.258 1.00 43.72 410 PRO A CA 1
ATOM 3272 C C . PRO A 1 410 ? -10.278 -32.020 -0.188 1.00 43.72 410 PRO A C 1
ATOM 3274 O O . PRO A 1 410 ? -10.523 -31.080 0.571 1.00 43.72 410 PRO A O 1
ATOM 3277 N N . GLU A 1 411 ? -10.796 -32.155 -1.404 1.00 48.09 411 GLU A N 1
ATOM 3278 C CA . GLU A 1 411 ? -11.851 -31.341 -1.999 1.00 48.09 411 GLU A CA 1
ATOM 3279 C C . GLU A 1 411 ? -13.079 -31.353 -1.075 1.00 48.09 411 GLU A C 1
ATOM 3281 O O . GLU A 1 411 ? -13.844 -32.315 -1.023 1.00 48.09 411 GLU A O 1
ATOM 3286 N N . ASN A 1 412 ? -13.243 -30.319 -0.257 1.00 52.91 412 ASN A N 1
ATOM 3287 C CA . ASN A 1 412 ? -14.437 -30.145 0.557 1.00 52.91 412 ASN A CA 1
ATOM 3288 C C . ASN A 1 412 ? -14.696 -28.650 0.699 1.00 52.91 412 ASN A C 1
ATOM 3290 O O . ASN A 1 412 ? -13.905 -27.929 1.298 1.00 52.91 412 ASN A O 1
ATOM 3294 N N . ASP A 1 413 ? -15.813 -28.205 0.134 1.00 57.34 413 ASP A N 1
ATOM 3295 C CA . ASP A 1 413 ? -16.209 -26.804 0.137 1.00 57.34 413 ASP A CA 1
ATOM 3296 C C . ASP A 1 413 ? -16.632 -26.308 1.529 1.00 57.34 413 ASP A C 1
ATOM 3298 O O . ASP A 1 413 ? -17.310 -27.016 2.285 1.00 57.34 413 ASP A O 1
ATOM 3302 N N . ASP A 1 414 ? -16.348 -25.032 1.815 1.00 65.50 414 ASP A N 1
ATOM 3303 C CA . ASP A 1 414 ? -16.941 -24.296 2.937 1.00 65.50 414 ASP A CA 1
ATOM 3304 C C . ASP A 1 414 ? -18.474 -24.232 2.790 1.00 65.50 414 ASP A C 1
ATOM 3306 O O . ASP A 1 414 ? -19.048 -23.368 2.113 1.00 65.50 414 ASP A O 1
ATOM 3310 N N . LYS A 1 415 ? -19.154 -25.160 3.471 1.00 70.31 415 LYS A N 1
ATOM 3311 C CA . LYS A 1 415 ? -20.617 -25.293 3.471 1.00 70.31 415 LYS A CA 1
ATOM 3312 C C . LYS A 1 415 ? -21.331 -24.059 4.017 1.00 70.31 415 LYS A C 1
ATOM 3314 O O . LYS A 1 415 ? -22.496 -23.842 3.680 1.00 70.31 415 LYS A O 1
ATOM 3319 N N . ARG A 1 416 ? -20.685 -23.260 4.876 1.00 76.00 416 ARG A N 1
ATOM 3320 C CA . ARG A 1 416 ? -21.336 -22.102 5.492 1.00 76.00 416 ARG A CA 1
ATOM 3321 C C . ARG A 1 416 ? -21.198 -20.861 4.628 1.00 76.00 416 ARG A C 1
ATOM 3323 O O . ARG A 1 416 ? -22.196 -20.169 4.447 1.00 76.00 416 ARG A O 1
ATOM 3330 N N . LEU A 1 417 ? -20.047 -20.630 3.998 1.00 75.69 417 LEU A N 1
ATOM 3331 C CA . LEU A 1 417 ? -19.946 -19.588 2.974 1.00 75.69 417 LEU A CA 1
ATOM 3332 C C . LEU A 1 417 ? -20.929 -19.856 1.826 1.00 75.69 417 LEU A C 1
ATOM 3334 O O . LEU A 1 417 ? -21.621 -18.932 1.397 1.00 75.69 417 LEU A O 1
ATOM 3338 N N . GLN A 1 418 ? -21.066 -21.117 1.386 1.00 74.94 418 GLN A N 1
ATOM 3339 C CA . GLN A 1 418 ? -22.049 -21.528 0.369 1.00 74.94 418 GLN A CA 1
ATOM 3340 C C . GLN A 1 418 ? -23.480 -21.058 0.678 1.00 74.94 418 GLN A C 1
ATOM 3342 O O . GLN A 1 418 ? -24.200 -20.676 -0.243 1.00 74.94 418 GLN A O 1
ATOM 3347 N N . HIS A 1 419 ? -23.881 -21.030 1.953 1.00 83.88 419 HIS A N 1
ATOM 3348 C CA . HIS A 1 419 ? -25.200 -20.546 2.367 1.00 83.88 419 HIS A CA 1
ATOM 3349 C C . HIS A 1 419 ? -25.414 -19.058 2.040 1.00 83.88 419 HIS A C 1
ATOM 3351 O O . HIS A 1 419 ? -26.493 -18.682 1.587 1.00 83.88 419 HIS A O 1
ATOM 3357 N N . TYR A 1 420 ? -24.387 -18.223 2.222 1.00 84.62 420 TYR A N 1
ATOM 3358 C CA . TYR A 1 420 ? -24.459 -16.778 1.980 1.00 84.62 420 TYR A CA 1
ATOM 3359 C C . TYR A 1 420 ? -24.131 -16.380 0.532 1.00 84.62 420 TYR A C 1
ATOM 3361 O O . TYR A 1 420 ? -24.471 -15.267 0.125 1.00 84.62 420 TYR A O 1
ATOM 3369 N N . LYS A 1 421 ? -23.517 -17.276 -0.265 1.00 83.62 421 LYS A N 1
ATOM 3370 C CA . LYS A 1 421 ? -23.105 -17.001 -1.658 1.00 83.62 421 LYS A CA 1
ATOM 3371 C C . LYS A 1 421 ? -24.205 -16.347 -2.515 1.00 83.62 421 LYS A C 1
ATOM 3373 O O . LYS A 1 421 ? -23.878 -15.368 -3.185 1.00 83.62 421 LYS A O 1
ATOM 3378 N N . PRO A 1 422 ? -25.478 -16.803 -2.518 1.00 84.88 422 PRO A N 1
ATOM 3379 C CA . PRO A 1 422 ? -26.514 -16.195 -3.357 1.00 84.88 422 PRO A CA 1
ATOM 3380 C C . PRO A 1 422 ? -26.798 -14.730 -2.997 1.00 84.88 422 PRO A C 1
ATOM 3382 O O . PRO A 1 422 ? -26.789 -13.870 -3.876 1.00 84.88 422 PRO A O 1
ATOM 3385 N N . SER A 1 423 ? -26.990 -14.438 -1.707 1.00 86.94 423 SER A N 1
ATOM 3386 C CA . SER A 1 423 ? -27.281 -13.083 -1.221 1.00 86.94 423 SER A CA 1
ATOM 3387 C C . SER A 1 423 ? -26.084 -12.151 -1.400 1.00 86.94 423 SER A C 1
ATOM 3389 O O . SER A 1 423 ? -26.242 -11.013 -1.840 1.00 86.94 423 SER A O 1
ATOM 3391 N N . LEU A 1 424 ? -24.872 -12.649 -1.127 1.00 87.44 424 LEU A N 1
ATOM 3392 C CA . LEU A 1 424 ? -23.644 -11.889 -1.350 1.00 87.44 424 LEU A CA 1
ATOM 3393 C C . LEU A 1 424 ? -23.465 -11.558 -2.837 1.00 87.44 424 LEU A C 1
ATOM 3395 O O . LEU A 1 424 ? -23.154 -10.420 -3.177 1.00 87.44 424 LEU A O 1
ATOM 3399 N N . ALA A 1 425 ? -23.719 -12.511 -3.737 1.00 84.44 425 ALA A N 1
ATOM 3400 C CA . ALA A 1 425 ? -23.632 -12.267 -5.174 1.00 84.44 425 ALA A CA 1
ATOM 3401 C C . ALA A 1 425 ? -24.613 -11.177 -5.647 1.00 84.44 425 ALA A C 1
ATOM 3403 O O . ALA A 1 425 ? -24.242 -10.341 -6.475 1.00 84.44 425 ALA A O 1
ATOM 3404 N N . GLU A 1 426 ? -25.837 -11.149 -5.110 1.00 84.75 426 GLU A N 1
ATOM 3405 C CA . GLU A 1 426 ? -26.828 -10.107 -5.414 1.00 84.75 426 GLU A CA 1
ATOM 3406 C C . GLU A 1 426 ? -26.364 -8.719 -4.945 1.00 84.75 426 GLU A C 1
ATOM 3408 O O . GLU A 1 426 ? -26.399 -7.758 -5.721 1.00 84.75 426 GLU A O 1
ATOM 3413 N N . HIS A 1 427 ? -25.874 -8.622 -3.707 1.00 87.06 427 HIS A N 1
ATOM 3414 C CA . HIS A 1 427 ? -25.347 -7.382 -3.135 1.00 87.06 427 HIS A CA 1
ATOM 3415 C C . HIS A 1 427 ? -24.163 -6.837 -3.939 1.00 87.06 427 HIS A C 1
ATOM 3417 O O . HIS A 1 427 ? -24.153 -5.671 -4.341 1.00 87.06 427 HIS A O 1
ATOM 3423 N N . LEU A 1 428 ? -23.199 -7.698 -4.269 1.00 84.94 428 LEU A N 1
ATOM 3424 C CA . LEU A 1 428 ? -22.050 -7.307 -5.080 1.00 84.94 428 LEU A CA 1
ATOM 3425 C C . LEU A 1 428 ? -22.469 -6.848 -6.474 1.00 84.94 428 LEU A C 1
ATOM 3427 O O . LEU A 1 428 ? -21.970 -5.835 -6.958 1.00 84.94 428 LEU A O 1
ATOM 3431 N N . ALA A 1 429 ? -23.411 -7.540 -7.121 1.00 82.00 429 ALA A N 1
ATOM 3432 C CA . ALA A 1 429 ? -23.921 -7.115 -8.420 1.00 82.00 429 ALA A CA 1
ATOM 3433 C C . ALA A 1 429 ? -24.539 -5.705 -8.363 1.00 82.00 429 ALA A C 1
ATOM 3435 O O . ALA A 1 429 ? -24.436 -4.952 -9.334 1.00 82.00 429 ALA A O 1
ATOM 3436 N N . ALA A 1 430 ? -25.152 -5.318 -7.240 1.00 83.75 430 ALA A N 1
ATOM 3437 C CA . ALA A 1 430 ? -25.647 -3.960 -7.033 1.00 83.75 430 ALA A CA 1
ATOM 3438 C C . ALA A 1 430 ? -24.506 -2.940 -6.877 1.00 83.75 430 ALA A C 1
ATOM 3440 O O . ALA A 1 430 ? -24.534 -1.903 -7.543 1.00 83.75 430 ALA A O 1
ATOM 3441 N N . VAL A 1 431 ? -23.482 -3.244 -6.070 1.00 85.69 431 VAL A N 1
ATOM 3442 C CA . VAL A 1 431 ? -22.303 -2.374 -5.893 1.00 85.69 431 VAL A CA 1
ATOM 3443 C C . VAL A 1 431 ? -21.579 -2.157 -7.222 1.00 85.69 431 VAL A C 1
ATOM 3445 O O . VAL A 1 431 ? -21.316 -1.021 -7.605 1.00 85.69 431 VAL A O 1
ATOM 3448 N N . LEU A 1 432 ? -21.341 -3.223 -7.988 1.00 81.44 432 LEU A N 1
ATOM 3449 C CA . LEU A 1 432 ? -20.663 -3.156 -9.285 1.00 81.44 432 LEU A CA 1
ATOM 3450 C C . LEU A 1 432 ? -21.413 -2.315 -10.328 1.00 81.44 432 LEU A C 1
ATOM 3452 O O . LEU A 1 432 ? -20.784 -1.688 -11.177 1.00 81.44 432 LEU A O 1
ATOM 3456 N N . ARG A 1 433 ? -22.750 -2.270 -10.266 1.00 82.25 433 ARG A N 1
ATOM 3457 C CA . ARG A 1 433 ? -23.557 -1.385 -11.128 1.00 82.25 433 ARG A CA 1
ATOM 3458 C C . ARG A 1 433 ? -23.409 0.088 -10.754 1.00 82.25 433 ARG A C 1
ATOM 3460 O O . ARG A 1 433 ? -23.511 0.940 -11.631 1.00 82.25 433 ARG A O 1
ATOM 3467 N N . LEU A 1 434 ? -23.211 0.382 -9.471 1.00 83.44 434 LEU A N 1
ATOM 3468 C CA . LEU A 1 434 ? -23.081 1.746 -8.951 1.00 83.44 434 LEU A CA 1
ATOM 3469 C C . LEU A 1 434 ? -21.651 2.276 -9.057 1.00 83.44 434 LEU A C 1
ATOM 3471 O O . LEU A 1 434 ? -21.456 3.481 -9.180 1.00 83.44 434 LEU A O 1
ATOM 3475 N N . LEU A 1 435 ? -20.675 1.372 -9.073 1.00 83.69 435 LEU A N 1
ATOM 3476 C CA . LEU A 1 435 ? -19.252 1.652 -9.193 1.00 83.69 435 LEU A CA 1
ATOM 3477 C C . LEU A 1 435 ? -18.709 1.093 -10.520 1.00 83.69 435 LEU A C 1
ATOM 3479 O O . LEU A 1 435 ? -17.966 0.108 -10.533 1.00 83.69 435 LEU A O 1
ATOM 3483 N N . PRO A 1 436 ? -19.064 1.704 -11.669 1.00 75.88 436 PRO A N 1
ATOM 3484 C CA . PRO A 1 436 ? -18.742 1.161 -12.984 1.00 75.88 436 PRO A CA 1
ATOM 3485 C C . PRO A 1 436 ? -17.237 1.085 -13.257 1.00 75.88 436 PRO A C 1
ATOM 3487 O O . PRO A 1 436 ? -16.831 0.250 -14.065 1.00 75.88 436 PRO A O 1
ATOM 3490 N N . MET A 1 437 ? -16.399 1.882 -12.580 1.00 78.81 437 MET A N 1
ATOM 3491 C CA . MET A 1 437 ? -14.938 1.780 -12.691 1.00 78.81 437 MET A CA 1
ATOM 3492 C C . MET A 1 437 ? -14.423 0.392 -12.285 1.00 78.81 437 MET A C 1
ATOM 3494 O O . MET A 1 437 ? -13.503 -0.119 -12.921 1.00 78.81 437 MET A O 1
ATOM 3498 N N . LEU A 1 438 ? -15.084 -0.269 -11.325 1.00 74.69 438 LEU A N 1
ATOM 3499 C CA . LEU A 1 438 ? -14.774 -1.648 -10.947 1.00 74.69 438 LEU A CA 1
ATOM 3500 C C . LEU A 1 438 ? -15.000 -2.597 -12.123 1.00 74.69 438 LEU A C 1
ATOM 3502 O O . LEU A 1 438 ? -14.261 -3.553 -12.275 1.00 74.69 438 LEU A O 1
ATOM 3506 N N . THR A 1 439 ? -15.979 -2.338 -12.990 1.00 68.00 439 THR A N 1
ATOM 3507 C CA . THR A 1 439 ? -16.281 -3.195 -14.155 1.00 68.00 439 THR A CA 1
ATOM 3508 C C . THR A 1 439 ? -15.437 -2.923 -15.393 1.00 68.00 439 THR A C 1
ATOM 3510 O O . THR A 1 439 ? -15.437 -3.721 -16.332 1.00 68.00 439 THR A O 1
ATOM 3513 N N . GLN A 1 440 ? -14.689 -1.821 -15.398 1.00 65.62 440 GLN A N 1
ATOM 3514 C CA . GLN A 1 440 ? -13.870 -1.407 -16.535 1.00 65.62 440 GLN A CA 1
ATOM 3515 C C . GLN A 1 440 ? -12.456 -1.990 -16.492 1.00 65.62 440 GLN A C 1
ATOM 3517 O O . GLN A 1 440 ? -11.827 -2.116 -17.547 1.00 65.62 440 GLN A O 1
ATOM 3522 N N . ASN A 1 441 ? -11.971 -2.401 -15.315 1.00 64.88 441 ASN A N 1
ATOM 3523 C CA . ASN A 1 441 ? -10.695 -3.092 -15.197 1.00 64.88 441 ASN A CA 1
ATOM 3524 C C . ASN A 1 441 ? -10.843 -4.549 -15.660 1.00 64.88 441 ASN A C 1
ATOM 3526 O O . ASN A 1 441 ? -11.199 -5.455 -14.911 1.00 64.88 441 ASN A O 1
ATOM 3530 N N . VAL A 1 442 ? -10.662 -4.763 -16.961 1.00 68.19 442 VAL A N 1
ATOM 3531 C CA . VAL A 1 442 ? -10.781 -6.086 -17.590 1.00 68.19 442 VAL A CA 1
ATOM 3532 C C . VAL A 1 442 ? -9.435 -6.765 -17.796 1.00 68.19 442 VAL A C 1
ATOM 3534 O O . VAL A 1 442 ? -9.429 -7.929 -18.179 1.00 68.19 442 VAL A O 1
ATOM 3537 N N . GLU A 1 443 ? -8.318 -6.068 -17.581 1.00 72.62 443 GLU A N 1
ATOM 3538 C CA . GLU A 1 443 ? -6.982 -6.585 -17.895 1.00 72.62 443 GLU A CA 1
ATOM 3539 C C . GLU A 1 443 ? -6.567 -7.698 -16.930 1.00 72.62 443 GLU A C 1
ATOM 3541 O O . GLU A 1 443 ? -6.000 -8.704 -17.351 1.00 72.62 443 GLU A O 1
ATOM 3546 N N . LEU A 1 444 ? -6.926 -7.569 -15.651 1.00 71.44 444 LEU A N 1
ATOM 3547 C CA . LEU A 1 444 ? -6.542 -8.507 -14.596 1.00 71.44 444 LEU A CA 1
ATOM 3548 C C . LEU A 1 444 ? -7.042 -9.950 -14.836 1.00 71.44 444 LEU A C 1
ATOM 3550 O O . LEU A 1 444 ? -6.360 -10.890 -14.445 1.00 71.44 444 LEU A O 1
ATOM 3554 N N . LYS A 1 445 ? -8.153 -10.167 -15.562 1.00 71.69 445 LYS A N 1
ATOM 3555 C CA . LYS A 1 445 ? -8.679 -11.526 -15.845 1.00 71.69 445 LYS A CA 1
ATOM 3556 C C . LYS A 1 445 ? -7.817 -12.305 -16.829 1.00 71.69 445 LYS A C 1
ATOM 3558 O O . LYS A 1 445 ? -8.033 -13.491 -17.049 1.00 71.69 445 LYS A O 1
ATOM 3563 N N . TRP A 1 446 ? -6.912 -11.609 -17.505 1.00 78.25 446 TRP A N 1
ATOM 3564 C CA . TRP A 1 446 ? -6.002 -12.205 -18.463 1.00 78.25 446 TRP A CA 1
ATOM 3565 C C . TRP A 1 446 ? -4.688 -12.607 -17.822 1.00 78.25 446 TRP A C 1
ATOM 3567 O O . TRP A 1 446 ? -3.798 -12.962 -18.578 1.00 78.25 446 TRP A O 1
ATOM 3577 N N . PHE A 1 447 ? -4.567 -12.570 -16.492 1.00 75.56 447 PHE A N 1
ATOM 3578 C CA . PHE A 1 447 ? -3.411 -13.053 -15.743 1.00 75.56 447 PHE A CA 1
ATOM 3579 C C . PHE A 1 447 ? -3.797 -14.233 -14.845 1.00 75.56 447 PHE A C 1
ATOM 3581 O O . PHE A 1 447 ? -4.918 -14.297 -14.345 1.00 75.56 447 PHE A O 1
ATOM 3588 N N . THR A 1 448 ? -2.864 -15.162 -14.631 1.00 73.50 448 THR A N 1
ATOM 3589 C CA . THR A 1 448 ? -3.117 -16.403 -13.872 1.00 73.50 448 THR A CA 1
ATOM 3590 C C . THR A 1 448 ? -2.263 -16.558 -12.613 1.00 73.50 448 THR A C 1
ATOM 3592 O O . THR A 1 448 ? -2.583 -17.396 -11.774 1.00 73.50 448 THR A O 1
ATOM 3595 N N . LYS A 1 449 ? -1.207 -15.751 -12.436 1.00 76.44 449 LYS A N 1
ATOM 3596 C CA . LYS A 1 449 ? -0.314 -15.794 -11.266 1.00 76.44 449 LYS A CA 1
ATOM 3597 C C . LYS A 1 449 ? -0.303 -14.455 -10.534 1.00 76.44 449 LYS A C 1
ATOM 3599 O O . LYS A 1 449 ? -0.209 -13.409 -11.175 1.00 76.44 449 LYS A O 1
ATOM 3604 N N . TRP A 1 450 ? -0.347 -14.502 -9.203 1.00 79.00 450 TRP A N 1
ATOM 3605 C CA . TRP A 1 450 ? -0.552 -13.339 -8.336 1.00 79.00 450 TRP A CA 1
ATOM 3606 C C . TRP A 1 450 ? 0.441 -13.314 -7.171 1.00 79.00 450 TRP A C 1
ATOM 3608 O O . TRP A 1 450 ? 0.911 -14.363 -6.732 1.00 79.00 450 TRP A O 1
ATOM 3618 N N . THR A 1 451 ? 0.757 -12.123 -6.667 1.00 81.12 451 THR A N 1
ATOM 3619 C CA . THR A 1 451 ? 1.473 -11.942 -5.394 1.00 81.12 451 THR A CA 1
ATOM 3620 C C . THR A 1 451 ? 0.524 -12.125 -4.202 1.00 81.12 451 THR A C 1
ATOM 3622 O O . THR A 1 451 ? -0.698 -12.129 -4.364 1.00 81.12 451 THR A O 1
ATOM 3625 N N . HIS A 1 452 ? 1.058 -12.206 -2.977 1.00 72.75 452 HIS A N 1
ATOM 3626 C CA . HIS A 1 452 ? 0.224 -12.302 -1.770 1.00 72.75 452 HIS A CA 1
ATOM 3627 C C . HIS A 1 452 ? -0.607 -11.030 -1.493 1.00 72.75 452 HIS A C 1
ATOM 3629 O O . HIS A 1 452 ? -1.611 -11.101 -0.790 1.00 72.75 452 HIS A O 1
ATOM 3635 N N . TRP A 1 453 ? -0.238 -9.886 -2.086 1.00 72.56 453 TRP A N 1
ATOM 3636 C CA . TRP A 1 453 ? -1.023 -8.644 -2.067 1.00 72.56 453 TRP A CA 1
ATOM 3637 C C . TRP A 1 453 ? -1.864 -8.440 -3.339 1.00 72.56 453 TRP A C 1
ATOM 3639 O O . TRP A 1 453 ? -2.373 -7.355 -3.560 1.00 72.56 453 TRP A O 1
ATOM 3649 N N . HIS A 1 454 ? -2.065 -9.482 -4.155 1.00 73.94 454 HIS A N 1
ATOM 3650 C CA . HIS A 1 454 ? -3.015 -9.525 -5.278 1.00 73.94 454 HIS A CA 1
ATOM 3651 C C . HIS A 1 454 ? -2.710 -8.637 -6.490 1.00 73.94 454 HIS A C 1
ATOM 3653 O O . HIS A 1 454 ? -3.623 -8.076 -7.101 1.00 73.94 454 HIS A O 1
ATOM 3659 N N . VAL A 1 455 ? -1.448 -8.591 -6.921 1.00 81.12 455 VAL A N 1
ATOM 3660 C CA . VAL A 1 455 ? -1.087 -8.066 -8.253 1.00 81.12 455 VAL A CA 1
ATOM 3661 C C . VAL A 1 455 ? -0.527 -9.148 -9.168 1.00 81.12 455 VAL A C 1
ATOM 3663 O O . VAL A 1 455 ? 0.024 -10.130 -8.665 1.00 81.12 455 VAL A O 1
ATOM 3666 N N . PRO A 1 456 ? -0.630 -8.993 -10.502 1.00 84.69 456 PRO A N 1
ATOM 3667 C CA . PRO A 1 456 ? -0.103 -9.977 -11.436 1.00 84.69 456 PRO A CA 1
ATOM 3668 C C . PRO A 1 456 ? 1.415 -10.152 -11.337 1.00 84.69 456 PRO A C 1
ATOM 3670 O O . PRO A 1 456 ? 2.163 -9.169 -11.331 1.00 84.69 456 PRO A O 1
ATOM 3673 N N . VAL A 1 457 ? 1.856 -11.413 -11.365 1.00 89.69 457 VAL A N 1
ATOM 3674 C CA . VAL A 1 457 ? 3.249 -11.806 -11.613 1.00 89.69 457 VAL A CA 1
ATOM 3675 C C . VAL A 1 457 ? 3.390 -12.194 -13.085 1.00 89.69 457 VAL A C 1
ATOM 3677 O O . VAL A 1 457 ? 3.025 -13.297 -13.504 1.00 89.69 457 VAL A O 1
ATOM 3680 N N . VAL A 1 458 ? 3.904 -11.267 -13.888 1.00 93.81 458 VAL A N 1
ATOM 3681 C CA . VAL A 1 458 ? 4.041 -11.410 -15.339 1.00 93.81 458 VAL A CA 1
ATOM 3682 C C . VAL A 1 458 ? 5.212 -12.333 -15.658 1.00 93.81 458 VAL A C 1
ATOM 3684 O O . VAL A 1 458 ? 6.332 -12.105 -15.214 1.00 93.81 458 VAL A O 1
ATOM 3687 N N . GLY A 1 459 ? 4.938 -13.371 -16.438 1.00 90.75 459 GLY A N 1
ATOM 3688 C CA . GLY A 1 459 ? 5.894 -14.360 -16.930 1.00 90.75 459 GLY A CA 1
ATOM 3689 C C . GLY A 1 459 ? 5.298 -15.077 -18.135 1.00 90.75 459 GLY A C 1
ATOM 3690 O O . GLY A 1 459 ? 4.078 -15.015 -18.336 1.00 90.75 459 GLY A O 1
ATOM 3691 N N . GLU A 1 460 ? 6.117 -15.729 -18.960 1.00 87.25 460 GLU A N 1
ATOM 3692 C CA . GLU A 1 460 ? 5.570 -16.451 -20.117 1.00 87.25 460 GLU A CA 1
ATOM 3693 C C . GLU A 1 460 ? 4.594 -17.545 -19.647 1.00 87.25 460 GLU A C 1
ATOM 3695 O O . GLU A 1 460 ? 4.877 -18.282 -18.708 1.00 87.25 460 GLU A O 1
ATOM 3700 N N . GLY A 1 461 ? 3.420 -17.627 -20.280 1.00 83.12 461 GLY A N 1
ATOM 3701 C CA . GLY A 1 461 ? 2.353 -18.557 -19.887 1.00 83.12 461 GLY A CA 1
ATOM 3702 C C . GLY A 1 461 ? 1.421 -18.046 -18.781 1.00 83.12 461 GLY A C 1
ATOM 3703 O O . GLY A 1 461 ? 0.334 -18.595 -18.620 1.00 83.12 461 GLY A O 1
ATOM 3704 N N . ASN A 1 462 ? 1.766 -16.954 -18.089 1.00 85.31 462 ASN A N 1
ATOM 3705 C CA . ASN A 1 462 ? 0.932 -16.400 -17.013 1.00 85.31 462 ASN A CA 1
ATOM 3706 C C . ASN A 1 462 ? -0.104 -15.374 -17.494 1.00 85.31 462 ASN A C 1
ATOM 3708 O O . ASN A 1 462 ? -0.749 -14.735 -16.660 1.00 85.31 462 ASN A O 1
ATOM 3712 N N . PHE A 1 463 ? -0.234 -15.153 -18.809 1.00 85.69 463 PHE A N 1
ATOM 3713 C CA . PHE A 1 463 ? -1.172 -14.170 -19.344 1.00 85.69 463 PHE A CA 1
ATOM 3714 C C . PHE A 1 463 ? -1.691 -14.447 -20.764 1.00 85.69 463 PHE A C 1
ATOM 3716 O O . PHE A 1 463 ? -1.021 -15.073 -21.586 1.00 85.69 463 PHE A O 1
ATOM 3723 N N . ASN A 1 464 ? -2.869 -13.903 -21.094 1.00 85.19 464 ASN A N 1
ATOM 3724 C CA . ASN A 1 464 ? -3.434 -13.933 -22.447 1.00 85.19 464 ASN A CA 1
ATOM 3725 C C . ASN A 1 464 ? -2.932 -12.745 -23.288 1.00 85.19 464 ASN A C 1
ATOM 3727 O O . ASN A 1 464 ? -3.511 -11.653 -23.287 1.00 85.19 464 ASN A O 1
ATOM 3731 N N . ARG A 1 465 ? -1.850 -12.983 -24.039 1.00 88.31 465 ARG A N 1
ATOM 3732 C CA . ARG A 1 465 ? -1.196 -11.987 -24.905 1.00 88.31 465 ARG A CA 1
ATOM 3733 C C . ARG A 1 465 ? -2.133 -11.390 -25.958 1.00 88.31 465 ARG A C 1
ATOM 3735 O O . ARG A 1 465 ? -2.116 -10.181 -26.171 1.00 88.31 465 ARG A O 1
ATOM 3742 N N . GLU A 1 466 ? -2.947 -12.210 -26.622 1.00 88.31 466 GLU A N 1
ATOM 3743 C CA . GLU A 1 466 ? -3.842 -11.738 -27.686 1.00 88.31 466 GLU A CA 1
ATOM 3744 C C . GLU A 1 466 ? -4.898 -10.773 -27.138 1.00 88.31 466 GLU A C 1
ATOM 3746 O O . GLU A 1 466 ? -5.146 -9.713 -27.721 1.00 88.31 466 GLU A O 1
ATOM 3751 N N . ALA A 1 467 ? -5.487 -11.112 -25.991 1.00 86.19 467 ALA A N 1
ATOM 3752 C CA . ALA A 1 467 ? -6.515 -10.300 -25.366 1.00 86.19 467 ALA A CA 1
ATOM 3753 C C . ALA A 1 467 ? -5.967 -8.946 -24.887 1.00 86.19 467 ALA A C 1
ATOM 3755 O O . ALA A 1 467 ? -6.577 -7.913 -25.179 1.00 86.19 467 ALA A O 1
ATOM 3756 N N . LEU A 1 468 ? -4.787 -8.937 -24.255 1.00 88.62 468 LEU A N 1
ATOM 3757 C CA . LEU A 1 468 ? -4.086 -7.710 -23.862 1.00 88.62 468 LEU A CA 1
ATOM 3758 C C . LEU A 1 468 ? -3.752 -6.844 -25.082 1.00 88.62 468 LEU A C 1
ATOM 3760 O O . LEU A 1 468 ? -4.147 -5.678 -25.143 1.00 88.62 468 LEU A O 1
ATOM 3764 N N . ASN A 1 469 ? -3.125 -7.416 -26.111 1.00 89.88 469 ASN A N 1
ATOM 3765 C CA . ASN A 1 469 ? -2.799 -6.676 -27.332 1.00 89.88 469 ASN A CA 1
ATOM 3766 C C . ASN A 1 469 ? -4.053 -6.070 -27.973 1.00 89.88 469 ASN A C 1
ATOM 3768 O O . ASN A 1 469 ? -4.067 -4.888 -28.317 1.00 89.88 469 ASN A O 1
ATOM 3772 N N . LYS A 1 470 ? -5.144 -6.838 -28.081 1.00 88.75 470 LYS A N 1
ATOM 3773 C CA . LYS A 1 470 ? -6.427 -6.352 -28.609 1.00 88.75 470 LYS A CA 1
ATOM 3774 C C . LYS A 1 470 ? -6.997 -5.204 -27.775 1.00 88.75 470 LYS A C 1
ATOM 3776 O O . LYS A 1 470 ? -7.528 -4.253 -28.347 1.00 88.75 470 LYS A O 1
ATOM 3781 N N . HIS A 1 471 ? -6.885 -5.284 -26.452 1.00 85.94 471 HIS A N 1
ATOM 3782 C CA . HIS A 1 471 ? -7.376 -4.264 -25.531 1.00 85.94 471 HIS A CA 1
ATOM 3783 C C . HIS A 1 471 ? -6.622 -2.938 -25.661 1.00 85.94 471 HIS A C 1
ATOM 3785 O O . HIS A 1 471 ? -7.243 -1.876 -25.716 1.00 85.94 471 HIS A O 1
ATOM 3791 N N . HIS A 1 472 ? -5.294 -2.991 -25.772 1.00 89.00 472 HIS A N 1
ATOM 3792 C CA . HIS A 1 472 ? -4.467 -1.789 -25.876 1.00 89.00 472 HIS A CA 1
ATOM 3793 C C . HIS A 1 472 ? -4.369 -1.231 -27.299 1.00 89.00 472 HIS A C 1
ATOM 3795 O O . HIS A 1 472 ? -4.112 -0.036 -27.451 1.00 89.00 472 HIS A O 1
ATOM 3801 N N . LYS A 1 473 ? -4.638 -2.032 -28.341 1.00 86.38 473 LYS A N 1
ATOM 3802 C CA . LYS A 1 473 ? -4.475 -1.654 -29.760 1.00 86.38 473 LYS A CA 1
ATOM 3803 C C . LYS A 1 473 ? -5.063 -0.286 -30.124 1.00 86.38 473 LYS A C 1
ATOM 3805 O O . LYS A 1 473 ? -4.470 0.449 -30.910 1.00 86.38 473 LYS A O 1
ATOM 3810 N N . ASN A 1 474 ? -6.210 0.069 -29.543 1.00 82.00 474 ASN A N 1
ATOM 3811 C CA . ASN A 1 474 ? -6.921 1.315 -29.847 1.00 82.00 474 ASN A CA 1
ATOM 3812 C C . ASN A 1 474 ? -6.642 2.457 -28.854 1.00 82.00 474 ASN A C 1
ATOM 3814 O O . ASN A 1 474 ? -7.064 3.583 -29.110 1.00 82.00 474 ASN A O 1
ATOM 3818 N N . LYS A 1 475 ? -5.921 2.209 -27.751 1.00 83.19 475 LYS A N 1
ATOM 3819 C CA . LYS A 1 475 ? -5.722 3.178 -26.656 1.00 83.19 475 LYS A CA 1
ATOM 3820 C C . LYS A 1 475 ? -4.740 4.324 -26.978 1.00 83.19 475 LYS A C 1
ATOM 3822 O O . LYS A 1 475 ? -4.479 5.136 -26.109 1.00 83.19 475 LYS A O 1
ATOM 3827 N N . ARG A 1 476 ? -4.202 4.424 -28.206 1.00 88.62 476 ARG A N 1
ATOM 3828 C CA . ARG A 1 476 ? -3.228 5.461 -28.649 1.00 88.62 476 ARG A CA 1
ATOM 3829 C C . ARG A 1 476 ? -2.097 5.747 -27.639 1.00 88.62 476 ARG A C 1
ATOM 3831 O O . ARG A 1 476 ? -1.629 6.876 -27.551 1.00 88.62 476 ARG A O 1
ATOM 3838 N N . LEU A 1 477 ? -1.646 4.710 -26.932 1.00 94.69 477 LEU A N 1
ATOM 3839 C CA . LEU A 1 477 ? -0.639 4.846 -25.883 1.00 94.69 477 LEU A CA 1
ATOM 3840 C C . LEU A 1 477 ? 0.721 5.261 -26.450 1.00 94.69 477 LEU A C 1
ATOM 3842 O O . LEU A 1 477 ? 1.149 4.755 -27.498 1.00 94.69 477 LEU A O 1
ATOM 3846 N N . THR A 1 478 ? 1.404 6.124 -25.708 1.00 97.81 478 THR A N 1
ATOM 3847 C CA . THR A 1 478 ? 2.804 6.496 -25.891 1.00 97.81 478 THR A CA 1
ATOM 3848 C C . THR A 1 478 ? 3.611 6.000 -24.698 1.00 97.81 478 THR A C 1
ATOM 3850 O O . THR A 1 478 ? 3.319 6.351 -23.560 1.00 97.81 478 THR A O 1
ATOM 3853 N N . ILE A 1 479 ? 4.626 5.176 -24.952 1.00 98.56 479 ILE A N 1
ATOM 3854 C CA . ILE A 1 479 ? 5.464 4.575 -23.915 1.00 98.56 479 ILE A CA 1
ATOM 3855 C C . ILE A 1 479 ? 6.855 5.205 -23.980 1.00 98.56 479 ILE A C 1
ATOM 3857 O O . ILE A 1 479 ? 7.487 5.249 -25.035 1.00 98.56 479 ILE A O 1
ATOM 3861 N N . GLY A 1 480 ? 7.339 5.696 -22.848 1.00 98.56 480 GLY A N 1
ATOM 3862 C CA . GLY A 1 480 ? 8.703 6.167 -22.686 1.00 98.56 480 GLY A CA 1
ATOM 3863 C C . GLY A 1 480 ? 9.653 5.034 -22.312 1.00 98.56 480 GLY A C 1
ATOM 3864 O O . GLY A 1 480 ? 9.304 4.160 -21.519 1.00 98.56 480 GLY A O 1
ATOM 3865 N N . LEU A 1 481 ? 10.874 5.088 -22.836 1.00 98.75 481 LEU A N 1
ATOM 3866 C CA . LEU A 1 481 ? 11.987 4.242 -22.408 1.00 98.75 481 LEU A CA 1
ATOM 3867 C C . LEU A 1 481 ? 13.186 5.131 -22.095 1.00 98.75 481 LEU A C 1
ATOM 3869 O O . LEU A 1 481 ? 13.700 5.792 -22.992 1.00 98.75 481 LEU A O 1
ATOM 3873 N N . THR A 1 482 ? 13.630 5.177 -20.844 1.00 98.56 482 THR A N 1
ATOM 3874 C CA . THR A 1 482 ? 14.843 5.906 -20.466 1.00 98.56 482 THR A CA 1
ATOM 3875 C C . THR A 1 482 ? 16.029 4.969 -20.352 1.00 98.56 482 THR A C 1
ATOM 3877 O O . THR A 1 482 ? 15.906 3.915 -19.726 1.00 98.56 482 THR A O 1
ATOM 3880 N N . VAL A 1 483 ? 17.175 5.401 -20.869 1.00 98.31 483 VAL A N 1
ATOM 3881 C CA . VAL A 1 483 ? 18.435 4.660 -20.800 1.00 98.31 483 VAL A CA 1
ATOM 3882 C C . VAL A 1 483 ? 19.598 5.613 -20.527 1.00 98.31 483 VAL A C 1
ATOM 3884 O O . VAL A 1 483 ? 19.671 6.702 -21.102 1.00 98.31 483 VAL A O 1
ATOM 3887 N N . PHE A 1 484 ? 20.505 5.204 -19.640 1.00 98.19 484 PHE A N 1
ATOM 3888 C CA . PHE A 1 484 ? 21.723 5.941 -19.302 1.00 98.19 484 PHE A CA 1
ATOM 3889 C C . PHE A 1 484 ? 22.938 5.215 -19.872 1.00 98.19 484 PHE A C 1
ATOM 3891 O O . PHE A 1 484 ? 23.174 4.053 -19.553 1.00 98.19 484 PHE A O 1
ATOM 3898 N N . ALA A 1 485 ? 23.725 5.909 -20.689 1.00 96.94 485 ALA A N 1
ATOM 3899 C CA . ALA A 1 485 ? 24.939 5.371 -21.284 1.00 96.94 485 ALA A CA 1
ATOM 3900 C C . ALA A 1 485 ? 26.075 6.390 -21.119 1.00 96.94 485 ALA A C 1
ATOM 3902 O O . ALA A 1 485 ? 26.205 7.334 -21.893 1.00 96.94 485 ALA A O 1
ATOM 3903 N N . VAL A 1 486 ? 26.856 6.233 -20.049 1.00 95.75 486 VAL A N 1
ATOM 3904 C CA . VAL A 1 486 ? 27.871 7.210 -19.624 1.00 95.75 486 VAL A CA 1
ATOM 3905 C C . VAL A 1 486 ? 29.267 6.609 -19.725 1.00 95.75 486 VAL A C 1
ATOM 3907 O O . VAL A 1 486 ? 29.496 5.467 -19.313 1.00 95.75 486 VAL A O 1
ATOM 3910 N N . GLY A 1 487 ? 30.217 7.382 -20.252 1.00 93.88 487 GLY A N 1
ATOM 3911 C CA . GLY A 1 487 ? 31.574 6.910 -20.496 1.00 93.88 487 GLY A CA 1
ATOM 3912 C C . GLY A 1 487 ? 31.571 5.711 -21.446 1.00 93.88 487 GLY A C 1
ATOM 3913 O O . GLY A 1 487 ? 30.855 5.699 -22.442 1.00 93.88 487 GLY A O 1
ATOM 3914 N N . LYS A 1 488 ? 32.325 4.659 -21.113 1.00 93.62 488 LYS A N 1
ATOM 3915 C CA . LYS A 1 488 ? 32.455 3.477 -21.980 1.00 93.62 488 LYS A CA 1
ATOM 3916 C C . LYS A 1 488 ? 31.142 2.713 -22.176 1.00 93.62 488 LYS A C 1
ATOM 3918 O O . LYS A 1 488 ? 31.001 1.999 -23.157 1.00 93.62 488 LYS A O 1
ATOM 3923 N N . TYR A 1 489 ? 30.151 2.865 -21.298 1.00 94.44 489 TYR A N 1
ATOM 3924 C CA . TYR A 1 489 ? 28.856 2.204 -21.500 1.00 94.44 489 TYR A CA 1
ATOM 3925 C C . TYR A 1 489 ? 28.138 2.711 -22.761 1.00 94.44 489 TYR A C 1
ATOM 3927 O O . TYR A 1 489 ? 27.404 1.951 -23.392 1.00 94.44 489 TYR A O 1
ATOM 3935 N N . LEU A 1 490 ? 28.396 3.964 -23.159 1.00 93.94 490 LEU A N 1
ATOM 3936 C CA . LEU A 1 490 ? 27.957 4.518 -24.438 1.00 93.94 490 LEU A CA 1
ATOM 3937 C C . LEU A 1 490 ? 28.537 3.711 -25.599 1.00 93.94 490 LEU A C 1
ATOM 3939 O O . LEU A 1 490 ? 27.782 3.216 -26.432 1.00 93.94 490 LEU A O 1
ATOM 3943 N N . ASP A 1 491 ? 29.858 3.543 -25.607 1.00 91.75 491 ASP A N 1
ATOM 3944 C CA . ASP A 1 491 ? 30.591 2.930 -26.714 1.00 91.75 491 ASP A CA 1
ATOM 3945 C C . ASP A 1 491 ? 30.260 1.435 -26.885 1.00 91.75 491 ASP A C 1
ATOM 3947 O O . ASP A 1 491 ? 30.200 0.938 -28.006 1.00 91.75 491 ASP A O 1
ATOM 3951 N N . TYR A 1 492 ? 30.051 0.706 -25.783 1.00 92.44 492 TYR A N 1
ATOM 3952 C CA . TYR A 1 492 ? 29.910 -0.756 -25.814 1.00 92.44 492 TYR A CA 1
ATOM 3953 C C . TYR A 1 492 ? 28.468 -1.253 -25.962 1.00 92.44 492 TYR A C 1
ATOM 3955 O O . TYR A 1 492 ? 28.262 -2.332 -26.520 1.00 92.44 492 TYR A O 1
ATOM 3963 N N . PHE A 1 493 ? 27.477 -0.521 -25.442 1.00 96.00 493 PHE A N 1
ATOM 3964 C CA . PHE A 1 493 ? 26.138 -1.091 -25.238 1.00 96.00 493 PHE A CA 1
ATOM 3965 C C . PHE A 1 493 ? 25.006 -0.318 -25.917 1.00 96.00 493 PHE A C 1
ATOM 3967 O O . PHE A 1 493 ? 24.022 -0.933 -26.327 1.00 96.00 493 PHE A O 1
ATOM 3974 N N . LEU A 1 494 ? 25.129 1.006 -26.081 1.00 96.62 494 LEU A N 1
ATOM 3975 C CA . LEU A 1 494 ? 23.994 1.842 -26.485 1.00 96.62 494 LEU A CA 1
ATOM 3976 C C . LEU A 1 494 ? 23.414 1.454 -27.851 1.00 96.62 494 LEU A C 1
ATOM 3978 O O . LEU A 1 494 ? 22.197 1.368 -27.990 1.00 96.62 494 LEU A O 1
ATOM 3982 N N . GLU A 1 495 ? 24.254 1.193 -28.852 1.00 95.94 495 GLU A N 1
ATOM 3983 C CA . GLU A 1 495 ? 23.779 0.827 -30.192 1.00 95.94 495 GLU A CA 1
ATOM 3984 C C . GLU A 1 495 ? 22.954 -0.471 -30.170 1.00 95.94 495 GLU A C 1
ATOM 3986 O O . GLU A 1 495 ? 21.826 -0.500 -30.665 1.00 95.94 495 GLU A O 1
ATOM 3991 N N . GLN A 1 496 ? 23.475 -1.530 -29.541 1.00 95.88 496 GLN A N 1
ATOM 3992 C CA . GLN A 1 496 ? 22.789 -2.825 -29.461 1.00 95.88 496 GLN A CA 1
ATOM 3993 C C . GLN A 1 496 ? 21.488 -2.737 -28.655 1.00 95.88 496 GLN A C 1
ATOM 3995 O O . GLN A 1 496 ? 20.472 -3.322 -29.050 1.00 95.88 496 GLN A O 1
ATOM 4000 N N . PHE A 1 497 ? 21.492 -1.950 -27.576 1.00 97.44 497 PHE A N 1
ATOM 4001 C CA . PHE A 1 497 ? 20.296 -1.664 -26.795 1.00 97.44 497 PHE A CA 1
ATOM 4002 C C . PHE A 1 497 ? 19.218 -1.002 -27.665 1.00 97.44 497 PHE A C 1
ATOM 4004 O O . PHE A 1 497 ? 18.091 -1.489 -27.724 1.00 97.44 497 PHE A O 1
ATOM 4011 N N . LEU A 1 498 ? 19.557 0.067 -28.398 1.00 97.00 498 LEU A N 1
ATOM 4012 C CA . LEU A 1 498 ? 18.600 0.800 -29.236 1.00 97.00 498 LEU A CA 1
ATOM 4013 C C . LEU A 1 498 ? 18.051 -0.058 -30.385 1.00 97.00 498 LEU A C 1
ATOM 4015 O O . LEU A 1 498 ? 16.841 -0.057 -30.621 1.00 97.00 498 LEU A O 1
ATOM 4019 N N . VAL A 1 499 ? 18.914 -0.824 -31.063 1.00 96.38 499 VAL A N 1
ATOM 4020 C CA . VAL A 1 499 ? 18.516 -1.731 -32.154 1.00 96.38 499 VAL A CA 1
ATOM 4021 C C . VAL A 1 499 ? 17.583 -2.832 -31.645 1.00 96.38 499 VAL A C 1
ATOM 4023 O O . VAL A 1 499 ? 16.572 -3.146 -32.277 1.00 96.38 499 VAL A O 1
ATOM 4026 N N . SER A 1 500 ? 17.895 -3.429 -30.492 1.00 97.38 500 SER A N 1
ATOM 4027 C CA . SER A 1 500 ? 17.050 -4.477 -29.918 1.00 97.38 500 SER A CA 1
ATOM 4028 C C . SER A 1 500 ? 15.727 -3.929 -29.366 1.00 97.38 500 SER A C 1
ATOM 4030 O O . SER A 1 500 ? 14.684 -4.564 -29.548 1.00 97.38 500 SER A O 1
ATOM 4032 N N . ALA A 1 501 ? 15.735 -2.729 -28.777 1.00 97.06 501 ALA A N 1
ATOM 4033 C CA . ALA A 1 501 ? 14.533 -2.043 -28.314 1.00 97.06 501 ALA A CA 1
ATOM 4034 C C . ALA A 1 501 ? 13.572 -1.727 -29.472 1.00 97.06 501 ALA A C 1
ATOM 4036 O O . ALA A 1 501 ? 12.385 -2.029 -29.361 1.00 97.06 501 ALA A O 1
ATOM 4037 N N . ASP A 1 502 ? 14.058 -1.202 -30.605 1.00 95.94 502 ASP A N 1
ATOM 4038 C CA . ASP A 1 502 ? 13.206 -0.936 -31.779 1.00 95.94 502 ASP A CA 1
ATOM 4039 C C . ASP A 1 502 ? 12.473 -2.203 -32.253 1.00 95.94 502 ASP A C 1
ATOM 4041 O O . ASP A 1 502 ? 11.274 -2.166 -32.552 1.00 95.94 502 ASP A O 1
ATOM 4045 N N . LYS A 1 503 ? 13.177 -3.344 -32.222 1.00 95.94 503 LYS A N 1
ATOM 4046 C CA . LYS A 1 503 ? 12.669 -4.640 -32.678 1.00 95.94 503 LYS A CA 1
ATOM 4047 C C . LYS A 1 503 ? 11.629 -5.271 -31.750 1.00 95.94 503 LYS A C 1
ATOM 4049 O O . LYS A 1 503 ? 10.721 -5.941 -32.243 1.00 95.94 503 LYS A O 1
ATOM 4054 N N . TYR A 1 504 ? 11.769 -5.126 -30.433 1.00 97.56 504 TYR A N 1
ATOM 4055 C CA . TYR A 1 504 ? 11.013 -5.943 -29.474 1.00 97.56 504 TYR A CA 1
ATOM 4056 C C . TYR A 1 504 ? 10.202 -5.159 -28.445 1.00 97.56 504 TYR A C 1
ATOM 4058 O O . TYR A 1 504 ? 9.232 -5.704 -27.913 1.00 97.56 504 TYR A O 1
ATOM 4066 N N . PHE A 1 505 ? 10.561 -3.909 -28.157 1.00 97.69 505 PHE A N 1
ATOM 4067 C CA . PHE A 1 505 ? 9.899 -3.120 -27.127 1.00 97.69 505 PHE A CA 1
ATOM 4068 C C . PHE A 1 505 ? 8.654 -2.430 -27.689 1.00 97.69 505 PHE A C 1
ATOM 4070 O O . PHE A 1 505 ? 8.731 -1.565 -28.569 1.00 97.69 505 PHE A O 1
ATOM 4077 N N . MET A 1 506 ? 7.486 -2.816 -27.166 1.00 96.38 506 MET A N 1
ATOM 4078 C CA . MET A 1 506 ? 6.196 -2.166 -27.423 1.00 96.38 506 MET A CA 1
ATOM 4079 C C . MET A 1 506 ? 5.920 -1.955 -28.925 1.00 96.38 506 MET A C 1
ATOM 4081 O O . MET A 1 506 ? 5.518 -0.870 -29.358 1.00 96.38 506 MET A O 1
ATOM 4085 N N . THR A 1 507 ? 6.186 -2.977 -29.748 1.00 92.38 507 THR A N 1
ATOM 4086 C CA . THR A 1 507 ? 6.230 -2.924 -31.230 1.00 92.38 507 THR A CA 1
ATOM 4087 C C . THR A 1 507 ? 5.006 -2.256 -31.871 1.00 92.38 507 THR A C 1
ATOM 4089 O O . THR A 1 507 ? 5.143 -1.448 -32.795 1.00 92.38 507 THR A O 1
ATOM 4092 N N . ASP A 1 508 ? 3.816 -2.486 -31.317 1.00 89.75 508 ASP A N 1
ATOM 4093 C CA . ASP A 1 508 ? 2.550 -1.956 -31.837 1.00 89.75 508 ASP A CA 1
ATOM 4094 C C . ASP A 1 508 ? 2.202 -0.530 -31.372 1.00 89.75 508 ASP A C 1
ATOM 4096 O O . ASP A 1 508 ? 1.285 0.101 -31.916 1.00 89.75 508 ASP A O 1
ATOM 4100 N N . HIS A 1 509 ? 2.958 0.024 -30.426 1.00 94.00 509 HIS A N 1
ATOM 4101 C CA . HIS A 1 509 ? 2.682 1.307 -29.781 1.00 94.00 509 HIS A CA 1
ATOM 4102 C C . HIS A 1 509 ? 3.712 2.381 -30.132 1.00 94.00 509 HIS A C 1
ATOM 4104 O O . HIS A 1 509 ? 4.769 2.094 -30.701 1.00 94.00 509 HIS A O 1
ATOM 4110 N N . ARG A 1 510 ? 3.374 3.643 -29.840 1.00 96.69 510 ARG A N 1
ATOM 4111 C CA . ARG A 1 510 ? 4.309 4.757 -29.999 1.00 96.69 510 ARG A CA 1
ATOM 4112 C C . ARG A 1 510 ? 5.333 4.694 -28.871 1.00 96.69 510 ARG A C 1
ATOM 4114 O O . ARG A 1 510 ? 4.942 4.577 -27.714 1.00 96.69 510 ARG A O 1
ATOM 4121 N N . VAL A 1 511 ? 6.614 4.798 -29.208 1.00 98.12 511 VAL A N 1
ATOM 4122 C CA . VAL A 1 511 ? 7.709 4.777 -28.232 1.00 98.12 511 VAL A CA 1
ATOM 4123 C C . VAL A 1 511 ? 8.558 6.033 -28.372 1.00 98.12 511 VAL A C 1
ATOM 4125 O O . VAL A 1 511 ? 8.902 6.422 -29.489 1.00 98.12 511 VAL A O 1
ATOM 4128 N N . ILE A 1 512 ? 8.893 6.654 -27.241 1.00 98.25 512 ILE A N 1
ATOM 4129 C CA . ILE A 1 512 ? 9.877 7.737 -27.162 1.00 98.25 512 ILE A CA 1
ATOM 4130 C C . ILE A 1 512 ? 11.039 7.257 -26.291 1.00 98.25 512 ILE A C 1
ATOM 4132 O O . ILE A 1 512 ? 10.850 6.966 -25.111 1.00 98.25 512 ILE A O 1
ATOM 4136 N N . ILE A 1 513 ? 12.239 7.174 -26.863 1.00 98.06 513 ILE A N 1
ATOM 4137 C CA . ILE A 1 513 ? 13.446 6.766 -26.139 1.00 98.06 513 ILE A CA 1
ATOM 4138 C C . ILE A 1 513 ? 14.189 8.010 -25.640 1.00 98.06 513 ILE A C 1
ATOM 4140 O O . ILE A 1 513 ? 14.606 8.858 -26.427 1.00 98.06 513 ILE A O 1
ATOM 4144 N N . TYR A 1 514 ? 14.367 8.130 -24.330 1.00 98.38 514 TYR A N 1
ATOM 4145 C CA . TYR A 1 514 ? 15.109 9.207 -23.678 1.00 98.38 514 TYR A CA 1
ATOM 4146 C C . TYR A 1 514 ? 16.520 8.704 -23.365 1.00 98.38 514 TYR A C 1
ATOM 4148 O O . TYR A 1 514 ? 16.707 7.841 -22.509 1.00 98.38 514 TYR A O 1
ATOM 4156 N N . VAL A 1 515 ? 17.506 9.218 -24.098 1.00 98.06 515 VAL A N 1
ATOM 4157 C CA . VAL A 1 515 ? 18.897 8.757 -24.068 1.00 98.06 515 VAL A CA 1
ATOM 4158 C C . VAL A 1 515 ? 19.748 9.764 -23.301 1.00 98.06 515 VAL A C 1
ATOM 4160 O O . VAL A 1 515 ? 19.956 10.887 -23.766 1.00 98.06 515 VAL A O 1
ATOM 4163 N N . MET A 1 516 ? 20.245 9.366 -22.132 1.00 98.19 516 MET A N 1
ATOM 4164 C CA . MET A 1 516 ? 21.102 10.185 -21.275 1.00 98.19 516 MET A CA 1
ATOM 4165 C C . MET A 1 516 ? 22.567 9.788 -21.460 1.00 98.19 516 MET A C 1
ATOM 4167 O O . MET A 1 516 ? 22.942 8.653 -21.169 1.00 98.19 516 MET A O 1
ATOM 4171 N N . VAL A 1 517 ? 23.392 10.727 -21.929 1.00 97.88 517 VAL A N 1
ATOM 4172 C CA . VAL A 1 517 ? 24.813 10.499 -22.258 1.00 97.88 517 VAL A CA 1
ATOM 4173 C C . VAL A 1 517 ? 25.682 11.687 -21.851 1.00 97.88 517 VAL A C 1
ATOM 4175 O O . VAL A 1 517 ? 25.217 12.825 -21.811 1.00 97.88 517 VAL A O 1
ATOM 4178 N N . ASP A 1 518 ? 26.965 11.462 -21.603 1.00 96.50 518 ASP A N 1
ATOM 4179 C CA . ASP A 1 518 ? 27.951 12.523 -21.363 1.00 96.50 518 ASP A CA 1
ATOM 4180 C C . ASP A 1 518 ? 28.521 13.126 -22.661 1.00 96.50 518 ASP A C 1
ATOM 4182 O O . ASP A 1 518 ? 28.770 14.339 -22.735 1.00 96.50 518 ASP A O 1
ATOM 4186 N N . GLU A 1 519 ? 28.633 12.308 -23.714 1.00 96.12 519 GLU A N 1
ATOM 4187 C CA . GLU A 1 519 ? 29.164 12.686 -25.030 1.00 96.12 519 GLU A CA 1
ATOM 4188 C C . GLU A 1 519 ? 28.172 12.409 -26.188 1.00 96.12 519 GLU A C 1
ATOM 4190 O O . GLU A 1 519 ? 28.308 11.419 -26.909 1.00 96.12 519 GLU A O 1
ATOM 4195 N N . PRO A 1 520 ? 27.191 13.301 -26.450 1.00 95.25 520 PRO A N 1
ATOM 4196 C CA . PRO A 1 520 ? 26.188 13.115 -27.510 1.00 95.25 520 PRO A CA 1
ATOM 4197 C C . PRO A 1 520 ? 26.741 12.859 -28.916 1.00 95.25 520 PRO A C 1
ATOM 4199 O O . PRO A 1 520 ? 26.092 12.194 -29.717 1.00 95.25 520 PRO A O 1
ATOM 4202 N N . SER A 1 521 ? 27.934 13.372 -29.227 1.00 94.31 521 SER A N 1
ATOM 4203 C CA . SER A 1 521 ? 28.584 13.195 -30.531 1.00 94.31 521 SER A CA 1
ATOM 4204 C C . SER A 1 521 ? 29.019 11.758 -30.822 1.00 94.31 521 SER A C 1
ATOM 4206 O O . SER A 1 521 ? 29.325 11.460 -31.972 1.00 94.31 521 SER A O 1
ATOM 4208 N N . LYS A 1 522 ? 29.074 10.883 -29.809 1.00 93.12 522 LYS A N 1
ATOM 4209 C CA . LYS A 1 522 ? 29.453 9.470 -29.959 1.00 93.12 522 LYS A CA 1
ATOM 4210 C C . LYS A 1 522 ? 28.270 8.540 -30.244 1.00 93.12 522 LYS A C 1
ATOM 4212 O O . LYS A 1 522 ? 28.481 7.360 -30.496 1.00 93.12 522 LYS A O 1
ATOM 4217 N N . ILE A 1 523 ? 27.034 9.039 -30.198 1.00 92.62 523 ILE 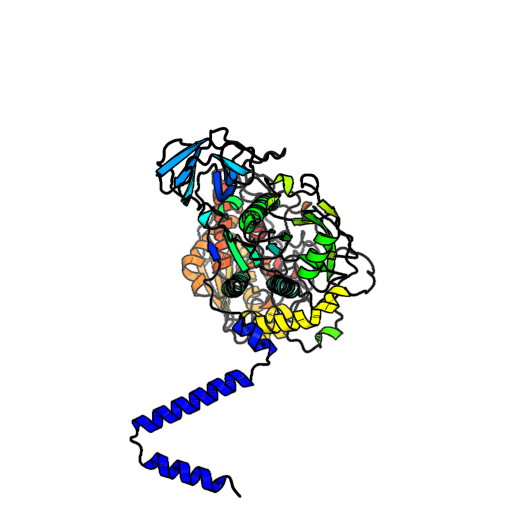A N 1
ATOM 4218 C CA . ILE A 1 523 ? 25.851 8.208 -30.447 1.00 92.62 523 ILE A CA 1
ATOM 4219 C C . ILE A 1 523 ? 25.859 7.731 -31.905 1.00 92.62 523 ILE A C 1
ATOM 4221 O O . ILE A 1 523 ? 25.864 8.545 -32.831 1.00 92.62 523 ILE A O 1
ATOM 4225 N N . ALA A 1 524 ? 25.825 6.412 -32.100 1.00 84.75 524 ALA A N 1
ATOM 4226 C CA . ALA A 1 524 ? 25.688 5.799 -33.416 1.00 84.75 524 ALA A CA 1
ATOM 4227 C C . ALA A 1 524 ? 24.333 6.148 -34.056 1.00 84.75 524 ALA A C 1
ATOM 4229 O O . ALA A 1 524 ? 23.313 6.277 -33.375 1.00 84.75 524 ALA A O 1
ATOM 4230 N N . HIS A 1 525 ? 24.310 6.289 -35.382 1.00 86.00 525 HIS A N 1
ATOM 4231 C CA . HIS A 1 525 ? 23.065 6.512 -36.112 1.00 86.00 525 HIS A CA 1
ATOM 4232 C C . HIS A 1 525 ? 22.245 5.217 -36.159 1.00 86.00 525 HIS A C 1
ATOM 4234 O O . HIS A 1 525 ? 22.640 4.258 -36.819 1.00 86.00 525 HIS A O 1
ATOM 4240 N N . VAL A 1 526 ? 21.086 5.212 -35.499 1.00 86.94 526 VAL A N 1
ATOM 4241 C CA . VAL A 1 526 ? 20.136 4.093 -35.504 1.00 86.94 526 VAL A CA 1
ATOM 4242 C C . VAL A 1 526 ? 18.892 4.500 -36.290 1.00 86.94 526 VAL A C 1
ATOM 4244 O O . VAL A 1 526 ? 18.259 5.511 -35.982 1.00 86.94 526 VAL A O 1
ATOM 4247 N N . GLU A 1 527 ? 18.536 3.716 -37.308 1.00 87.69 527 GLU A N 1
ATOM 4248 C CA . GLU A 1 527 ? 17.278 3.890 -38.038 1.00 87.69 527 GLU A CA 1
ATOM 4249 C C . GLU A 1 527 ? 16.130 3.245 -37.259 1.00 87.69 527 GLU A C 1
ATOM 4251 O O . GLU A 1 527 ? 16.110 2.036 -37.044 1.00 87.69 527 GLU A O 1
ATOM 4256 N N . PHE A 1 528 ? 15.173 4.068 -36.837 1.00 90.50 528 PHE A N 1
ATOM 4257 C CA . PHE A 1 528 ? 14.015 3.640 -36.060 1.00 90.50 528 PHE A CA 1
ATOM 4258 C C . PHE A 1 528 ? 12.784 3.394 -36.939 1.00 90.50 528 PHE A C 1
ATOM 4260 O O . PHE A 1 528 ? 12.564 4.078 -37.943 1.00 90.50 528 PHE A O 1
ATOM 4267 N N . GLY A 1 529 ? 11.924 2.463 -36.519 1.00 89.00 529 GLY A N 1
ATOM 4268 C CA . GLY A 1 529 ? 10.635 2.229 -37.165 1.00 89.00 529 GLY A CA 1
ATOM 4269 C C . GLY A 1 529 ? 9.652 3.408 -37.036 1.00 89.00 529 GLY A C 1
ATOM 4270 O O . GLY A 1 529 ? 9.770 4.276 -36.177 1.00 89.00 529 GLY A O 1
ATOM 4271 N N . VAL A 1 530 ? 8.589 3.399 -37.850 1.00 86.12 530 VAL A N 1
ATOM 4272 C CA . VAL A 1 530 ? 7.629 4.518 -38.058 1.00 86.12 530 VAL A CA 1
ATOM 4273 C C . VAL A 1 530 ? 6.974 5.082 -36.777 1.00 86.12 530 VAL A C 1
ATOM 4275 O O . VAL A 1 530 ? 6.500 6.216 -36.762 1.00 86.12 530 VAL A O 1
ATOM 4278 N N . LYS A 1 531 ? 6.916 4.309 -35.689 1.00 92.06 531 LYS A N 1
ATOM 4279 C CA . LYS A 1 531 ? 6.282 4.684 -34.408 1.00 92.06 531 LYS A CA 1
ATOM 4280 C C . LYS A 1 531 ? 7.289 4.978 -33.290 1.00 92.06 531 LYS A C 1
ATOM 4282 O O . LYS A 1 531 ? 6.900 5.052 -32.123 1.00 92.06 531 LYS A O 1
ATOM 4287 N N . ARG A 1 532 ? 8.567 5.110 -33.630 1.00 94.88 532 ARG A N 1
ATOM 4288 C CA . ARG A 1 532 ? 9.660 5.277 -32.681 1.00 94.88 532 ARG A CA 1
ATOM 4289 C C . ARG A 1 532 ? 10.335 6.618 -32.910 1.00 94.88 532 ARG A C 1
ATOM 4291 O O . ARG A 1 532 ? 10.556 7.045 -34.040 1.00 94.88 532 ARG A O 1
ATOM 4298 N N . SER A 1 533 ? 10.643 7.294 -31.818 1.00 94.69 533 SER A N 1
ATOM 4299 C CA . SER A 1 533 ? 11.500 8.470 -31.817 1.00 94.69 533 SER A CA 1
ATOM 4300 C C . SER A 1 533 ? 12.415 8.427 -30.606 1.00 94.69 533 SER A C 1
ATOM 4302 O O . SER A 1 533 ? 12.174 7.681 -29.657 1.00 94.69 533 SER A O 1
ATOM 4304 N N . TYR A 1 534 ? 13.470 9.231 -30.628 1.00 95.25 534 TYR A N 1
ATOM 4305 C CA . TYR A 1 534 ? 14.368 9.359 -29.492 1.00 95.25 534 TYR A CA 1
ATOM 4306 C C . TYR A 1 534 ? 14.740 10.819 -29.246 1.00 95.25 534 TYR A C 1
ATOM 4308 O O . TYR A 1 534 ? 14.633 11.672 -30.130 1.00 95.25 534 TYR A O 1
ATOM 4316 N N . LYS A 1 535 ? 15.145 11.107 -28.012 1.00 96.00 535 LYS A N 1
ATOM 4317 C CA . LYS A 1 535 ? 15.617 12.410 -27.549 1.00 96.00 535 LYS A CA 1
ATOM 4318 C C . LYS A 1 535 ? 16.893 12.207 -26.754 1.00 96.00 535 LYS A C 1
ATOM 4320 O O . LYS A 1 535 ? 16.949 11.328 -25.899 1.00 96.00 535 LYS A O 1
ATOM 4325 N N . VAL A 1 536 ? 17.894 13.035 -27.024 1.00 97.12 536 VAL A N 1
ATOM 4326 C CA . VAL A 1 536 ? 19.204 12.947 -26.376 1.00 97.12 536 VAL A CA 1
ATOM 4327 C C . VAL A 1 536 ? 19.348 14.054 -25.343 1.00 97.12 536 VAL A C 1
ATOM 4329 O O . VAL A 1 536 ? 19.113 15.225 -25.644 1.00 97.12 536 VAL A O 1
ATOM 4332 N N . PHE A 1 537 ? 19.780 13.686 -24.142 1.00 97.44 537 PHE A N 1
ATOM 4333 C CA . PHE A 1 537 ? 20.055 14.601 -23.044 1.00 97.44 537 PHE A CA 1
ATOM 4334 C C . PHE A 1 537 ? 21.514 14.470 -22.641 1.00 97.44 537 PHE A C 1
ATOM 4336 O O . PHE A 1 537 ? 21.975 13.400 -22.244 1.00 97.44 537 PHE A O 1
ATOM 4343 N N . ARG A 1 538 ? 22.243 15.585 -22.732 1.00 97.38 538 ARG A N 1
ATOM 4344 C CA . ARG A 1 538 ? 23.606 15.648 -22.220 1.00 97.38 538 ARG A CA 1
ATOM 4345 C C . ARG A 1 538 ? 23.575 15.732 -20.698 1.00 97.38 538 ARG A C 1
ATOM 4347 O O . ARG A 1 538 ? 22.947 16.640 -20.156 1.00 97.38 538 ARG A O 1
ATOM 4354 N N . ILE A 1 539 ? 24.289 14.833 -20.035 1.00 96.62 539 ILE A N 1
ATOM 4355 C CA . ILE A 1 539 ? 24.437 14.798 -18.579 1.00 96.62 539 ILE A CA 1
ATOM 4356 C C . ILE A 1 539 ? 25.908 14.911 -18.180 1.00 96.62 539 ILE A C 1
ATOM 4358 O O . ILE A 1 539 ? 26.814 14.745 -18.996 1.00 96.62 539 ILE A O 1
ATOM 4362 N N . LYS A 1 540 ? 26.155 15.244 -16.915 1.00 94.38 540 LYS A N 1
ATOM 4363 C CA . LYS A 1 540 ? 27.506 15.262 -16.356 1.00 94.38 540 LYS A CA 1
ATOM 4364 C C . LYS A 1 540 ? 27.927 13.823 -16.031 1.00 94.38 540 LYS A C 1
ATOM 4366 O O . LYS A 1 540 ? 27.182 13.116 -15.360 1.00 94.38 540 LYS A O 1
ATOM 4371 N N . LYS A 1 541 ? 29.121 13.411 -16.469 1.00 93.44 541 LYS A N 1
ATOM 4372 C CA . LYS A 1 541 ? 29.758 12.170 -16.003 1.00 93.44 541 LYS A CA 1
ATOM 4373 C C . LYS A 1 541 ? 30.253 12.378 -14.570 1.00 93.44 541 LYS A C 1
ATOM 4375 O O . LYS A 1 541 ? 31.072 13.266 -14.330 1.00 93.44 541 LYS A O 1
ATOM 4380 N N . GLU A 1 542 ? 29.746 11.581 -13.634 1.00 94.31 542 GLU A N 1
ATOM 4381 C CA . GLU A 1 542 ? 30.293 11.522 -12.278 1.00 94.31 542 GLU A CA 1
ATOM 4382 C C . GLU A 1 542 ? 31.574 10.684 -12.238 1.00 94.31 542 GLU A C 1
ATOM 4384 O O . GLU A 1 542 ? 31.831 9.863 -13.119 1.00 94.31 542 GLU A O 1
ATOM 4389 N N . ASN A 1 543 ? 32.402 10.916 -11.220 1.00 92.25 543 ASN A N 1
ATOM 4390 C CA . ASN A 1 543 ? 33.738 10.325 -11.169 1.00 92.25 543 ASN A CA 1
ATOM 4391 C C . ASN A 1 543 ? 33.715 8.821 -10.886 1.00 92.25 543 ASN A C 1
ATOM 4393 O O . ASN A 1 543 ? 34.596 8.121 -11.363 1.00 92.25 543 ASN A O 1
ATOM 4397 N N . ARG A 1 544 ? 32.755 8.331 -10.095 1.00 94.81 544 ARG A N 1
ATOM 4398 C CA . ARG A 1 544 ? 32.625 6.927 -9.674 1.00 94.81 544 ARG A CA 1
ATOM 4399 C C . ARG A 1 544 ? 31.440 6.275 -10.378 1.00 94.81 544 ARG A C 1
ATOM 4401 O O . ARG A 1 544 ? 30.398 6.914 -10.514 1.00 94.81 544 ARG A O 1
ATOM 4408 N N . TRP A 1 545 ? 31.541 4.999 -10.759 1.00 93.88 545 TRP A N 1
ATOM 4409 C CA . TRP A 1 545 ? 30.400 4.290 -11.363 1.00 93.88 545 TRP A CA 1
ATOM 4410 C C . TRP A 1 545 ? 29.209 4.176 -10.407 1.00 93.88 545 TRP A C 1
ATOM 4412 O O . TRP A 1 545 ? 28.070 4.205 -10.863 1.00 93.88 545 TRP A O 1
ATOM 4422 N N . GLN A 1 546 ? 29.471 4.093 -9.099 1.00 96.25 546 GLN A N 1
ATOM 4423 C CA . GLN A 1 546 ? 28.448 4.110 -8.058 1.00 96.25 546 GLN A CA 1
ATOM 4424 C C . GLN A 1 546 ? 27.616 5.391 -8.149 1.00 96.25 546 GLN A C 1
ATOM 4426 O O . GLN A 1 546 ? 26.392 5.340 -8.194 1.00 96.25 546 GLN A O 1
ATOM 4431 N N . ASP A 1 547 ? 28.287 6.544 -8.248 1.00 95.94 547 ASP A N 1
ATOM 4432 C CA . ASP A 1 547 ? 27.628 7.843 -8.372 1.00 95.94 547 ASP A CA 1
ATOM 4433 C C . ASP A 1 547 ? 26.940 7.996 -9.737 1.00 95.94 547 ASP A C 1
ATOM 4435 O O . ASP A 1 547 ? 25.851 8.555 -9.798 1.00 95.94 547 ASP A O 1
ATOM 4439 N N . ILE A 1 548 ? 27.502 7.448 -10.823 1.00 94.88 548 ILE A N 1
ATOM 4440 C CA . ILE A 1 548 ? 26.818 7.402 -12.129 1.00 94.88 548 ILE A CA 1
ATOM 4441 C C . ILE A 1 548 ? 25.491 6.634 -12.016 1.00 94.88 548 ILE A C 1
ATOM 4443 O O . ILE A 1 548 ? 24.468 7.131 -12.488 1.00 94.88 548 ILE A O 1
ATOM 4447 N N . SER A 1 549 ? 25.500 5.461 -11.371 1.00 95.81 549 SER A N 1
ATOM 4448 C CA . SER A 1 549 ? 24.299 4.647 -11.145 1.00 95.81 549 SER A CA 1
ATOM 4449 C C . SER A 1 549 ? 23.289 5.397 -10.282 1.00 95.81 549 SER A C 1
ATOM 4451 O O . SER A 1 549 ? 22.175 5.657 -10.718 1.00 95.81 549 SER A O 1
ATOM 4453 N N . MET A 1 550 ? 23.700 5.870 -9.103 1.00 97.69 550 MET A N 1
ATOM 4454 C CA . MET A 1 550 ? 22.822 6.565 -8.157 1.00 97.69 550 MET A CA 1
ATOM 4455 C C . MET A 1 550 ? 22.227 7.863 -8.718 1.00 97.69 550 MET A C 1
ATOM 4457 O O . MET A 1 550 ? 21.043 8.150 -8.518 1.00 97.69 550 MET A O 1
ATOM 4461 N N . MET A 1 551 ? 23.010 8.645 -9.469 1.00 96.75 551 MET A N 1
ATOM 4462 C CA . MET A 1 551 ? 22.556 9.938 -9.988 1.00 96.75 551 MET A CA 1
ATOM 4463 C C . MET A 1 551 ? 21.531 9.844 -11.124 1.00 96.75 551 MET A C 1
ATOM 4465 O O . MET A 1 551 ? 20.927 10.865 -11.495 1.00 96.75 551 MET A O 1
ATOM 4469 N N . ARG A 1 552 ? 21.253 8.633 -11.624 1.00 96.88 552 ARG A N 1
ATOM 4470 C CA . ARG A 1 552 ? 20.119 8.384 -12.520 1.00 96.88 552 ARG A CA 1
ATOM 4471 C C . ARG A 1 552 ? 18.794 8.809 -11.888 1.00 96.88 552 ARG A C 1
ATOM 4473 O O . ARG A 1 552 ? 17.957 9.360 -12.595 1.00 96.88 552 ARG A O 1
ATOM 4480 N N . MET A 1 553 ? 18.631 8.625 -10.571 1.00 97.94 553 MET A N 1
ATOM 4481 C CA . MET A 1 553 ? 17.378 8.899 -9.858 1.00 97.94 553 MET A CA 1
ATOM 4482 C C . MET A 1 553 ? 17.040 10.393 -9.911 1.00 97.94 553 MET A C 1
ATOM 4484 O O . MET A 1 553 ? 15.979 10.780 -10.404 1.00 97.94 553 MET A O 1
ATOM 4488 N N . LYS A 1 554 ? 18.000 11.253 -9.546 1.00 97.94 554 LYS A N 1
ATOM 4489 C CA . LYS A 1 554 ? 17.867 12.715 -9.670 1.00 97.94 554 LYS A CA 1
ATOM 4490 C C . LYS A 1 554 ? 17.613 13.149 -11.111 1.00 97.94 554 LYS A C 1
ATOM 4492 O O . LYS A 1 554 ? 16.728 13.954 -11.375 1.00 97.94 554 LYS A O 1
ATOM 4497 N N . THR A 1 555 ? 18.409 12.637 -12.050 1.00 98.00 555 THR A N 1
ATOM 4498 C CA . THR A 1 555 ? 18.304 13.044 -13.458 1.00 98.00 555 THR A CA 1
ATOM 4499 C C . THR A 1 555 ? 16.937 12.675 -14.026 1.00 98.00 555 THR A C 1
ATOM 4501 O O . THR A 1 555 ? 16.320 13.479 -14.723 1.00 98.00 555 THR A O 1
ATOM 4504 N N . LEU A 1 556 ? 16.438 11.479 -13.706 1.00 97.94 556 LEU A N 1
ATOM 4505 C CA . LEU A 1 556 ? 15.121 11.034 -14.134 1.00 97.94 556 LEU A CA 1
ATOM 4506 C C . LEU A 1 556 ? 14.012 11.880 -13.501 1.00 97.94 556 LEU A C 1
ATOM 4508 O O . LEU A 1 556 ? 13.094 12.273 -14.216 1.00 97.94 556 LEU A O 1
ATOM 4512 N N . SER A 1 557 ? 14.133 12.230 -12.215 1.00 98.25 557 SER A N 1
ATOM 4513 C CA . SER A 1 557 ? 13.224 13.164 -11.534 1.00 98.25 557 SER A CA 1
ATOM 4514 C C . SER A 1 557 ? 13.140 14.514 -12.253 1.00 98.25 557 SER A C 1
ATOM 4516 O O . SER A 1 557 ? 12.049 14.970 -12.609 1.00 98.25 557 SER A O 1
ATOM 4518 N N . ASP A 1 558 ? 14.293 15.122 -12.553 1.00 98.19 558 ASP A N 1
ATOM 4519 C CA . ASP A 1 558 ? 14.377 16.414 -13.240 1.00 98.19 558 ASP A CA 1
ATOM 4520 C C . ASP A 1 558 ? 13.706 16.352 -14.631 1.00 98.19 558 ASP A C 1
ATOM 4522 O O . ASP A 1 558 ? 12.957 17.256 -15.022 1.00 98.19 558 ASP A O 1
ATOM 4526 N N . LEU A 1 559 ? 13.930 15.265 -15.380 1.00 98.12 559 LEU A N 1
ATOM 4527 C CA . LEU A 1 559 ? 13.338 15.060 -16.707 1.00 98.12 559 LEU A CA 1
ATOM 4528 C C . LEU A 1 559 ? 11.836 14.751 -16.657 1.00 98.12 559 LEU A C 1
ATOM 4530 O O . LEU A 1 559 ? 11.096 15.239 -17.515 1.00 98.12 559 LEU A O 1
ATOM 4534 N N . LEU A 1 560 ? 11.374 13.983 -15.669 1.00 98.25 560 LEU A N 1
ATOM 4535 C CA . LEU A 1 560 ? 9.955 13.707 -15.429 1.00 98.25 560 LEU A CA 1
ATOM 4536 C C . LEU A 1 560 ? 9.194 14.992 -15.134 1.00 98.25 560 LEU A C 1
ATOM 4538 O O . LEU A 1 560 ? 8.215 15.282 -15.821 1.00 98.25 560 LEU A O 1
ATOM 4542 N N . LYS A 1 561 ? 9.697 15.803 -14.195 1.00 97.62 561 LYS A N 1
ATOM 4543 C CA . LYS A 1 561 ? 9.096 17.089 -13.814 1.00 97.62 561 LYS A CA 1
ATOM 4544 C C . LYS A 1 561 ? 8.999 18.046 -15.002 1.00 97.62 561 LYS A C 1
ATOM 4546 O O . LYS A 1 561 ? 8.000 18.751 -15.150 1.00 97.62 561 LYS A O 1
ATOM 4551 N N . LYS A 1 562 ? 10.013 18.062 -15.869 1.00 96.12 562 LYS A N 1
ATOM 4552 C CA . LYS A 1 562 ? 10.115 19.053 -16.945 1.00 96.12 562 LYS A CA 1
ATOM 4553 C C . LYS A 1 562 ? 9.482 18.632 -18.273 1.00 96.12 562 LYS A C 1
ATOM 4555 O O . LYS A 1 562 ? 8.945 19.495 -18.964 1.00 96.12 562 LYS A O 1
ATOM 4560 N N . TYR A 1 563 ? 9.561 17.354 -18.645 1.00 94.75 563 TYR A N 1
ATOM 4561 C CA . TYR A 1 563 ? 9.205 16.898 -19.994 1.00 94.75 563 TYR A CA 1
ATOM 4562 C C . TYR A 1 563 ? 8.388 15.605 -20.002 1.00 94.75 563 TYR A C 1
ATOM 4564 O O . TYR A 1 563 ? 7.280 15.595 -20.529 1.00 94.75 563 TYR A O 1
ATOM 4572 N N . ILE A 1 564 ? 8.928 14.517 -19.440 1.00 97.69 564 ILE A N 1
ATOM 4573 C CA . ILE A 1 564 ? 8.468 13.155 -19.758 1.00 97.69 564 ILE A CA 1
ATOM 4574 C C . ILE A 1 564 ? 7.011 12.940 -19.334 1.00 97.69 564 ILE A C 1
ATOM 4576 O O . ILE A 1 564 ? 6.244 12.350 -20.093 1.00 97.69 564 ILE A O 1
ATOM 4580 N N . GLN A 1 565 ? 6.595 13.486 -18.185 1.00 96.19 565 GLN A N 1
ATOM 4581 C CA . GLN A 1 565 ? 5.225 13.322 -17.680 1.00 96.19 565 GLN A CA 1
ATOM 4582 C C . GLN A 1 565 ? 4.133 13.863 -18.617 1.00 96.19 565 GLN A C 1
ATOM 4584 O O . GLN A 1 565 ? 2.981 13.464 -18.504 1.00 96.19 565 GLN A O 1
ATOM 4589 N N . TYR A 1 566 ? 4.485 14.764 -19.538 1.00 97.00 566 TYR A N 1
ATOM 4590 C CA . TYR A 1 566 ? 3.552 15.368 -20.493 1.00 97.00 566 TYR A CA 1
ATOM 4591 C C . TYR A 1 566 ? 3.589 14.695 -21.874 1.00 97.00 566 TYR A C 1
ATOM 4593 O O . TYR A 1 566 ? 2.872 15.111 -22.782 1.00 97.00 566 TYR A O 1
ATOM 4601 N N . GLU A 1 567 ? 4.457 13.699 -22.065 1.00 97.94 567 GLU A N 1
ATOM 4602 C CA . GLU A 1 567 ? 4.745 13.103 -23.373 1.00 97.94 567 GLU A CA 1
ATOM 4603 C C . GLU A 1 567 ? 4.351 11.630 -23.481 1.00 97.94 567 GLU A C 1
ATOM 4605 O O . GLU A 1 567 ? 4.176 11.139 -24.600 1.00 97.94 567 GLU A O 1
ATOM 4610 N N . VAL A 1 568 ? 4.247 10.926 -22.351 1.00 98.31 568 VAL A N 1
ATOM 4611 C CA . VAL A 1 568 ? 4.049 9.474 -22.306 1.00 98.31 568 VAL A CA 1
ATOM 4612 C C . VAL A 1 568 ? 2.998 9.088 -21.269 1.00 98.31 568 VAL A C 1
ATOM 4614 O O . VAL A 1 568 ? 2.859 9.745 -20.243 1.00 98.31 568 VAL A O 1
ATOM 4617 N N . ASP A 1 569 ? 2.293 7.991 -21.528 1.00 97.62 569 ASP A N 1
ATOM 4618 C CA . ASP A 1 569 ? 1.319 7.398 -20.605 1.00 97.62 569 ASP A CA 1
ATOM 4619 C C . ASP A 1 569 ? 2.002 6.474 -19.583 1.00 97.62 569 ASP A C 1
ATOM 4621 O O . ASP A 1 569 ? 1.575 6.373 -18.435 1.00 97.62 569 ASP A O 1
ATOM 4625 N N . TYR A 1 570 ? 3.089 5.818 -20.000 1.00 98.50 570 TYR A N 1
ATOM 4626 C CA . TYR A 1 570 ? 3.906 4.926 -19.175 1.00 98.50 570 TYR A CA 1
ATOM 4627 C C . TYR A 1 570 ? 5.388 5.148 -19.455 1.00 98.50 570 TYR A C 1
ATOM 4629 O O . TYR A 1 570 ? 5.761 5.525 -20.566 1.00 98.50 570 TYR A O 1
ATOM 4637 N N . LEU A 1 571 ? 6.236 4.868 -18.471 1.00 98.75 571 LEU A N 1
ATOM 4638 C CA . LEU A 1 571 ? 7.684 5.011 -18.559 1.00 98.75 571 LEU A CA 1
ATOM 4639 C C . LEU A 1 571 ? 8.382 3.771 -18.001 1.00 98.75 571 LEU A C 1
ATOM 4641 O O . LEU A 1 571 ? 8.053 3.322 -16.906 1.00 98.75 571 LEU A O 1
ATOM 4645 N N . PHE A 1 572 ? 9.377 3.264 -18.727 1.00 98.75 572 PHE A N 1
ATOM 4646 C CA . PHE A 1 572 ? 10.335 2.280 -18.223 1.00 98.75 572 PHE A CA 1
ATOM 4647 C C . PHE A 1 572 ? 11.732 2.884 -18.140 1.00 98.75 572 PHE A C 1
ATOM 4649 O O . PHE A 1 572 ? 12.159 3.602 -19.045 1.00 98.75 572 PHE A O 1
ATOM 4656 N N . CYS A 1 573 ? 12.450 2.561 -17.070 1.00 98.44 573 CYS A N 1
ATOM 4657 C CA . CYS A 1 573 ? 13.852 2.886 -16.875 1.00 98.44 573 CYS A CA 1
ATOM 4658 C C . CYS A 1 573 ? 14.666 1.600 -16.901 1.00 98.44 573 CYS A C 1
ATOM 4660 O O . CYS A 1 573 ? 14.405 0.706 -16.097 1.00 98.44 573 CYS A O 1
ATOM 4662 N N . MET A 1 574 ? 15.619 1.510 -17.830 1.00 98.44 574 MET A N 1
ATOM 4663 C CA . MET A 1 574 ? 16.431 0.313 -18.012 1.00 98.44 574 MET A CA 1
ATOM 4664 C C . MET A 1 574 ? 17.919 0.645 -18.079 1.00 98.44 574 MET A C 1
ATOM 4666 O O . MET A 1 574 ? 18.303 1.702 -18.592 1.00 98.44 574 MET A O 1
ATOM 4670 N N . ASP A 1 575 ? 18.750 -0.271 -17.584 1.00 97.50 575 ASP A N 1
ATOM 4671 C CA . ASP A 1 575 ? 20.193 -0.191 -17.813 1.00 97.50 575 ASP A CA 1
ATOM 4672 C C . ASP A 1 575 ? 20.495 -0.409 -19.295 1.00 97.50 575 ASP A C 1
ATOM 4674 O O . ASP A 1 575 ? 19.755 -1.080 -20.011 1.00 97.50 575 ASP A O 1
ATOM 4678 N N . VAL A 1 576 ? 21.593 0.173 -19.771 1.00 97.19 576 VAL A N 1
ATOM 4679 C CA . VAL A 1 576 ? 21.981 0.068 -21.183 1.00 97.19 576 VAL A CA 1
ATOM 4680 C C . VAL A 1 576 ? 22.617 -1.281 -21.526 1.00 97.19 576 VAL A C 1
ATOM 4682 O O . VAL A 1 576 ? 22.606 -1.700 -22.675 1.00 97.19 576 VAL A O 1
ATOM 4685 N N . ASP A 1 577 ? 23.175 -1.987 -20.546 1.00 95.19 577 ASP A N 1
ATOM 4686 C CA . ASP A 1 577 ? 23.942 -3.224 -20.719 1.00 95.19 577 ASP A CA 1
ATOM 4687 C C . ASP A 1 577 ? 23.063 -4.488 -20.696 1.00 95.19 577 ASP A C 1
ATOM 4689 O O . ASP A 1 577 ? 23.456 -5.560 -20.219 1.00 95.19 577 ASP A O 1
ATOM 4693 N N . VAL A 1 578 ? 21.871 -4.364 -21.275 1.00 95.06 578 VAL A N 1
ATOM 4694 C CA . VAL A 1 578 ? 20.893 -5.433 -21.488 1.00 95.06 578 VAL A CA 1
ATOM 4695 C C . VAL A 1 578 ? 20.424 -5.388 -22.941 1.00 95.06 578 VAL A C 1
ATOM 4697 O O . VAL A 1 578 ? 20.371 -4.329 -23.553 1.00 95.06 578 VAL A O 1
ATOM 4700 N N . ASN A 1 579 ? 20.054 -6.532 -23.506 1.00 95.81 579 ASN A N 1
ATOM 4701 C CA . ASN A 1 579 ? 19.501 -6.603 -24.856 1.00 95.81 579 ASN A CA 1
ATOM 4702 C C . ASN A 1 579 ? 18.121 -7.252 -24.832 1.00 95.81 579 ASN A C 1
ATOM 4704 O O . ASN A 1 579 ? 17.923 -8.284 -24.182 1.00 95.81 579 ASN A O 1
ATOM 4708 N N . PHE A 1 580 ? 17.184 -6.688 -25.594 1.00 97.69 580 PHE A N 1
ATOM 4709 C CA . PHE A 1 580 ? 15.906 -7.339 -25.856 1.00 97.69 580 PHE A CA 1
ATOM 4710 C C . PHE A 1 580 ? 16.117 -8.492 -26.845 1.00 97.69 580 PHE A C 1
ATOM 4712 O O . PHE A 1 580 ? 16.718 -8.324 -27.907 1.00 97.69 580 PHE A O 1
ATOM 4719 N N . ILE A 1 581 ? 15.614 -9.677 -26.517 1.00 96.25 581 ILE A N 1
ATOM 4720 C CA . ILE A 1 581 ? 15.766 -10.885 -27.343 1.00 96.25 581 ILE A CA 1
ATOM 4721 C C . ILE A 1 581 ? 14.426 -11.484 -27.781 1.00 96.25 581 ILE A C 1
ATOM 4723 O O . ILE A 1 581 ? 14.395 -12.298 -28.703 1.00 96.25 581 ILE A O 1
ATOM 4727 N N . ALA A 1 582 ? 13.327 -11.053 -27.162 1.00 96.75 582 ALA A N 1
ATOM 4728 C CA . ALA A 1 582 ? 11.962 -11.437 -27.498 1.00 96.75 582 ALA A CA 1
ATOM 4729 C C . ALA A 1 582 ? 10.993 -10.282 -27.163 1.00 96.75 582 ALA A C 1
ATOM 4731 O O . ALA A 1 582 ? 11.392 -9.352 -26.460 1.00 96.75 582 ALA A O 1
ATOM 4732 N N . PRO A 1 583 ? 9.733 -10.313 -27.651 1.00 96.25 583 PRO A N 1
ATOM 4733 C CA . PRO A 1 583 ? 8.776 -9.226 -27.441 1.00 96.25 583 PRO A CA 1
ATOM 4734 C C . PRO A 1 583 ? 8.598 -8.844 -25.965 1.00 96.25 583 PRO A C 1
ATOM 4736 O O . PRO A 1 583 ? 8.329 -9.709 -25.132 1.00 96.25 583 PRO A O 1
ATOM 4739 N N . TYR A 1 584 ? 8.700 -7.545 -25.683 1.00 96.94 584 TYR A N 1
ATOM 4740 C CA . TYR A 1 584 ? 8.431 -6.920 -24.389 1.00 96.94 584 TYR A CA 1
ATOM 4741 C C . TYR A 1 584 ? 7.253 -5.964 -24.570 1.00 96.94 584 TYR A C 1
ATOM 4743 O O . TYR A 1 584 ? 7.396 -4.902 -25.187 1.00 96.94 584 TYR A O 1
ATOM 4751 N N . GLY A 1 585 ? 6.068 -6.382 -24.129 1.00 95.81 585 GLY A N 1
ATOM 4752 C CA . GLY A 1 585 ? 4.813 -5.789 -24.577 1.00 95.81 585 GLY A CA 1
ATOM 4753 C C . GLY A 1 585 ? 3.956 -5.183 -23.474 1.00 95.81 585 GLY A C 1
ATOM 4754 O O . GLY A 1 585 ? 4.384 -4.966 -22.336 1.00 95.81 585 GLY A O 1
ATOM 4755 N N . VAL A 1 586 ? 2.705 -4.905 -23.849 1.00 95.50 586 VAL A N 1
ATOM 4756 C CA . VAL A 1 586 ? 1.710 -4.232 -23.004 1.00 95.50 586 VAL A CA 1
ATOM 4757 C C . VAL A 1 586 ? 1.343 -5.018 -21.749 1.00 95.50 586 VAL A C 1
ATOM 4759 O O . VAL A 1 586 ? 0.845 -4.434 -20.790 1.00 95.50 586 VAL A O 1
ATOM 4762 N N . GLU A 1 587 ? 1.642 -6.319 -21.702 1.00 95.00 587 GLU A N 1
ATOM 4763 C CA . GLU A 1 587 ? 1.484 -7.126 -20.496 1.00 95.00 587 GLU A CA 1
ATOM 4764 C C . GLU A 1 587 ? 2.270 -6.569 -19.303 1.00 95.00 587 GLU A C 1
ATOM 4766 O O . GLU A 1 587 ? 1.870 -6.792 -18.162 1.00 95.00 587 GLU A O 1
ATOM 4771 N N . THR A 1 588 ? 3.335 -5.803 -19.560 1.00 96.81 588 THR A N 1
ATOM 4772 C CA . THR A 1 588 ? 4.202 -5.205 -18.538 1.00 96.81 588 THR A CA 1
ATOM 4773 C C . THR A 1 588 ? 3.693 -3.862 -18.005 1.00 96.81 588 THR A C 1
ATOM 4775 O O . THR A 1 588 ? 4.204 -3.394 -16.993 1.00 96.81 588 THR A O 1
ATOM 4778 N N . LEU A 1 589 ? 2.686 -3.234 -18.631 1.00 95.75 589 LEU A N 1
ATOM 4779 C CA . LEU A 1 589 ? 2.201 -1.903 -18.233 1.00 95.75 589 LEU A CA 1
ATOM 4780 C C . LEU A 1 589 ? 1.462 -1.947 -16.892 1.00 95.75 589 LEU A C 1
ATOM 4782 O O . LEU A 1 589 ? 0.563 -2.759 -16.708 1.00 95.75 589 LEU A O 1
ATOM 4786 N N . GLY A 1 590 ? 1.799 -1.059 -15.967 1.00 91.75 590 GLY A N 1
ATOM 4787 C CA . GLY A 1 590 ? 1.147 -0.924 -14.663 1.00 91.75 590 GLY A CA 1
ATOM 4788 C C . GLY A 1 590 ? 1.433 0.450 -14.066 1.00 91.75 590 GLY A C 1
ATOM 4789 O O . GLY A 1 590 ? 2.222 1.205 -14.630 1.00 91.75 590 GLY A O 1
ATOM 4790 N N . GLU A 1 591 ? 0.797 0.786 -12.946 1.00 92.38 591 GLU A N 1
ATOM 4791 C CA . GLU A 1 591 ? 1.053 2.054 -12.244 1.00 92.38 591 GLU A CA 1
ATOM 4792 C C . GLU A 1 591 ? 2.448 2.060 -11.618 1.00 92.38 591 GLU A C 1
ATOM 4794 O O . GLU A 1 591 ? 3.223 2.980 -11.845 1.00 92.38 591 GLU A O 1
ATOM 4799 N N . ARG A 1 592 ? 2.795 0.976 -10.921 1.00 95.25 592 ARG A N 1
ATOM 4800 C CA . ARG A 1 592 ? 4.127 0.660 -10.392 1.00 95.25 592 ARG A CA 1
ATOM 4801 C C . ARG A 1 592 ? 4.544 -0.723 -10.872 1.00 95.25 592 ARG A C 1
ATOM 4803 O O . ARG A 1 592 ? 3.845 -1.699 -10.580 1.00 95.25 592 ARG A O 1
ATOM 4810 N N . VAL A 1 593 ? 5.652 -0.807 -11.600 1.00 98.38 593 VAL A N 1
ATOM 4811 C CA . VAL A 1 593 ? 6.166 -2.037 -12.213 1.00 98.38 593 VAL A CA 1
ATOM 4812 C C . VAL A 1 593 ? 7.560 -2.332 -11.671 1.00 98.38 593 VAL A C 1
ATOM 4814 O O . VAL A 1 593 ? 8.476 -1.525 -11.842 1.00 98.38 593 VAL A O 1
ATOM 4817 N N . ALA A 1 594 ? 7.720 -3.499 -11.050 1.00 98.38 594 ALA A N 1
ATOM 4818 C CA . ALA A 1 594 ? 8.986 -3.946 -10.478 1.00 98.38 594 ALA A CA 1
ATOM 4819 C C . ALA A 1 594 ? 9.485 -5.225 -11.162 1.00 98.38 594 ALA A C 1
ATOM 4821 O O . ALA A 1 594 ? 8.719 -6.171 -11.340 1.00 98.38 594 ALA A O 1
ATOM 4822 N N . GLN A 1 595 ? 10.770 -5.272 -11.516 1.00 98.38 595 GLN A N 1
ATOM 4823 C CA . GLN A 1 595 ? 11.442 -6.474 -12.015 1.00 98.38 595 GLN A CA 1
ATOM 4824 C C . GLN A 1 595 ? 12.020 -7.272 -10.847 1.00 98.38 595 GLN A C 1
ATOM 4826 O O . GLN A 1 595 ? 12.798 -6.726 -10.073 1.00 98.38 595 GLN A O 1
ATOM 4831 N N . THR A 1 596 ? 11.719 -8.566 -10.729 1.00 97.31 596 THR A N 1
ATOM 4832 C CA . THR A 1 596 ? 12.410 -9.436 -9.761 1.00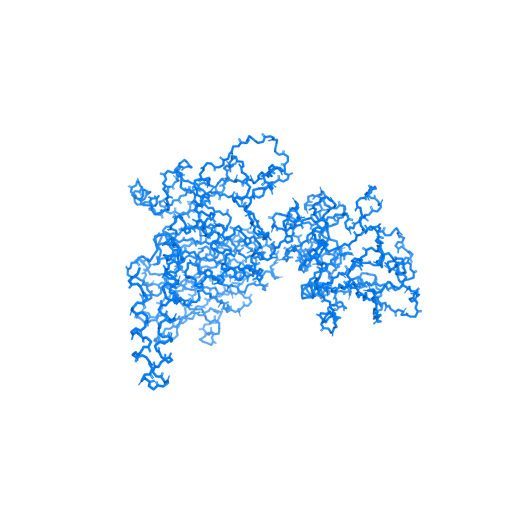 97.31 596 THR A CA 1
ATOM 4833 C C . THR A 1 596 ? 13.795 -9.826 -10.260 1.00 97.31 596 THR A C 1
ATOM 4835 O O . THR A 1 596 ? 13.979 -10.097 -11.449 1.00 97.31 596 THR A O 1
ATOM 4838 N N . GLN A 1 597 ? 14.756 -9.928 -9.353 1.00 95.69 597 GLN A N 1
ATOM 4839 C CA . GLN A 1 597 ? 16.122 -10.315 -9.670 1.00 95.69 597 GLN A CA 1
ATOM 4840 C C . GLN A 1 597 ? 16.240 -11.838 -9.859 1.00 95.69 597 GLN A C 1
ATOM 4842 O O . GLN A 1 597 ? 15.733 -12.624 -9.058 1.00 95.69 597 GLN A O 1
ATOM 4847 N N . ALA A 1 598 ? 16.913 -12.256 -10.934 1.00 93.75 598 ALA A N 1
ATOM 4848 C CA . ALA A 1 598 ? 16.916 -13.645 -11.397 1.00 93.75 598 ALA A CA 1
ATOM 4849 C C . ALA A 1 598 ? 17.576 -14.666 -10.447 1.00 93.75 598 ALA A C 1
ATOM 4851 O O . ALA A 1 598 ? 17.107 -15.794 -10.351 1.00 93.75 598 ALA A O 1
ATOM 4852 N N . TRP A 1 599 ? 18.635 -14.285 -9.736 1.00 91.06 599 TRP A N 1
ATOM 4853 C CA . TRP A 1 599 ? 19.332 -15.112 -8.743 1.00 91.06 599 TRP A CA 1
ATOM 4854 C C . TRP A 1 599 ? 18.569 -15.278 -7.429 1.00 91.06 599 TRP A C 1
ATOM 4856 O O . TRP A 1 599 ? 18.778 -16.266 -6.732 1.00 91.06 599 TRP A O 1
ATOM 4866 N N . PHE A 1 600 ? 17.709 -14.321 -7.080 1.00 92.06 600 PHE A N 1
ATOM 4867 C CA . PHE A 1 600 ? 16.992 -14.320 -5.806 1.00 92.06 600 PHE A CA 1
ATOM 4868 C C . PHE A 1 600 ? 15.537 -14.784 -5.917 1.00 92.06 600 PHE A C 1
ATOM 4870 O O . PHE A 1 600 ? 14.918 -15.050 -4.892 1.00 92.06 600 PHE A O 1
ATOM 4877 N N . PHE A 1 601 ? 14.980 -14.909 -7.124 1.00 87.31 601 PHE A N 1
ATOM 4878 C CA . PHE A 1 601 ? 13.547 -15.160 -7.327 1.00 87.31 601 PHE A CA 1
ATOM 4879 C C . PHE A 1 601 ? 13.008 -16.427 -6.646 1.00 87.31 601 PHE A C 1
ATOM 4881 O O . PHE A 1 601 ? 11.873 -16.427 -6.178 1.00 87.31 601 PHE A O 1
ATOM 4888 N N . GLU A 1 602 ? 13.814 -17.487 -6.568 1.00 84.25 602 GLU A N 1
ATOM 4889 C CA . GLU A 1 602 ? 13.447 -18.759 -5.923 1.00 84.25 602 GLU A CA 1
ATOM 4890 C C . GLU A 1 602 ? 13.992 -18.884 -4.489 1.00 84.25 602 GLU A C 1
ATOM 4892 O O . GLU A 1 602 ? 13.914 -19.944 -3.873 1.00 84.25 602 GLU A O 1
ATOM 4897 N N . THR A 1 603 ? 14.569 -17.810 -3.943 1.00 84.81 603 THR A N 1
ATOM 4898 C CA . THR A 1 603 ? 15.174 -17.802 -2.604 1.00 84.81 603 THR A CA 1
ATOM 4899 C C . THR A 1 603 ? 14.254 -17.155 -1.571 1.00 84.81 603 THR A C 1
ATOM 4901 O O . THR A 1 603 ? 13.344 -16.396 -1.903 1.00 84.81 603 THR A O 1
ATOM 4904 N N . THR A 1 604 ? 14.493 -17.447 -0.294 1.00 84.50 604 THR A N 1
ATOM 4905 C CA . THR A 1 604 ? 13.787 -16.807 0.822 1.00 84.50 604 THR A CA 1
ATOM 4906 C C . THR A 1 604 ? 14.440 -15.480 1.210 1.00 84.50 604 THR A C 1
ATOM 4908 O O . THR A 1 604 ? 15.641 -15.274 1.019 1.00 84.50 604 THR A O 1
ATOM 4911 N N . ASN A 1 605 ? 13.658 -14.576 1.806 1.00 84.56 605 ASN A N 1
ATOM 4912 C CA . ASN A 1 605 ? 14.077 -13.194 2.063 1.00 84.56 605 ASN A CA 1
ATOM 4913 C C . ASN A 1 605 ? 15.294 -13.027 2.997 1.00 84.56 605 ASN A C 1
ATOM 4915 O O . ASN A 1 605 ? 15.974 -11.999 2.958 1.00 84.56 605 ASN A O 1
ATOM 4919 N N . GLN A 1 606 ? 15.635 -14.057 3.773 1.00 84.00 606 GLN A N 1
ATOM 4920 C CA . GLN A 1 606 ? 16.863 -14.123 4.570 1.00 84.00 606 GLN A CA 1
ATOM 4921 C C . GLN A 1 606 ? 18.146 -14.095 3.718 1.00 84.00 606 GLN A C 1
ATOM 4923 O O . GLN A 1 606 ? 19.192 -13.674 4.206 1.00 84.00 606 GLN A O 1
ATOM 4928 N N . TYR A 1 607 ? 18.078 -14.524 2.453 1.00 88.44 607 TYR A N 1
ATOM 4929 C CA . TYR A 1 607 ? 19.217 -14.529 1.528 1.00 88.44 607 TYR A CA 1
ATOM 4930 C C . TYR A 1 607 ? 19.291 -13.279 0.655 1.00 88.44 607 TYR A C 1
ATOM 4932 O O . TYR A 1 607 ? 20.296 -13.064 -0.020 1.00 88.44 607 TYR A O 1
ATOM 4940 N N . PHE A 1 608 ? 18.255 -12.441 0.672 1.00 94.75 608 PHE A N 1
ATOM 4941 C CA . PHE A 1 608 ? 18.246 -11.197 -0.079 1.00 94.75 608 PHE A CA 1
ATOM 4942 C C . PHE A 1 608 ? 19.340 -10.260 0.425 1.00 94.75 608 PHE A C 1
ATOM 4944 O O . PHE A 1 608 ? 19.456 -9.979 1.625 1.00 94.75 608 PHE A O 1
ATOM 4951 N N . THR A 1 609 ? 20.117 -9.723 -0.510 1.00 96.25 609 THR A N 1
ATOM 4952 C CA . THR A 1 609 ? 21.210 -8.792 -0.230 1.00 96.25 609 THR A CA 1
ATOM 4953 C C . THR A 1 609 ? 20.695 -7.365 -0.067 1.00 96.25 609 THR A C 1
ATOM 4955 O O . THR A 1 609 ? 21.169 -6.442 -0.724 1.00 96.25 609 THR A O 1
ATOM 4958 N N . TYR A 1 610 ? 19.676 -7.162 0.768 1.00 97.25 610 TYR A N 1
ATOM 4959 C CA . TYR A 1 610 ? 19.256 -5.813 1.143 1.00 97.25 610 TYR A CA 1
ATOM 4960 C C . TYR A 1 610 ? 20.336 -5.107 1.965 1.00 97.25 610 TYR A C 1
ATOM 4962 O O . TYR A 1 610 ? 21.242 -5.743 2.507 1.00 97.25 610 TYR A O 1
ATOM 4970 N N . GLU A 1 611 ? 20.220 -3.787 2.092 1.00 97.25 611 GLU A N 1
ATOM 4971 C CA . GLU A 1 611 ? 21.008 -3.050 3.073 1.00 97.25 611 GLU A CA 1
ATOM 4972 C C . GLU A 1 611 ? 20.561 -3.447 4.485 1.00 97.25 611 GLU A C 1
ATOM 4974 O O . GLU A 1 611 ? 19.375 -3.388 4.808 1.00 97.25 611 GLU A O 1
ATOM 4979 N N . ARG A 1 612 ? 21.507 -3.889 5.317 1.00 94.06 612 ARG A N 1
ATOM 4980 C CA . ARG A 1 612 ? 21.234 -4.421 6.663 1.00 94.06 612 ARG A CA 1
ATOM 4981 C C . ARG A 1 612 ? 21.769 -3.522 7.780 1.00 94.06 612 ARG A C 1
ATOM 4983 O O . ARG A 1 612 ? 21.571 -3.848 8.944 1.00 94.06 612 ARG A O 1
ATOM 4990 N N . ARG A 1 613 ? 22.438 -2.414 7.445 1.00 93.00 613 ARG A N 1
ATOM 4991 C CA . ARG A 1 613 ? 22.897 -1.399 8.402 1.00 93.00 613 ARG A CA 1
ATOM 4992 C C . ARG A 1 613 ? 21.749 -0.435 8.725 1.00 93.00 613 ARG A C 1
ATOM 4994 O O . ARG A 1 613 ? 21.330 0.284 7.815 1.00 93.00 613 ARG A O 1
ATOM 5001 N N . PRO A 1 614 ? 21.248 -0.390 9.976 1.00 89.31 614 PRO A N 1
ATOM 5002 C CA . PRO A 1 614 ? 20.124 0.469 10.370 1.00 89.31 614 PRO A CA 1
ATOM 5003 C C . PRO A 1 614 ? 20.363 1.974 10.186 1.00 89.31 614 PRO A C 1
ATOM 5005 O O . PRO A 1 614 ? 19.423 2.765 10.222 1.00 89.31 614 PRO A O 1
ATOM 5008 N N . GLU A 1 615 ? 21.616 2.394 10.012 1.00 88.06 615 GLU A N 1
ATOM 5009 C CA . GLU A 1 615 ? 21.992 3.788 9.791 1.00 88.06 615 GLU A CA 1
ATOM 5010 C C . GLU A 1 615 ? 21.608 4.294 8.391 1.00 88.06 615 GLU A C 1
ATOM 5012 O O . GLU A 1 615 ? 21.400 5.503 8.220 1.00 88.06 615 GLU A O 1
ATOM 5017 N N . SER A 1 616 ? 21.506 3.382 7.414 1.00 94.69 616 SER A N 1
ATOM 5018 C CA . SER A 1 616 ? 21.138 3.692 6.030 1.00 94.69 616 SER A CA 1
ATOM 5019 C C . SER A 1 616 ? 19.626 3.840 5.873 1.00 94.69 616 SER A C 1
ATOM 5021 O O . SER A 1 616 ? 18.841 3.042 6.384 1.00 94.69 616 SER A O 1
ATOM 5023 N N . ALA A 1 617 ? 19.209 4.816 5.072 1.00 90.94 617 ALA A N 1
ATOM 5024 C CA . ALA A 1 617 ? 17.831 4.993 4.637 1.00 90.94 617 ALA A CA 1
ATOM 5025 C C . ALA A 1 617 ? 17.302 3.796 3.823 1.00 90.94 617 ALA A C 1
ATOM 5027 O O . ALA A 1 617 ? 16.090 3.612 3.733 1.00 90.94 617 ALA A O 1
ATOM 5028 N N . ALA A 1 618 ? 18.180 2.967 3.248 1.00 96.06 618 ALA A N 1
ATOM 5029 C CA . ALA A 1 618 ? 17.809 1.757 2.515 1.00 96.06 618 ALA A CA 1
ATOM 5030 C C . ALA A 1 618 ? 17.634 0.511 3.403 1.00 96.06 618 ALA A C 1
ATOM 5032 O O . ALA A 1 618 ? 17.389 -0.574 2.874 1.00 96.06 618 ALA A O 1
ATOM 5033 N N . TYR A 1 619 ? 17.780 0.636 4.727 1.00 93.75 619 TYR A N 1
ATOM 5034 C CA . TYR A 1 619 ? 17.747 -0.496 5.650 1.00 93.75 619 TYR A CA 1
ATOM 5035 C C . TYR A 1 619 ? 16.466 -1.334 5.531 1.00 93.75 619 TYR A C 1
ATOM 5037 O O . TYR A 1 619 ? 15.348 -0.819 5.664 1.00 93.75 619 TYR A O 1
ATOM 5045 N N . ILE A 1 620 ? 16.643 -2.643 5.344 1.00 89.88 620 ILE A N 1
ATOM 5046 C CA . ILE A 1 620 ? 15.590 -3.650 5.472 1.00 89.88 620 ILE A CA 1
ATOM 5047 C C . ILE A 1 620 ? 16.060 -4.707 6.486 1.00 89.88 620 ILE A C 1
ATOM 5049 O O . ILE A 1 620 ? 17.100 -5.343 6.276 1.00 89.88 620 ILE A O 1
ATOM 5053 N N . PRO A 1 621 ? 15.317 -4.933 7.578 1.00 85.56 621 PRO A N 1
ATOM 5054 C CA . PRO A 1 621 ? 15.653 -5.908 8.613 1.00 85.56 621 PRO A CA 1
ATOM 5055 C C . PRO A 1 621 ? 15.537 -7.352 8.110 1.00 85.56 621 PRO A C 1
ATOM 5057 O O . PRO A 1 621 ? 14.861 -7.652 7.121 1.00 85.56 621 PRO A O 1
ATOM 5060 N N . MET A 1 622 ? 16.226 -8.273 8.785 1.00 85.50 622 MET A N 1
ATOM 5061 C CA . MET A 1 622 ? 16.093 -9.704 8.493 1.00 85.50 622 MET A CA 1
ATOM 5062 C C . MET A 1 622 ? 14.655 -10.172 8.744 1.00 85.50 622 MET A C 1
ATOM 5064 O O . MET A 1 622 ? 14.039 -9.777 9.727 1.00 85.50 622 MET A O 1
ATOM 5068 N N . GLY A 1 623 ? 14.131 -11.017 7.855 1.00 79.38 623 GLY A N 1
ATOM 5069 C CA . GLY A 1 623 ? 12.746 -11.499 7.910 1.00 79.38 623 GLY A CA 1
ATOM 5070 C C . GLY A 1 623 ? 11.725 -10.607 7.194 1.00 79.38 623 GLY A C 1
ATOM 5071 O O . GLY A 1 623 ? 10.629 -11.083 6.904 1.00 79.38 623 GLY A O 1
ATOM 5072 N N . GLU A 1 624 ? 12.082 -9.371 6.830 1.00 83.44 624 GLU A N 1
ATOM 5073 C CA . GLU A 1 624 ? 11.268 -8.517 5.956 1.00 83.44 624 GLU A CA 1
ATOM 5074 C C . GLU A 1 624 ? 11.671 -8.616 4.476 1.00 83.44 624 GLU A C 1
ATOM 5076 O O . GLU A 1 624 ? 12.789 -9.011 4.128 1.00 83.44 624 GLU A O 1
ATOM 5081 N N . GLY A 1 625 ? 10.743 -8.212 3.602 1.00 85.50 625 GLY A N 1
ATOM 5082 C CA . GLY A 1 625 ? 10.909 -8.181 2.148 1.00 85.50 625 GLY A CA 1
ATOM 5083 C C . GLY A 1 625 ? 10.090 -9.247 1.429 1.00 85.50 625 GLY A C 1
ATOM 5084 O O . GLY A 1 625 ? 10.077 -10.410 1.837 1.00 85.50 625 GLY A O 1
ATOM 5085 N N . ASP A 1 626 ? 9.419 -8.836 0.350 1.00 88.94 626 ASP A N 1
ATOM 5086 C CA . ASP A 1 626 ? 8.565 -9.714 -0.458 1.00 88.94 626 ASP A CA 1
ATOM 5087 C C . ASP A 1 626 ? 9.341 -10.392 -1.596 1.00 88.94 626 ASP A C 1
ATOM 5089 O O . ASP A 1 626 ? 9.246 -11.599 -1.795 1.00 88.94 626 ASP A O 1
ATOM 5093 N N . TYR A 1 627 ? 10.125 -9.600 -2.332 1.00 94.00 627 TYR A N 1
ATOM 5094 C CA . TYR A 1 627 ? 11.018 -10.026 -3.407 1.00 94.00 627 TYR A CA 1
ATOM 5095 C C . TYR A 1 627 ? 12.270 -9.153 -3.398 1.00 94.00 627 TYR A C 1
ATOM 5097 O O . TYR A 1 627 ? 12.222 -7.988 -2.998 1.00 94.00 627 TYR A O 1
ATOM 5105 N N . TYR A 1 628 ? 13.373 -9.678 -3.924 1.00 97.50 628 TYR A N 1
ATOM 5106 C CA . TYR A 1 628 ? 14.504 -8.842 -4.307 1.00 97.50 628 TYR A CA 1
ATOM 5107 C C . TYR A 1 628 ? 14.277 -8.288 -5.716 1.00 97.50 628 TYR A C 1
ATOM 5109 O O . TYR A 1 628 ? 14.288 -9.032 -6.702 1.00 97.50 628 TYR A O 1
ATOM 5117 N N . TYR A 1 629 ? 14.020 -6.989 -5.807 1.00 98.19 629 TYR A N 1
ATOM 5118 C CA . TYR A 1 629 ? 13.790 -6.269 -7.051 1.00 98.19 629 TYR A CA 1
ATOM 5119 C C . TYR A 1 629 ? 15.099 -5.762 -7.649 1.00 98.19 629 TYR A C 1
ATOM 5121 O O . TYR A 1 629 ? 16.056 -5.472 -6.935 1.00 98.19 629 TYR A O 1
ATOM 5129 N N . HIS A 1 630 ? 15.124 -5.646 -8.970 1.00 97.75 630 HIS A N 1
ATOM 5130 C CA . HIS A 1 630 ? 16.322 -5.360 -9.737 1.00 97.75 630 HIS A CA 1
ATOM 5131 C C . HIS A 1 630 ? 16.281 -3.966 -10.369 1.00 97.75 630 HIS A C 1
ATOM 5133 O O . HIS A 1 630 ? 15.391 -3.669 -11.167 1.00 97.75 630 HIS A O 1
ATOM 5139 N N . ALA A 1 631 ? 17.270 -3.121 -10.075 1.00 97.56 631 ALA A N 1
ATOM 5140 C CA . ALA A 1 631 ? 17.279 -1.719 -10.499 1.00 97.56 631 ALA A CA 1
ATOM 5141 C C . ALA A 1 631 ? 17.525 -1.500 -11.993 1.00 97.56 631 ALA A C 1
ATOM 5143 O O . ALA A 1 631 ? 17.171 -0.445 -12.527 1.00 97.56 631 ALA A O 1
ATOM 5144 N N . ALA A 1 632 ? 18.031 -2.510 -12.703 1.00 96.88 632 ALA A N 1
ATOM 5145 C CA . ALA A 1 632 ? 18.202 -2.398 -14.148 1.00 96.88 632 ALA A CA 1
ATOM 5146 C C . ALA A 1 632 ? 16.892 -2.398 -14.943 1.00 96.88 632 ALA A C 1
ATOM 5148 O O . ALA A 1 632 ? 16.944 -2.218 -16.155 1.00 96.88 632 ALA A O 1
ATOM 5149 N N . SER A 1 633 ? 15.737 -2.648 -14.316 1.00 97.62 633 SER A N 1
ATOM 5150 C CA . SER A 1 633 ? 14.438 -2.465 -14.965 1.00 97.62 633 SER A CA 1
ATOM 5151 C C . SER A 1 633 ? 13.354 -2.145 -13.940 1.00 97.62 633 SER A C 1
ATOM 5153 O O . SER A 1 633 ? 13.017 -2.958 -13.084 1.00 97.62 633 SER A O 1
ATOM 5155 N N . PHE A 1 634 ? 12.767 -0.961 -14.049 1.00 98.56 634 PHE A N 1
ATOM 5156 C CA . PHE A 1 634 ? 11.550 -0.592 -13.329 1.00 98.56 634 PHE A CA 1
ATOM 5157 C C . PHE A 1 634 ? 10.707 0.339 -14.196 1.00 98.56 634 PHE A C 1
ATOM 5159 O O . PHE A 1 634 ? 11.189 0.906 -15.180 1.00 98.56 634 PHE A O 1
ATOM 5166 N N . GLY A 1 635 ? 9.434 0.506 -13.859 1.00 98.44 635 GLY A N 1
ATOM 5167 C CA . GLY A 1 635 ? 8.562 1.375 -14.635 1.00 98.44 635 GLY A CA 1
ATOM 5168 C C . GLY A 1 635 ? 7.242 1.675 -13.957 1.00 98.44 635 GLY A C 1
ATOM 5169 O O . GLY A 1 635 ? 7.021 1.324 -12.798 1.00 98.44 635 GLY A O 1
ATOM 5170 N N . GLY A 1 636 ? 6.364 2.344 -14.689 1.00 98.12 636 GLY A N 1
ATOM 5171 C CA . GLY A 1 636 ? 5.083 2.770 -14.156 1.00 98.12 636 GLY A CA 1
ATOM 5172 C C . GLY A 1 636 ? 4.431 3.879 -14.964 1.00 98.12 636 GLY A C 1
ATOM 5173 O O . GLY A 1 636 ? 4.892 4.230 -16.054 1.00 98.12 636 GLY A O 1
ATOM 5174 N N . THR A 1 637 ? 3.383 4.476 -14.406 1.00 97.81 637 THR A N 1
ATOM 5175 C CA . THR A 1 637 ? 2.915 5.788 -14.867 1.00 97.81 637 THR A CA 1
ATOM 5176 C C . THR A 1 637 ? 3.948 6.858 -14.485 1.00 97.81 637 THR A C 1
ATOM 5178 O O . THR A 1 637 ? 4.651 6.705 -13.481 1.00 97.81 637 THR A O 1
ATOM 5181 N N . PRO A 1 638 ? 4.075 7.966 -15.239 1.00 98.25 638 PRO A N 1
ATOM 5182 C CA . PRO A 1 638 ? 5.064 9.001 -14.938 1.00 98.25 638 PRO A CA 1
ATOM 5183 C C . PRO A 1 638 ? 4.989 9.552 -13.508 1.00 98.25 638 PRO A C 1
ATOM 5185 O O . PRO A 1 638 ? 6.025 9.841 -12.914 1.00 98.25 638 PRO A O 1
ATOM 5188 N N . SER A 1 639 ? 3.784 9.666 -12.941 1.00 96.31 639 SER A N 1
ATOM 5189 C CA . SER A 1 639 ? 3.575 10.122 -11.563 1.00 96.31 639 SER A CA 1
ATOM 5190 C C . SER A 1 639 ? 4.170 9.163 -10.532 1.00 96.31 639 SER A C 1
ATOM 5192 O O . SER A 1 639 ? 4.815 9.606 -9.585 1.00 96.31 639 SER A O 1
ATOM 5194 N N . GLU A 1 640 ? 3.984 7.857 -10.717 1.00 96.81 640 GLU A N 1
ATOM 5195 C CA . GLU A 1 640 ? 4.486 6.841 -9.792 1.00 96.81 640 GLU A CA 1
ATOM 5196 C C . GLU A 1 640 ? 5.993 6.637 -9.941 1.00 96.81 640 GLU A C 1
ATOM 5198 O O . GLU A 1 640 ? 6.706 6.553 -8.942 1.00 96.81 640 GLU A O 1
ATOM 5203 N N . VAL A 1 641 ? 6.512 6.659 -11.175 1.00 98.38 641 VAL A N 1
ATOM 5204 C CA . VAL A 1 641 ? 7.964 6.630 -11.402 1.00 98.38 641 VAL A CA 1
ATOM 5205 C C . VAL A 1 641 ? 8.626 7.858 -10.778 1.00 98.38 641 VAL A C 1
ATOM 5207 O O . VAL A 1 641 ? 9.699 7.724 -10.195 1.00 98.38 641 VAL A O 1
ATOM 5210 N N . LEU A 1 642 ? 7.989 9.035 -10.835 1.00 98.19 642 LEU A N 1
ATOM 5211 C CA . LEU A 1 642 ? 8.516 10.239 -10.193 1.00 98.19 642 LEU A CA 1
ATOM 5212 C C . LEU A 1 642 ? 8.615 10.078 -8.670 1.00 98.19 642 LEU A C 1
ATOM 5214 O O . LEU A 1 642 ? 9.665 10.376 -8.105 1.00 98.19 642 LEU A O 1
ATOM 5218 N N . LYS A 1 643 ? 7.561 9.567 -8.017 1.00 95.94 643 LYS A N 1
ATOM 5219 C CA . LYS A 1 643 ? 7.571 9.285 -6.569 1.00 95.94 643 LYS A CA 1
ATOM 5220 C C . LYS A 1 643 ? 8.694 8.316 -6.190 1.00 95.94 643 LYS A C 1
ATOM 5222 O O . LYS A 1 643 ? 9.386 8.551 -5.202 1.00 95.94 643 LYS A O 1
ATOM 5227 N N . LEU A 1 644 ? 8.885 7.260 -6.983 1.00 98.06 644 LEU A N 1
ATOM 5228 C CA . LEU A 1 644 ? 9.937 6.264 -6.782 1.00 98.06 644 LEU A CA 1
ATOM 5229 C C . LEU A 1 644 ? 11.331 6.891 -6.852 1.00 98.06 644 LEU A C 1
ATOM 5231 O O . LEU A 1 644 ? 12.131 6.703 -5.934 1.00 98.06 644 LEU A O 1
ATOM 5235 N N . VAL A 1 645 ? 11.634 7.639 -7.918 1.00 98.50 645 VAL A N 1
ATOM 5236 C CA . VAL A 1 645 ? 12.983 8.200 -8.088 1.00 98.50 645 VAL A CA 1
ATOM 5237 C C . VAL A 1 645 ? 13.274 9.349 -7.129 1.00 98.50 645 VAL A C 1
ATOM 5239 O O . VAL A 1 645 ? 14.417 9.467 -6.696 1.00 98.50 645 VAL A O 1
ATOM 5242 N N . ASP A 1 646 ? 12.268 10.146 -6.750 1.00 97.50 646 ASP A N 1
ATOM 5243 C CA . ASP A 1 646 ? 12.412 11.158 -5.696 1.00 97.50 646 ASP A CA 1
ATOM 5244 C C . ASP A 1 646 ? 12.730 10.482 -4.355 1.00 97.50 646 ASP A C 1
ATOM 5246 O O . ASP A 1 646 ? 13.724 10.828 -3.726 1.00 97.50 646 ASP A O 1
ATOM 5250 N N . HIS A 1 647 ? 11.983 9.439 -3.970 1.00 95.81 647 HIS A N 1
ATOM 5251 C CA . HIS A 1 647 ? 12.257 8.695 -2.736 1.00 95.81 647 HIS A CA 1
ATOM 5252 C C . HIS A 1 647 ? 13.657 8.070 -2.723 1.00 95.81 647 HIS A C 1
ATOM 5254 O O . HIS A 1 647 ? 14.375 8.173 -1.727 1.00 95.81 647 HIS A O 1
ATOM 5260 N N . CYS A 1 648 ? 14.060 7.423 -3.821 1.00 98.00 648 CYS A N 1
ATOM 5261 C CA . CYS A 1 648 ? 15.387 6.820 -3.911 1.00 98.00 648 CYS A CA 1
ATOM 5262 C C . CYS A 1 648 ? 16.483 7.887 -3.827 1.00 98.00 648 CYS A C 1
ATOM 5264 O O . CYS A 1 648 ? 17.468 7.690 -3.120 1.00 98.00 648 CYS A O 1
ATOM 5266 N N . TYR A 1 649 ? 16.316 9.019 -4.516 1.00 98.19 649 TYR A N 1
ATOM 5267 C CA . TYR A 1 649 ? 17.288 10.107 -4.483 1.00 98.19 649 TYR A CA 1
ATOM 5268 C C . TYR A 1 649 ? 17.403 10.744 -3.093 1.00 98.19 649 TYR A C 1
ATOM 5270 O O . TYR A 1 649 ? 18.519 10.924 -2.609 1.00 98.19 649 TYR A O 1
ATOM 5278 N N . ASP A 1 650 ? 16.279 11.014 -2.429 1.00 95.62 650 ASP A N 1
ATOM 5279 C CA . ASP A 1 650 ? 16.260 11.543 -1.064 1.00 95.62 650 ASP A CA 1
ATOM 5280 C C . ASP A 1 650 ? 16.968 10.584 -0.092 1.00 95.62 650 ASP A C 1
ATOM 5282 O O . ASP A 1 650 ? 17.793 11.014 0.714 1.00 95.62 650 ASP A O 1
ATOM 5286 N N . GLY A 1 651 ? 16.719 9.274 -0.217 1.00 95.06 651 GLY A N 1
ATOM 5287 C CA . GLY A 1 651 ? 17.407 8.243 0.562 1.00 95.06 651 GLY A CA 1
ATOM 5288 C C . GLY A 1 651 ? 18.919 8.211 0.317 1.00 95.06 651 GLY A C 1
ATOM 5289 O O . GLY A 1 651 ? 19.691 8.167 1.272 1.00 95.06 651 GLY A O 1
ATOM 5290 N N . ILE A 1 652 ? 19.350 8.296 -0.946 1.00 97.62 652 ILE A N 1
ATOM 5291 C CA . ILE A 1 652 ? 20.774 8.365 -1.320 1.00 97.62 652 ILE A CA 1
ATOM 5292 C C . ILE A 1 652 ? 21.437 9.605 -0.705 1.00 97.62 652 ILE A C 1
ATOM 5294 O O . ILE A 1 652 ? 22.566 9.533 -0.219 1.00 97.62 652 ILE A O 1
ATOM 5298 N N . MET A 1 653 ? 20.762 10.757 -0.728 1.00 97.06 653 MET A N 1
ATOM 5299 C CA . MET A 1 653 ? 21.300 11.997 -0.163 1.00 97.06 653 MET A CA 1
ATOM 5300 C C . MET A 1 653 ? 21.375 11.944 1.366 1.00 97.06 653 MET A C 1
ATOM 5302 O O . MET A 1 653 ? 22.400 12.335 1.921 1.00 97.06 653 MET A O 1
ATOM 5306 N N . ALA A 1 654 ? 20.358 11.392 2.034 1.00 93.12 654 ALA A N 1
ATOM 5307 C CA . ALA A 1 654 ? 20.373 11.170 3.481 1.00 93.12 654 ALA A CA 1
ATOM 5308 C C . ALA A 1 654 ? 21.521 10.239 3.913 1.00 93.12 654 ALA A C 1
ATOM 5310 O O . ALA A 1 654 ? 22.160 10.461 4.943 1.00 93.12 654 ALA A O 1
ATOM 5311 N N . ASP A 1 655 ? 21.824 9.224 3.105 1.00 96.56 655 ASP A N 1
ATOM 5312 C CA . ASP A 1 655 ? 22.965 8.336 3.321 1.00 96.56 655 ASP A CA 1
ATOM 5313 C C . ASP A 1 655 ? 24.298 9.077 3.142 1.00 96.56 655 ASP A C 1
ATOM 5315 O O . ASP A 1 655 ? 25.175 9.020 4.011 1.00 96.56 655 ASP A O 1
ATOM 5319 N N . LYS A 1 656 ? 24.431 9.880 2.080 1.00 94.75 656 LYS A N 1
ATOM 5320 C CA . LYS A 1 656 ? 25.625 10.713 1.861 1.00 94.75 656 LYS A CA 1
ATOM 5321 C C . LYS A 1 656 ? 25.873 11.699 3.007 1.00 94.75 656 LYS A C 1
ATOM 5323 O O . LYS A 1 656 ? 27.022 11.862 3.409 1.00 94.75 656 LYS A O 1
ATOM 5328 N N . GLU A 1 657 ? 24.832 12.312 3.573 1.00 95.38 657 GLU A N 1
ATOM 5329 C CA . GLU A 1 657 ? 24.944 13.206 4.740 1.00 95.38 657 GLU A CA 1
ATOM 5330 C C . GLU A 1 657 ? 25.498 12.496 5.985 1.00 95.38 657 GLU A C 1
ATOM 5332 O O . GLU A 1 657 ? 26.215 13.102 6.784 1.00 95.38 657 GLU A O 1
ATOM 5337 N N . LYS A 1 658 ? 25.224 11.195 6.129 1.00 93.81 658 LYS A N 1
ATOM 5338 C CA . LYS A 1 658 ? 25.740 10.343 7.211 1.00 93.81 658 LYS A CA 1
ATOM 5339 C C . LYS A 1 658 ? 27.063 9.651 6.863 1.00 93.81 658 LYS A C 1
ATOM 5341 O O . LYS A 1 658 ? 27.550 8.849 7.658 1.00 93.81 658 LYS A O 1
ATOM 5346 N N . ASN A 1 659 ? 27.659 9.950 5.706 1.00 96.19 659 ASN A N 1
ATOM 5347 C CA . ASN A 1 659 ? 28.826 9.248 5.161 1.00 96.19 659 ASN A CA 1
ATOM 5348 C C . ASN A 1 659 ? 28.630 7.722 5.050 1.00 96.19 659 ASN A C 1
ATOM 5350 O O . ASN A 1 659 ? 29.574 6.953 5.246 1.00 96.19 659 ASN A O 1
ATOM 5354 N N . ILE A 1 660 ? 27.412 7.280 4.731 1.00 96.31 660 ILE A N 1
ATOM 5355 C CA . ILE A 1 660 ? 27.094 5.891 4.394 1.00 96.31 660 ILE A CA 1
ATOM 5356 C C . ILE A 1 660 ? 26.738 5.801 2.904 1.00 96.31 660 ILE A C 1
ATOM 5358 O O . ILE A 1 660 ? 26.287 6.760 2.285 1.00 96.31 660 ILE A O 1
ATOM 5362 N N . GLU A 1 661 ? 27.002 4.651 2.299 1.00 98.12 661 GLU A N 1
ATOM 5363 C CA . GLU A 1 661 ? 26.594 4.325 0.932 1.00 98.12 661 GLU A CA 1
ATOM 5364 C C . GLU A 1 661 ? 26.007 2.919 0.980 1.00 98.12 661 GLU A C 1
ATOM 5366 O O . GLU A 1 661 ? 26.675 2.005 1.477 1.00 98.12 661 GLU A O 1
ATOM 5371 N N . ALA A 1 662 ? 24.753 2.761 0.549 1.00 97.75 662 ALA A N 1
ATOM 5372 C CA . ALA A 1 662 ? 24.048 1.489 0.620 1.00 97.75 662 ALA A CA 1
ATOM 5373 C C . ALA A 1 662 ? 24.750 0.403 -0.217 1.00 97.75 662 ALA A C 1
ATOM 5375 O O . ALA A 1 662 ? 25.302 0.684 -1.281 1.00 97.75 662 ALA A O 1
ATOM 5376 N N . ILE A 1 663 ? 24.723 -0.847 0.256 1.00 97.75 663 ILE A N 1
ATOM 5377 C CA . ILE A 1 663 ? 25.535 -1.960 -0.273 1.00 97.75 663 ILE A CA 1
ATOM 5378 C C . ILE A 1 663 ? 25.361 -2.215 -1.781 1.00 97.75 663 ILE A C 1
ATOM 5380 O O . ILE A 1 663 ? 26.329 -2.560 -2.458 1.00 97.75 663 ILE A O 1
ATOM 5384 N N . TRP A 1 664 ? 24.155 -2.004 -2.316 1.00 97.94 664 TRP A N 1
ATOM 5385 C CA . TRP A 1 664 ? 23.850 -2.084 -3.747 1.00 97.94 664 TRP A CA 1
ATOM 5386 C C . TRP A 1 664 ? 23.310 -0.760 -4.294 1.00 97.94 664 TRP A C 1
ATOM 5388 O O . TRP A 1 664 ? 22.537 -0.740 -5.247 1.00 97.94 664 TRP A O 1
ATOM 5398 N N . HIS A 1 665 ? 23.774 0.357 -3.728 1.00 98.31 665 HIS A N 1
ATOM 5399 C CA . HIS A 1 665 ? 23.557 1.704 -4.253 1.00 98.31 665 HIS A CA 1
ATOM 5400 C C . HIS A 1 665 ? 22.061 2.007 -4.450 1.00 98.31 665 HIS A C 1
ATOM 5402 O O . HIS A 1 665 ? 21.263 1.847 -3.526 1.00 98.31 665 HIS A O 1
ATOM 5408 N N . ASP A 1 666 ? 21.656 2.416 -5.652 1.00 97.88 666 ASP A N 1
ATOM 5409 C CA . ASP A 1 666 ? 20.270 2.701 -6.000 1.00 97.88 666 ASP A CA 1
ATOM 5410 C C . ASP A 1 666 ? 19.345 1.476 -5.919 1.00 97.88 666 ASP A C 1
ATOM 5412 O O . ASP A 1 666 ? 18.171 1.640 -5.589 1.00 97.88 666 ASP A O 1
ATOM 5416 N N . GLU A 1 667 ? 19.852 0.253 -6.112 1.00 98.69 667 GLU A N 1
ATOM 5417 C CA . GLU A 1 667 ? 19.058 -0.976 -5.966 1.00 98.69 667 GLU A CA 1
ATOM 5418 C C . GLU A 1 667 ? 18.641 -1.227 -4.513 1.00 98.69 667 GLU A C 1
ATOM 5420 O O . GLU A 1 667 ? 17.518 -1.672 -4.262 1.00 98.69 667 GLU A O 1
ATOM 5425 N N . SER A 1 668 ? 19.488 -0.877 -3.541 1.00 98.50 668 SER A N 1
ATOM 5426 C CA . SER A 1 668 ? 19.124 -0.942 -2.122 1.00 98.50 668 SER A CA 1
ATOM 5427 C C . SER A 1 668 ? 17.954 -0.001 -1.806 1.00 98.50 668 SER A C 1
ATOM 5429 O O . SER A 1 668 ? 16.973 -0.425 -1.193 1.00 98.50 668 SER A O 1
ATOM 5431 N N . HIS A 1 669 ? 18.011 1.253 -2.270 1.00 98.25 669 HIS A N 1
ATOM 5432 C CA . HIS A 1 669 ? 16.929 2.223 -2.058 1.00 98.25 669 HIS A CA 1
ATOM 5433 C C . HIS A 1 669 ? 15.656 1.862 -2.838 1.00 98.25 669 HIS A C 1
ATOM 5435 O O . HIS A 1 669 ? 14.557 2.037 -2.317 1.00 98.25 669 HIS A O 1
ATOM 5441 N N . LEU A 1 670 ? 15.782 1.293 -4.042 1.00 98.56 670 LEU A N 1
ATOM 5442 C CA . LEU A 1 670 ? 14.652 0.791 -4.829 1.00 98.56 670 LEU A CA 1
ATOM 5443 C C . LEU A 1 670 ? 13.906 -0.333 -4.102 1.00 98.56 670 LEU A C 1
ATOM 5445 O O . LEU A 1 670 ? 12.677 -0.340 -4.048 1.00 98.56 670 LEU A O 1
ATOM 5449 N N . ASN A 1 671 ? 14.643 -1.283 -3.525 1.00 98.31 671 ASN A N 1
ATOM 5450 C CA . ASN A 1 671 ? 14.050 -2.368 -2.750 1.00 98.31 671 ASN A CA 1
ATOM 5451 C C . ASN A 1 671 ? 13.340 -1.845 -1.499 1.00 98.31 671 ASN A C 1
ATOM 5453 O O . ASN A 1 671 ? 12.230 -2.289 -1.203 1.00 98.31 671 ASN A O 1
ATOM 5457 N N . LYS A 1 672 ? 13.927 -0.856 -0.811 1.00 95.00 672 LYS A N 1
ATOM 5458 C CA . LYS A 1 672 ? 13.255 -0.171 0.300 1.00 95.00 672 LYS A CA 1
ATOM 5459 C C . LYS A 1 672 ? 11.978 0.524 -0.165 1.00 95.00 672 LYS A C 1
ATOM 5461 O O . LYS A 1 672 ? 10.947 0.383 0.488 1.00 95.00 672 LYS A O 1
ATOM 5466 N N . TYR A 1 673 ? 12.021 1.208 -1.309 1.00 95.19 673 TYR A N 1
ATOM 5467 C CA . TYR A 1 673 ? 10.843 1.849 -1.877 1.00 95.19 673 TYR A CA 1
ATOM 5468 C C . TYR A 1 673 ? 9.729 0.838 -2.135 1.00 95.19 673 TYR A C 1
ATOM 5470 O O . TYR A 1 673 ? 8.623 1.082 -1.679 1.00 95.19 673 TYR A O 1
ATOM 5478 N N . PHE A 1 674 ? 9.999 -0.298 -2.788 1.00 95.50 674 PHE A N 1
ATOM 5479 C CA . PHE A 1 674 ? 8.964 -1.298 -3.090 1.00 95.50 674 PHE A CA 1
ATOM 5480 C C . PHE A 1 674 ? 8.487 -2.117 -1.883 1.00 95.50 674 PHE A C 1
ATOM 5482 O O . PHE A 1 674 ? 7.388 -2.670 -1.929 1.00 95.50 674 PHE A O 1
ATOM 5489 N N . LEU A 1 675 ? 9.276 -2.188 -0.807 1.00 90.06 675 LEU A N 1
ATOM 5490 C CA . LEU A 1 675 ? 8.815 -2.727 0.474 1.00 90.06 675 LEU A CA 1
ATOM 5491 C C . LEU A 1 675 ? 7.721 -1.836 1.076 1.00 90.06 675 LEU A C 1
ATOM 5493 O O . LEU A 1 675 ? 6.693 -2.348 1.516 1.00 90.06 675 LEU A O 1
ATOM 5497 N N . LEU A 1 676 ? 7.961 -0.521 1.072 1.00 82.94 676 LEU A N 1
ATOM 5498 C CA . LEU A 1 676 ? 7.045 0.494 1.597 1.00 82.94 676 LEU A CA 1
ATOM 5499 C C . LEU A 1 676 ? 5.897 0.809 0.628 1.00 82.94 676 LEU A C 1
ATOM 5501 O O . LEU A 1 676 ? 4.808 1.149 1.065 1.00 82.94 676 LEU A O 1
ATOM 5505 N N . ASN A 1 677 ? 6.166 0.718 -0.678 1.00 85.19 677 ASN A N 1
ATOM 5506 C CA . ASN A 1 677 ? 5.269 1.105 -1.758 1.00 85.19 677 ASN A CA 1
ATOM 5507 C C . ASN A 1 677 ? 5.078 -0.070 -2.722 1.00 85.19 677 ASN A C 1
ATOM 5509 O O . ASN A 1 677 ? 5.812 -0.217 -3.705 1.00 85.19 677 ASN A O 1
ATOM 5513 N N . LYS A 1 678 ? 4.116 -0.946 -2.436 1.00 87.25 678 LYS A N 1
ATOM 5514 C CA . LYS A 1 678 ? 3.952 -2.227 -3.126 1.00 87.25 678 LYS A CA 1
ATOM 5515 C C . LYS A 1 678 ? 3.740 -2.010 -4.630 1.00 87.25 678 LYS A C 1
ATOM 5517 O O . LYS A 1 678 ? 2.901 -1.189 -5.032 1.00 87.25 678 LYS A O 1
ATOM 5522 N N . PRO A 1 679 ? 4.457 -2.743 -5.504 1.00 93.12 679 PRO A N 1
ATOM 5523 C CA . PRO A 1 679 ? 4.246 -2.629 -6.938 1.00 93.12 679 PRO A CA 1
ATOM 5524 C C . PRO A 1 679 ? 2.857 -3.155 -7.319 1.00 93.12 679 PRO A C 1
ATOM 5526 O O . PRO A 1 679 ? 2.350 -4.110 -6.731 1.00 93.12 679 PRO A O 1
ATOM 5529 N N . THR A 1 680 ? 2.263 -2.547 -8.346 1.00 90.19 680 THR A N 1
ATOM 5530 C CA . THR A 1 680 ? 0.971 -2.959 -8.934 1.00 90.19 680 THR A CA 1
ATOM 5531 C C . THR A 1 680 ? 1.121 -4.037 -10.011 1.00 90.19 680 THR A C 1
ATOM 5533 O O . THR A 1 680 ? 0.135 -4.551 -10.539 1.00 90.19 680 THR A O 1
ATOM 5536 N N . LYS A 1 681 ? 2.366 -4.350 -10.381 1.00 92.38 681 LYS A N 1
ATOM 5537 C CA . LYS A 1 681 ? 2.737 -5.382 -11.343 1.00 92.38 681 LYS A CA 1
ATOM 5538 C C . LYS A 1 681 ? 4.167 -5.838 -11.068 1.00 92.38 681 LYS A C 1
ATOM 5540 O O . LYS A 1 681 ? 5.069 -5.008 -10.957 1.00 92.38 681 LYS A O 1
ATOM 5545 N N . VAL A 1 682 ? 4.370 -7.146 -10.966 1.00 96.44 682 VAL A N 1
ATOM 5546 C CA . VAL A 1 682 ? 5.688 -7.746 -10.725 1.00 96.44 682 VAL A CA 1
ATOM 5547 C C . VAL A 1 682 ? 6.087 -8.539 -11.960 1.00 96.44 682 VAL A C 1
ATOM 5549 O O . VAL A 1 682 ? 5.332 -9.391 -12.415 1.00 96.44 682 VAL A O 1
ATOM 5552 N N . LEU A 1 683 ? 7.254 -8.259 -12.530 1.00 97.75 683 LEU A N 1
ATOM 5553 C CA . LEU A 1 683 ? 7.799 -9.013 -13.654 1.00 97.75 683 LEU A CA 1
ATOM 5554 C C . LEU A 1 683 ? 8.733 -10.092 -13.114 1.00 97.75 683 LEU A C 1
ATOM 5556 O O . LEU A 1 683 ? 9.649 -9.787 -12.350 1.00 97.75 683 LEU A O 1
ATOM 5560 N N . ASN A 1 684 ? 8.503 -11.343 -13.506 1.00 95.25 684 ASN A N 1
ATOM 5561 C CA . ASN A 1 684 ? 9.372 -12.455 -13.141 1.00 95.25 684 ASN A CA 1
ATOM 5562 C C . ASN A 1 684 ? 10.736 -12.352 -13.871 1.00 95.25 684 ASN A C 1
ATOM 5564 O O . ASN A 1 684 ? 10.925 -11.501 -14.749 1.00 95.25 684 ASN A O 1
ATOM 5568 N N . PRO A 1 685 ? 11.695 -13.242 -13.576 1.00 95.69 685 PRO A N 1
ATOM 5569 C CA . PRO A 1 685 ? 13.015 -13.211 -14.203 1.00 95.69 685 PRO A CA 1
ATOM 5570 C C . PRO A 1 685 ? 13.049 -13.402 -15.726 1.00 95.69 685 PRO A C 1
ATOM 5572 O O . PRO A 1 685 ? 14.080 -13.110 -16.330 1.00 95.69 685 PRO A O 1
ATOM 5575 N N . ASP A 1 686 ? 11.967 -13.845 -16.383 1.00 94.88 686 ASP A N 1
ATOM 5576 C CA . ASP A 1 686 ? 11.930 -13.893 -17.854 1.00 94.88 686 ASP A CA 1
ATOM 5577 C C . ASP A 1 686 ? 12.155 -12.494 -18.434 1.00 94.88 686 ASP A C 1
ATOM 5579 O O . ASP A 1 686 ? 12.783 -12.329 -19.474 1.00 94.88 686 ASP A O 1
ATOM 5583 N N . TYR A 1 687 ? 11.686 -11.459 -17.747 1.00 97.06 687 TYR A N 1
ATOM 5584 C CA . TYR A 1 687 ? 11.802 -10.080 -18.202 1.00 97.06 687 TYR A CA 1
ATOM 5585 C C . TYR A 1 687 ? 13.167 -9.449 -17.930 1.00 97.06 687 TYR A C 1
ATOM 5587 O O . TYR A 1 687 ? 13.424 -8.366 -18.448 1.00 97.06 687 TYR A O 1
ATOM 5595 N N . LEU A 1 688 ? 14.061 -10.137 -17.211 1.00 95.94 688 LEU A N 1
ATOM 5596 C CA . LEU A 1 688 ? 15.468 -9.771 -17.119 1.00 95.94 688 LEU A CA 1
ATOM 5597 C C . LEU A 1 688 ? 16.322 -10.943 -16.620 1.00 95.94 688 LEU A C 1
ATOM 5599 O O . LEU A 1 688 ? 16.448 -11.180 -15.417 1.00 95.94 688 LEU A O 1
ATOM 5603 N N . TRP A 1 689 ? 16.947 -11.654 -17.557 1.00 95.12 689 TRP A N 1
ATOM 5604 C CA . TRP A 1 689 ? 17.690 -12.877 -17.262 1.00 95.12 689 TRP A CA 1
ATOM 5605 C C . TRP A 1 689 ? 19.210 -12.702 -17.366 1.00 95.12 689 TRP A C 1
ATOM 5607 O O . TRP A 1 689 ? 19.715 -11.962 -18.218 1.00 95.12 689 TRP A O 1
ATOM 5617 N N . SER A 1 690 ? 19.959 -13.442 -16.543 1.00 89.75 690 SER A N 1
ATOM 5618 C CA . SER A 1 690 ? 21.422 -13.497 -16.618 1.00 89.75 690 SER A CA 1
ATOM 5619 C C . SER A 1 690 ? 21.902 -14.763 -17.331 1.00 89.75 690 SER A C 1
ATOM 5621 O O . SER A 1 690 ? 21.490 -15.869 -16.989 1.00 89.75 690 SER A O 1
ATOM 5623 N N . PHE A 1 691 ? 22.841 -14.621 -18.274 1.00 82.31 691 PHE A N 1
ATOM 5624 C CA . PHE A 1 691 ? 23.468 -15.761 -18.964 1.00 82.31 691 PHE A CA 1
ATOM 5625 C C . PHE A 1 691 ? 24.207 -16.724 -18.023 1.00 82.31 691 PHE A C 1
ATOM 5627 O O . PHE A 1 691 ? 24.423 -17.875 -18.387 1.00 82.31 691 PHE A O 1
ATOM 5634 N N . SER A 1 692 ? 24.625 -16.264 -16.843 1.00 83.31 692 SER A N 1
ATOM 5635 C CA . SER A 1 692 ? 25.430 -17.050 -15.901 1.00 83.31 692 SER A CA 1
ATOM 5636 C C . SER A 1 692 ? 24.631 -18.010 -15.015 1.00 83.31 692 SER A C 1
ATOM 5638 O O . SER A 1 692 ? 25.248 -18.750 -14.256 1.00 83.31 692 SER A O 1
ATOM 5640 N N . ILE A 1 693 ? 23.295 -18.018 -15.101 1.00 85.44 693 ILE A N 1
ATOM 5641 C CA . ILE A 1 693 ? 22.443 -18.925 -14.316 1.00 85.44 693 ILE A CA 1
ATOM 5642 C C . ILE A 1 693 ? 22.264 -20.252 -15.074 1.00 85.44 693 ILE A C 1
ATOM 5644 O O . ILE A 1 693 ? 22.934 -21.241 -14.795 1.00 85.44 693 ILE A O 1
ATOM 5648 N N . HIS A 1 694 ? 21.364 -20.271 -16.053 1.00 86.62 694 HIS A N 1
ATOM 5649 C CA . HIS A 1 694 ? 21.144 -21.351 -17.016 1.00 86.62 694 HIS A CA 1
ATOM 5650 C C . HIS A 1 694 ? 20.452 -20.766 -18.256 1.00 86.62 694 HIS A C 1
ATOM 5652 O O . HIS A 1 694 ? 20.075 -19.592 -18.260 1.00 86.62 694 HIS A O 1
ATOM 5658 N N . ASP A 1 695 ? 20.287 -21.542 -19.327 1.00 86.38 695 ASP A N 1
ATOM 5659 C CA . ASP A 1 695 ? 19.558 -21.053 -20.499 1.00 86.38 695 ASP A CA 1
ATOM 5660 C C . ASP A 1 695 ? 18.056 -20.930 -20.199 1.00 86.38 695 ASP A C 1
ATOM 5662 O O . ASP A 1 695 ? 17.392 -21.921 -19.902 1.00 86.38 695 ASP A O 1
ATOM 5666 N N . ASN A 1 696 ? 17.519 -19.714 -20.305 1.00 89.44 696 ASN A N 1
ATOM 5667 C CA . ASN A 1 696 ? 16.089 -19.445 -20.208 1.00 89.44 696 ASN A CA 1
ATOM 5668 C C . ASN A 1 696 ? 15.541 -19.082 -21.597 1.00 89.44 696 ASN A C 1
ATOM 5670 O O . ASN A 1 696 ? 15.837 -18.012 -22.144 1.00 89.44 696 ASN A O 1
ATOM 5674 N N . LYS A 1 697 ? 14.711 -19.976 -22.150 1.00 89.25 697 LYS A N 1
ATOM 5675 C CA . LYS A 1 697 ? 14.057 -19.821 -23.462 1.00 89.25 697 LYS A CA 1
ATOM 5676 C C . LYS A 1 697 ? 12.930 -18.789 -23.464 1.00 89.25 697 LYS A C 1
ATOM 5678 O O . LYS A 1 697 ? 12.579 -18.283 -24.526 1.00 89.25 697 LYS A O 1
ATOM 5683 N N . ASN A 1 698 ? 12.373 -18.481 -22.29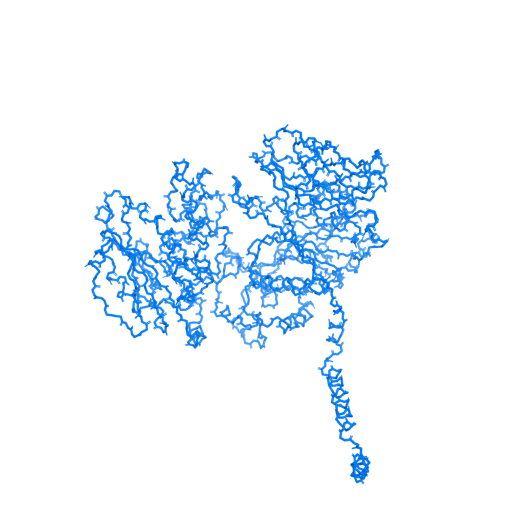7 1.00 92.56 698 ASN A N 1
ATOM 5684 C CA . ASN A 1 698 ? 11.290 -17.516 -22.147 1.00 92.56 698 ASN A CA 1
ATOM 5685 C C . ASN A 1 698 ? 11.798 -16.078 -22.001 1.00 92.56 698 ASN A C 1
ATOM 5687 O O . ASN A 1 698 ? 10.990 -15.150 -22.104 1.00 92.56 698 ASN A O 1
ATOM 5691 N N . ALA A 1 699 ? 13.111 -15.895 -21.816 1.00 94.19 699 ALA A N 1
ATOM 5692 C CA . ALA A 1 699 ? 13.730 -14.605 -21.560 1.00 94.19 699 ALA A CA 1
ATOM 5693 C C . ALA A 1 699 ? 13.385 -13.550 -22.632 1.00 94.19 699 ALA A C 1
ATOM 5695 O O . ALA A 1 699 ? 13.458 -13.806 -23.835 1.00 94.19 699 ALA A O 1
ATOM 5696 N N . LYS A 1 700 ? 13.011 -12.351 -22.179 1.00 96.06 700 LYS A N 1
ATOM 5697 C CA . LYS A 1 700 ? 12.658 -11.172 -22.983 1.00 96.06 700 LYS A CA 1
ATOM 5698 C C . LYS A 1 700 ? 13.806 -10.186 -23.052 1.00 96.06 700 LYS A C 1
ATOM 5700 O O . LYS A 1 700 ? 14.109 -9.699 -24.139 1.00 96.06 700 LYS A O 1
ATOM 5705 N N . LEU A 1 701 ? 14.461 -9.940 -21.918 1.00 94.88 701 LEU A N 1
ATOM 5706 C CA . LEU A 1 701 ? 15.721 -9.207 -21.836 1.00 94.88 701 LEU A CA 1
ATOM 5707 C C . LEU A 1 701 ? 16.806 -10.109 -21.276 1.00 94.88 701 LEU A C 1
ATOM 5709 O O . LEU A 1 701 ? 16.554 -10.992 -20.451 1.00 94.88 701 LEU A O 1
ATOM 5713 N N . ARG A 1 702 ? 18.037 -9.835 -21.696 1.00 93.44 702 ARG A N 1
ATOM 5714 C CA . ARG A 1 702 ? 19.202 -10.562 -21.223 1.00 93.44 702 ARG A CA 1
ATOM 5715 C C . ARG A 1 702 ? 20.376 -9.627 -20.975 1.00 93.44 702 ARG A C 1
ATOM 5717 O O . ARG A 1 702 ? 20.660 -8.764 -21.801 1.00 93.44 702 ARG A O 1
ATOM 5724 N N . TRP A 1 703 ? 21.057 -9.824 -19.852 1.00 91.75 703 TRP A N 1
ATOM 5725 C CA . TRP A 1 703 ? 22.279 -9.098 -19.501 1.00 91.75 703 TRP A CA 1
ATOM 5726 C C . TRP A 1 703 ? 23.372 -9.294 -20.542 1.00 91.75 703 TRP A C 1
ATOM 5728 O O . TRP A 1 703 ? 23.634 -10.424 -20.926 1.00 91.75 703 TRP A O 1
ATOM 5738 N N . VAL A 1 704 ? 24.073 -8.243 -20.952 1.00 89.88 704 VAL A N 1
ATOM 5739 C CA . VAL A 1 704 ? 25.240 -8.392 -21.828 1.00 89.88 704 VAL A CA 1
ATOM 5740 C C . VAL A 1 704 ? 26.461 -8.795 -20.984 1.00 89.88 704 VAL A C 1
ATOM 5742 O O . VAL A 1 704 ? 26.750 -8.132 -19.980 1.00 89.88 704 VAL A O 1
ATOM 5745 N N . PRO A 1 705 ? 27.190 -9.875 -21.342 1.00 85.56 705 PRO A N 1
ATOM 5746 C CA . PRO A 1 705 ? 28.454 -10.211 -20.693 1.00 85.56 705 PRO A CA 1
ATOM 5747 C C . PRO A 1 705 ? 29.446 -9.048 -20.791 1.00 85.56 705 PRO A C 1
ATOM 5749 O O . PRO A 1 705 ? 29.645 -8.488 -21.867 1.00 85.56 705 PRO A O 1
ATOM 5752 N N . LYS A 1 706 ? 30.072 -8.686 -19.669 1.00 86.12 706 LYS A N 1
ATOM 5753 C CA . LYS A 1 706 ? 30.959 -7.522 -19.573 1.00 86.12 706 LYS A CA 1
ATOM 5754 C C . LYS A 1 706 ? 32.090 -7.757 -18.579 1.00 86.12 706 LYS A C 1
ATOM 5756 O O . LYS A 1 706 ? 31.901 -8.414 -17.558 1.00 86.12 706 LYS A O 1
ATOM 5761 N N . ASP A 1 707 ? 33.249 -7.185 -18.882 1.00 85.19 707 ASP A N 1
ATOM 5762 C CA . ASP A 1 707 ? 34.394 -7.115 -17.977 1.00 85.19 707 ASP A CA 1
ATOM 5763 C C . ASP A 1 707 ? 34.388 -5.753 -17.275 1.00 85.19 707 ASP A C 1
ATOM 5765 O O . ASP A 1 707 ? 34.649 -4.717 -17.894 1.00 85.19 707 ASP A O 1
ATOM 5769 N N . TYR A 1 708 ? 34.072 -5.748 -15.977 1.00 84.62 708 TYR A N 1
ATOM 5770 C CA . TYR A 1 708 ? 33.963 -4.515 -15.199 1.00 84.62 708 TYR A CA 1
ATOM 5771 C C . TYR A 1 708 ? 35.258 -3.700 -15.181 1.00 84.62 708 TYR A C 1
ATOM 5773 O O . TYR A 1 708 ? 35.165 -2.477 -15.207 1.00 84.62 708 TYR A O 1
ATOM 5781 N N . GLY A 1 709 ? 36.436 -4.335 -15.218 1.00 79.94 709 GLY A N 1
ATOM 5782 C CA . GLY A 1 709 ? 37.717 -3.619 -15.247 1.00 79.94 709 GLY A CA 1
ATOM 5783 C C . GLY A 1 709 ? 37.958 -2.859 -16.555 1.00 79.94 709 GLY A C 1
ATOM 5784 O O . GLY A 1 709 ? 38.777 -1.944 -16.603 1.00 79.94 709 GLY A O 1
ATOM 5785 N N . GLN A 1 710 ? 37.232 -3.208 -17.621 1.00 84.75 710 GLN A N 1
ATOM 5786 C CA . GLN A 1 710 ? 37.313 -2.513 -18.904 1.00 84.75 710 GLN A CA 1
ATOM 5787 C C . GLN A 1 710 ? 36.304 -1.379 -19.017 1.00 84.75 710 GLN A C 1
ATOM 5789 O O . GLN A 1 710 ? 36.641 -0.340 -19.587 1.00 84.75 710 GLN A O 1
ATOM 5794 N N . VAL A 1 711 ? 35.089 -1.558 -18.489 1.00 86.62 711 VAL A N 1
ATOM 5795 C CA . VAL A 1 711 ? 33.982 -0.600 -18.665 1.00 86.62 711 VAL A CA 1
ATOM 5796 C C . VAL A 1 711 ? 33.799 0.369 -17.491 1.00 86.62 711 VAL A C 1
ATOM 5798 O O . VAL A 1 711 ? 33.153 1.400 -17.671 1.00 86.62 711 VAL A O 1
ATOM 5801 N N . ARG A 1 712 ? 34.373 0.083 -16.313 1.00 88.00 712 ARG A N 1
ATOM 5802 C CA . ARG A 1 712 ? 34.402 0.972 -15.135 1.00 88.00 712 ARG A CA 1
ATOM 5803 C C . ARG A 1 712 ? 35.847 1.370 -14.836 1.00 88.00 712 ARG A C 1
ATOM 5805 O O . ARG A 1 712 ? 36.755 0.561 -14.980 1.00 88.00 712 ARG A O 1
ATOM 5812 N N . GLU A 1 713 ? 36.062 2.628 -14.468 1.00 76.31 713 GLU A N 1
ATOM 5813 C CA . GLU A 1 713 ? 37.408 3.198 -14.289 1.00 76.31 713 GLU A CA 1
ATOM 5814 C C . GLU A 1 713 ? 37.898 3.141 -12.828 1.00 76.31 713 GLU A C 1
ATOM 5816 O O . GLU A 1 713 ? 39.051 3.480 -12.560 1.00 76.31 713 GLU A O 1
ATOM 5821 N N . ASN A 1 714 ? 37.041 2.717 -11.888 1.00 68.19 714 ASN A N 1
ATOM 5822 C CA . ASN A 1 714 ? 37.258 2.789 -10.441 1.00 68.19 714 ASN A CA 1
ATOM 5823 C C . ASN A 1 714 ? 36.184 2.025 -9.666 1.00 68.19 714 ASN A C 1
ATOM 5825 O O . ASN A 1 714 ? 35.100 1.813 -10.244 1.00 68.19 714 ASN A O 1
#

Sequence (714 aa):
MKAGKSVEALIKVTANWPKLKRNWVILFVCALILVLMYNFVLPSSLFNIIHQRIAKTPSIFTMHHPTSHKFVAFSAFLDDRDSNSVSPVIRVIGLNNLYHKEKVYCHVRCDSGIYSVQAMEPVFSNDIGVPSGESDMICENRCGSASLIDIAVSTKHNHSAMEGSVKILNTKEGRPTEFQHGLTICINKVLDEYINVIQLIQSIEMYRLLGAGKVSVYKINCSDMMQQVLDYYAEDGFIEVLSWDISQLLKSSHHTHKETLEHIQDIFSIDCVYRNMYTSKYVLLSGPEEILIPNQHENWTELMRKLAQQHEGAETFVFNVHVFSAVAPDTDSLTSNTQWPANPGLNILYYHFNNGVESDEKRMVINPRVIFNLDQLSVDHSGKWVKIPSDMAQIHLYQNPITTEYGDVPENDDKRLQHYKPSLAEHLAAVLRLLPMLTQNVELKWFTKWTHWHVPVVGEGNFNREALNKHHKNKRLTIGLTVFAVGKYLDYFLEQFLVSADKYFMTDHRVIIYVMVDEPSKIAHVEFGVKRSYKVFRIKKENRWQDISMMRMKTLSDLLKKYIQYEVDYLFCMDVDVNFIAPYGVETLGERVAQTQAWFFETTNQYFTYERRPESAAYIPMGEGDYYYHAASFGGTPSEVLKLVDHCYDGIMADKEKNIEAIWHDESHLNKYFLLNKPTKVLNPDYLWSFSIHDNKNAKLRWVPKDYGQVREN

Secondary structure (DSSP, 8-state):
--SHHHHHHHHHHHTTS-HHHHHHHHHHHHHHHHHHHHHHSS-HHHHHHHHT---PPP-EEEEPP-EETTEEEEEEEEE---TTSSS-EEEEEEEEETT--PPPEEEEEETTEEEEEEPB--B---SS--SEEEEEEEEE-TTTTSPEEEEEEESSSSTT--TTPEEEES-GGG--SS-SEEEEEEEEEEESSB--HHHHHHHHHHHHHTT-SEEEEEES-B-HHHHHHHHHHHHTTSEEEEEE--TTHHHH-SS-HHHHHHHHHHHHHHHHHHHHTTTEEEEEEE-TTEEEEESSSSSHHHHHHHHHHHSTT--EEEEEEEEEEEEPPPTTGGGSS------SS--TTTSEE-SPEEEEEEEEEE-GGG--SSGGGSTTTSSSEEEPPTTTEEEEEEEPPPSS----------HHHHHHHHHHHHHHHHHHHH-HHHHH--SGGGB--B-TTS-BEE-TTSB-HHHHHHHHTTS--EEEEEEEE-THHHHHHHHHHHHHHHHHBSTTSEEEEEEEES-GGG----PPPTTEEEEEEE-PPPSSHHHHHHHHHHHHHHHHHHTGGGT-SEEEEEESSEEE-S-B-GGG--SEEEEEPTTTTTS-GGG---B--TTSTTB--TT--S--EEEEEEEE-HHHHHHHHHHHHHHHHHHHHTT---TTTHHHHHHHHHHHS--SEEE-GGGSB-TTT---TT-SEEEPP--HHHH---

Foldseek 3Di:
DPPVVVVVVVVVVVVPDDPVVNVVVVVVVVVVVVVVCVVPVDDPVVVVVVVLQDFDDQQEDEADWDDDVFKTFGAKEWAPLPPPDPATKIWTKIKGFPVDPFWKWKWWDFPVGTAIFTWDDPFDDDPDDWRIAIGGTIGGDPVVPTWTFWMFMDSDRDPPTCVRTHGYPPTPVPFDPAAQWAEEEEQLQEAFQQFQQQLLLLLLLLCVQQRGSAYEHEYADYDPLNVVVSRVVSRSVRYRYYYYPCVVVCLPTLDFNVVVSVRSSLSSVLCVLSNNLRHYQKYWYDHSQKHKFFQPDRHPVVLVVVCCVVDPPAFKEKAWEWEWAFDDDDPVLVPPPPLQFQGFRDDPLSTFTFPTHTDPDMIMIGNSSQDDDSVCNDPVNPDRYDYDDVNRIHMYRYFYHDPDPPDDGDRDGPPRVVVCSVVSVVSVVVVCVVSVVSRPRRQNVQAQDAARSGFGADFPPGGDPVVLCVVCLPVQFEEEEEEEQEDCSQVPFQQQAVQQCLVAPAVSHAYEYEYEYQDPVSHDDDDHDPRYYYDYDHDDDDPFVLCSLQCVLVVLLVCLVPPDLVGGFKYKYAYRQKGFDHHDHPNQAAQWEFEADQVFQPPDQQPALAQCDSQASLHHHHPAARGQTDPRIIMHGSVSSSVLSVQLNVRQVSCVVVVHAGPNRSSSSNRSCCSSNPGNYYYYCLDEDEVVPDDDPSRRMYGHDDDCVVRTVD